Protein AF-A0A939ZWB2-F1 (afdb_monomer_lite)

Secondary structure (DSSP, 8-state):
-EEEEEEEGGGTEEE-TTPPTT-S--EEEPPSS--TTSSEEEETTEEEEEEEEEEEEETTEEEEE----TT--TT-EEEETTEEEEEEEEETTEEEESS--S--EEEEEEEESSEEE--SS---PPPTTT--SSS-SS--SSTTPPPPTT--SSS--EEEEEETTEEEEEE---GGGS-SEEEEEEEEEE-TTS-EEEEEE-SSSS-EEE-TT--EEEEEEEEE-SSSSSS--TTSEEEEESSSS--GGG-BSEEEE--SSTT--SEEE-S-EEEEEEEE--SSEEEEEEEEESSTT-S-EEEEE-SS--EE----SS---SSHHHHGGG--EE--EEE-HHHHTTSPSEEEEEEEEEEE--TTS-SS--TTTT--S-SS-EEEEEEEEEE-SS--SPPEEEEPPP-BSSSSSBSBTTGGG-SSGGG-SEEEE-TTTS-TT--TT-TTSSSSSS-EEEESEEEEEEEEESS---EEEE--TT----TTPPEEEEE-TTSPEEEEEEEEETTTEEE-TTSSSS---HHHHSEEEEEEEEEEETTEEEEEEEEEE-

Foldseek 3Di:
DKWKWKADPLQQWIADLLFFFPDFDRIDHDPPDDDPPDLWDDDLQFIWGKWWWFWDADPFKIKTFTQFDRLDAAQWWKDWPNDIWGFLGDDGRITITPGDPPDGTITMMITTNTGDADAADQKDQDPPVLPDDFRFSDDPPDDPRDDTVPDSRSSWRWHWDDDDPDIDIDTDGGLLSPDFFWMKMKMWDADPVRDIDIDIQDDDPGTDGRPPFFKFFQKKKKFEDQLLLPDGDVPRIDMDGCDPDRDPVRTHLEREAAPPDPLHANEAHFFKMKIKTQIAGAAFFKWKKKWAAQEVVHPDIDIDIDPDGQFTHQPPSTRTPDVVSVVCVPVSDIGIDIDHLVNLQNHYAFKTKMKMKMWHDDPSADGDPPPVDPPPDRSTHIGMYIGTYHRHNDDDDDKDKDKDDFDDDDQCDTFFPPSVVDPDNVRTQKDKAALVRDDPQQDDPDVVVVRHSHIDIDGKTKIKMKIWDLHDDFWDKDWDPPDDFQDPWDFPPDADPVRTTITTAWGADSNPGIDGQCNDPDRDDCVPRQKGKDFPDWDGGNRTTMTMIMMIGD

Radius of gyration: 39.93 Å; chains: 1; bounding box: 89×46×120 Å

pLDDT: mean 80.16, std 15.22, range [34.47, 96.88]

Sequence (554 aa):
RVVVYFMRAASNKVFDPMYSKGYAGNYTEIPATIASTSAIQSMEGLYWKKQTVTAAIENGATNLTITADPNIHTGGLVKILGVNYRIKSASGTTVALDSDIGVTGSVTAYFALGNVVDNAIKEKEPDAANKKTDAGYGCGYGSGSPAHDNDDGDLMVESAVTTGTQTIWEALINSKNIPDGPIDICYTVYDAAGNYATGSVTNAANSAFVSNNAPRIANVTVGTDYTGNDTIDEGESKKWFATSKASWENALKEITIQGEQDGDPCLTAKGKTIIRPEILGGNGALYYYYSYPKAANATEYASGYNTTVFMKGGESQGHTAADLARELQEASVSADITLQVGDLMKAYKGTGKYEFIIYDSTEGLVGVPDLTTTVTTPTTQYATITLYMDNQVKDTTEPTGEIQRFYWKDINDNSIYGSDSASDAKDLLGHIELEGELPASFVDGATDKEMDRDPKVSGKIVIRGEAFDAVRLDSLYITLPGFAGLTGLVDSGLTGSNSAKFYKVATFDPATGWKDSDDEATPVTVAANGWRFNVESNKFDAAGHHVTWKLELD

Structure (mmCIF, N/CA/C/O backbone):
data_AF-A0A939ZWB2-F1
#
_entry.id   AF-A0A939ZWB2-F1
#
loop_
_atom_site.group_PDB
_atom_site.id
_atom_site.type_symbol
_atom_site.label_atom_id
_atom_site.label_alt_id
_atom_site.label_comp_id
_atom_site.label_asym_id
_atom_site.label_entity_id
_atom_site.label_seq_id
_atom_site.pdbx_PDB_ins_code
_atom_site.Cartn_x
_atom_site.Cartn_y
_atom_site.Cartn_z
_atom_site.occupancy
_atom_site.B_iso_or_equiv
_atom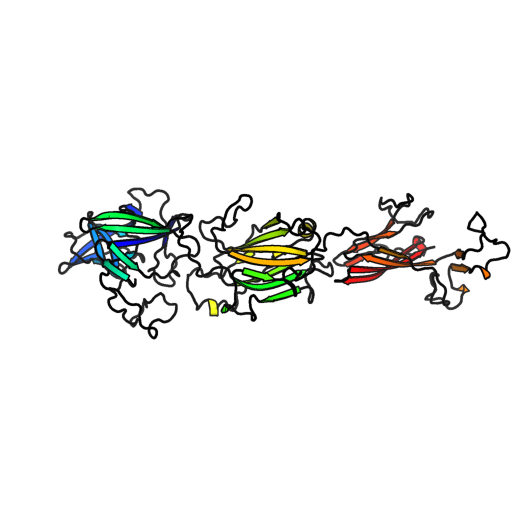_site.auth_seq_id
_atom_site.auth_comp_id
_atom_site.auth_asym_id
_atom_site.auth_atom_id
_atom_site.pdbx_PDB_model_num
ATOM 1 N N . ARG A 1 1 ? 23.624 10.691 -38.533 1.00 84.88 1 ARG A N 1
ATOM 2 C CA . ARG A 1 1 ? 23.031 9.517 -37.843 1.00 84.88 1 ARG A CA 1
ATOM 3 C C . ARG A 1 1 ? 22.812 9.888 -36.389 1.00 84.88 1 ARG A C 1
ATOM 5 O O . ARG A 1 1 ? 23.620 10.661 -35.872 1.00 84.88 1 ARG A O 1
ATOM 12 N N . VAL A 1 2 ? 21.774 9.366 -35.748 1.00 90.75 2 VAL A N 1
ATOM 13 C CA . VAL A 1 2 ? 21.582 9.492 -34.295 1.00 90.75 2 VAL A CA 1
ATOM 14 C C . VAL A 1 2 ? 21.745 8.112 -33.680 1.00 90.75 2 VAL A C 1
ATOM 16 O O . VAL A 1 2 ? 21.365 7.132 -34.293 1.00 90.75 2 VAL A O 1
ATOM 19 N N . VAL A 1 3 ? 22.347 8.017 -32.504 1.00 92.81 3 VAL A N 1
ATOM 20 C CA . VAL A 1 3 ? 22.406 6.783 -31.719 1.00 92.81 3 VAL A CA 1
ATOM 21 C C . VAL A 1 3 ? 21.750 7.073 -30.385 1.00 92.81 3 VAL A C 1
ATOM 23 O O . VAL A 1 3 ? 22.140 8.044 -29.742 1.00 92.81 3 VAL A O 1
ATOM 26 N N . VAL A 1 4 ? 20.769 6.272 -29.980 1.00 92.12 4 VAL A N 1
ATOM 27 C CA . VAL A 1 4 ? 19.990 6.455 -28.749 1.00 92.12 4 VAL A CA 1
ATOM 28 C C . VAL A 1 4 ? 20.187 5.258 -27.826 1.00 92.12 4 VAL A C 1
ATOM 30 O O . VAL A 1 4 ? 20.138 4.112 -28.267 1.00 92.12 4 VAL A O 1
ATOM 33 N N . TYR A 1 5 ? 20.379 5.502 -26.535 1.00 91.88 5 TYR A N 1
ATOM 34 C CA . TYR A 1 5 ? 20.425 4.457 -25.516 1.00 91.88 5 TYR A CA 1
ATOM 35 C C . TYR A 1 5 ? 19.648 4.861 -24.263 1.00 91.88 5 TYR A C 1
ATOM 37 O O . TYR A 1 5 ? 19.458 6.044 -23.975 1.00 91.88 5 TYR A O 1
ATOM 45 N N . PHE A 1 6 ? 19.201 3.854 -23.515 1.00 90.44 6 PHE A N 1
ATOM 46 C CA . PHE A 1 6 ? 18.344 4.016 -22.343 1.00 90.44 6 PHE A CA 1
ATOM 47 C C . PHE A 1 6 ? 19.123 3.601 -21.109 1.00 90.44 6 PHE A C 1
ATOM 49 O O . PHE A 1 6 ? 19.651 2.492 -21.061 1.00 90.44 6 PHE A O 1
ATOM 56 N N . MET A 1 7 ? 19.224 4.473 -20.113 1.00 88.25 7 MET A N 1
ATOM 57 C CA . MET A 1 7 ? 20.064 4.224 -18.948 1.00 88.25 7 MET A CA 1
ATOM 58 C C . MET A 1 7 ? 19.314 4.452 -17.649 1.00 88.25 7 MET A C 1
ATOM 60 O O . MET A 1 7 ? 18.600 5.434 -17.486 1.00 88.25 7 MET A O 1
ATOM 64 N N . ARG A 1 8 ? 19.535 3.566 -16.681 1.00 85.62 8 ARG A N 1
ATOM 65 C CA . ARG A 1 8 ? 19.176 3.814 -15.286 1.00 85.62 8 ARG A CA 1
ATOM 66 C C . ARG A 1 8 ? 20.435 4.174 -14.523 1.00 85.62 8 ARG A C 1
ATOM 68 O O . ARG A 1 8 ? 21.200 3.289 -14.134 1.00 85.62 8 ARG A O 1
ATOM 75 N N . ALA A 1 9 ? 20.645 5.472 -14.308 1.00 77.69 9 ALA A N 1
ATOM 76 C CA . ALA A 1 9 ? 21.813 5.981 -13.591 1.00 77.69 9 ALA A CA 1
ATOM 77 C C . ALA A 1 9 ? 21.933 5.380 -12.180 1.00 77.69 9 ALA A C 1
ATOM 79 O O . ALA A 1 9 ? 23.020 5.009 -11.751 1.00 77.69 9 ALA A O 1
ATOM 80 N N . ALA A 1 10 ? 20.804 5.195 -11.490 1.00 75.31 10 ALA A N 1
ATOM 81 C CA . ALA A 1 10 ? 20.774 4.694 -10.118 1.00 75.31 10 ALA A CA 1
ATOM 82 C C . ALA A 1 10 ? 21.316 3.257 -9.956 1.00 75.31 10 ALA A C 1
ATOM 84 O O . ALA A 1 10 ? 21.800 2.897 -8.887 1.00 75.31 10 ALA A O 1
ATOM 85 N N . SER A 1 11 ? 21.269 2.445 -11.018 1.00 76.81 11 SER A N 1
ATOM 86 C CA . SER A 1 11 ? 21.788 1.071 -11.035 1.00 76.81 11 SER A CA 1
ATOM 87 C C . SER A 1 11 ? 22.960 0.876 -12.004 1.00 76.81 11 SER A C 1
ATOM 89 O O . SER A 1 11 ? 23.416 -0.249 -12.173 1.00 76.81 11 SER A O 1
ATOM 91 N N . ASN A 1 12 ? 23.446 1.942 -12.655 1.00 87.50 12 ASN A N 1
ATOM 92 C CA . ASN A 1 12 ? 24.463 1.896 -13.713 1.00 87.50 12 ASN A CA 1
ATOM 93 C C . ASN A 1 12 ? 24.171 0.845 -14.801 1.00 87.50 12 ASN A C 1
ATOM 95 O O . ASN A 1 12 ? 25.047 0.069 -15.177 1.00 87.50 12 ASN A O 1
ATOM 99 N N . LYS A 1 13 ? 22.939 0.802 -15.315 1.00 88.75 13 LYS A N 1
ATOM 100 C CA . LYS A 1 13 ? 22.534 -0.158 -16.359 1.00 88.75 13 LYS A CA 1
ATOM 101 C C . LYS A 1 13 ? 22.120 0.554 -17.637 1.00 88.75 13 LYS A C 1
ATOM 103 O O . LYS A 1 13 ? 21.341 1.502 -17.568 1.00 88.75 13 LYS A O 1
ATOM 108 N N . VAL A 1 14 ? 22.606 0.072 -18.781 1.00 91.44 14 VAL A N 1
ATOM 109 C CA . VAL A 1 14 ? 22.122 0.459 -20.118 1.00 91.44 14 VAL A CA 1
ATOM 110 C C . VAL A 1 14 ? 21.209 -0.638 -20.639 1.00 91.44 14 VAL A C 1
ATOM 112 O O . VAL A 1 14 ? 21.627 -1.792 -20.689 1.00 91.44 14 VAL A O 1
ATOM 115 N N . PHE A 1 15 ? 19.987 -0.277 -21.010 1.00 87.81 15 PHE A N 1
ATOM 116 C CA . PHE A 1 15 ? 18.959 -1.177 -21.518 1.00 87.81 15 PHE A CA 1
ATOM 117 C C . PHE A 1 15 ? 18.882 -1.107 -23.032 1.00 87.81 15 PHE A C 1
ATOM 119 O O . PHE A 1 15 ? 18.984 -0.027 -23.621 1.00 87.81 15 PHE A O 1
ATOM 126 N N . ASP A 1 16 ? 18.643 -2.266 -23.630 1.00 85.25 16 ASP A N 1
ATOM 127 C CA . ASP A 1 16 ? 18.365 -2.376 -25.049 1.00 85.25 16 ASP A CA 1
ATOM 128 C C . ASP A 1 16 ? 16.867 -2.663 -25.267 1.00 85.25 16 ASP A C 1
ATOM 130 O O . ASP A 1 16 ? 16.398 -3.768 -24.974 1.00 85.25 16 ASP A O 1
ATOM 134 N N . PRO A 1 17 ? 16.073 -1.690 -25.753 1.00 79.44 17 PRO A N 1
ATOM 135 C CA . PRO A 1 17 ? 14.668 -1.926 -26.058 1.00 79.44 17 PRO A CA 1
ATOM 136 C C . PRO A 1 17 ? 14.455 -2.888 -27.235 1.00 79.44 17 PRO A C 1
ATOM 138 O O . PRO A 1 17 ? 13.339 -3.393 -27.380 1.00 79.44 17 PRO A O 1
ATOM 141 N N . MET A 1 18 ? 15.485 -3.166 -28.040 1.00 74.62 18 MET A N 1
ATOM 142 C CA . MET A 1 18 ? 15.421 -4.035 -29.222 1.00 74.62 18 MET A CA 1
ATOM 143 C C . MET A 1 18 ? 15.774 -5.499 -28.919 1.00 74.62 18 MET A C 1
ATOM 145 O O . MET A 1 18 ? 15.792 -6.348 -29.807 1.00 74.62 18 MET A O 1
ATOM 149 N N . TYR A 1 19 ? 15.984 -5.828 -27.644 1.00 70.31 19 TYR A N 1
ATOM 150 C CA . TYR A 1 19 ? 16.312 -7.176 -27.192 1.00 70.31 19 TYR A CA 1
ATOM 151 C C . TYR A 1 19 ? 15.191 -8.202 -27.458 1.00 70.31 19 TYR A C 1
ATOM 153 O O . TYR A 1 19 ? 13.996 -7.909 -27.317 1.00 70.31 19 TYR A O 1
ATOM 161 N N . SER A 1 20 ? 15.570 -9.450 -27.765 1.00 58.38 20 SER A N 1
ATOM 162 C CA . SER A 1 20 ? 14.629 -10.556 -28.010 1.00 58.38 20 SER A CA 1
ATOM 163 C C . SER A 1 20 ? 13.760 -10.878 -26.783 1.00 58.38 20 SER A C 1
ATOM 165 O O . SER A 1 20 ? 14.282 -11.023 -25.672 1.00 58.38 20 SER A O 1
ATOM 167 N N . LYS A 1 21 ? 12.444 -11.063 -26.979 1.00 50.84 21 LYS A N 1
ATOM 168 C CA . LYS A 1 21 ? 11.478 -11.376 -25.905 1.00 50.84 21 LYS A CA 1
ATOM 169 C C . LYS A 1 21 ? 11.862 -12.646 -25.126 1.00 50.84 21 LYS A C 1
ATOM 171 O O . LYS A 1 21 ? 12.131 -13.686 -25.719 1.00 50.84 21 LYS A O 1
ATOM 176 N N . GLY A 1 22 ? 11.781 -12.583 -23.791 1.00 46.78 22 GLY A N 1
ATOM 177 C CA . GLY A 1 22 ? 11.911 -13.744 -22.893 1.00 46.78 22 GLY A CA 1
ATOM 178 C C . GLY A 1 22 ? 13.341 -14.101 -22.472 1.00 46.78 22 GLY A C 1
ATOM 179 O O . GLY A 1 22 ? 13.537 -15.090 -21.770 1.00 46.78 22 GLY A O 1
ATOM 180 N N . TYR A 1 23 ? 14.334 -13.307 -22.871 1.00 47.75 23 TYR A N 1
ATOM 181 C CA . TYR A 1 23 ? 15.728 -13.514 -22.494 1.00 47.75 23 TYR A CA 1
ATOM 182 C C . TYR A 1 23 ? 16.063 -12.742 -21.206 1.00 47.75 23 TYR A C 1
ATOM 184 O O . TYR A 1 23 ? 15.768 -11.552 -21.091 1.00 47.75 23 TYR A O 1
ATOM 192 N N . ALA A 1 24 ? 16.671 -13.410 -20.222 1.00 53.66 24 ALA A N 1
ATOM 193 C CA . ALA A 1 24 ? 17.137 -12.758 -18.998 1.00 53.66 24 ALA A CA 1
ATOM 194 C C . ALA A 1 24 ? 18.381 -11.899 -19.297 1.00 53.66 24 ALA A C 1
ATOM 196 O O . ALA A 1 24 ? 19.343 -12.405 -19.872 1.00 53.66 24 ALA A O 1
ATOM 197 N N . GLY A 1 25 ? 18.379 -10.622 -18.892 1.00 64.00 25 GLY A N 1
ATOM 198 C CA . GLY A 1 25 ? 19.539 -9.729 -19.045 1.00 64.00 25 GLY A CA 1
ATOM 199 C C . GLY A 1 25 ? 19.504 -8.788 -20.257 1.00 64.00 25 GLY A C 1
ATOM 200 O O . GLY A 1 25 ? 20.527 -8.602 -20.906 1.00 64.00 25 GLY A O 1
ATOM 201 N N . ASN A 1 26 ? 18.366 -8.135 -20.521 1.00 75.50 26 ASN A N 1
ATOM 202 C CA . ASN A 1 26 ? 18.187 -7.034 -21.496 1.00 75.50 26 ASN A CA 1
ATOM 203 C C . ASN A 1 26 ? 18.973 -5.743 -21.164 1.00 75.50 26 ASN A C 1
ATOM 205 O O . ASN A 1 26 ? 18.597 -4.641 -21.573 1.00 75.50 26 ASN A O 1
ATOM 209 N N . TYR A 1 27 ? 20.027 -5.855 -20.362 1.00 85.19 27 TYR A N 1
ATOM 210 C CA . TYR A 1 27 ? 20.826 -4.738 -19.905 1.00 85.19 27 TYR A CA 1
ATOM 211 C C . TYR A 1 27 ? 22.308 -5.089 -19.893 1.00 85.19 27 TYR A C 1
ATOM 213 O O . TYR A 1 27 ? 22.712 -6.241 -19.754 1.00 85.19 27 TYR A O 1
ATOM 221 N N . THR A 1 28 ? 23.138 -4.059 -19.996 1.00 89.00 28 THR A N 1
ATOM 222 C CA . THR A 1 28 ? 24.569 -4.140 -19.713 1.00 89.00 28 THR A CA 1
ATOM 223 C C . THR A 1 28 ? 24.876 -3.307 -18.481 1.00 89.00 28 THR A C 1
ATOM 225 O O . THR A 1 28 ? 24.534 -2.125 -18.427 1.00 89.00 28 THR A O 1
ATOM 228 N N . GLU A 1 29 ? 25.532 -3.915 -17.496 1.00 90.81 29 GLU A N 1
ATOM 229 C CA . GLU A 1 29 ? 26.068 -3.183 -16.349 1.00 90.81 29 GLU A CA 1
ATOM 230 C C . GLU A 1 29 ? 27.269 -2.351 -16.785 1.00 90.81 29 GLU A C 1
ATOM 232 O O . GLU A 1 29 ? 28.193 -2.835 -17.446 1.00 90.81 29 GLU A O 1
ATOM 237 N N . ILE A 1 30 ? 27.251 -1.084 -16.401 1.00 91.81 30 ILE A N 1
ATOM 238 C CA . ILE A 1 30 ? 28.324 -0.142 -16.651 1.00 91.81 30 ILE A CA 1
ATOM 239 C C . ILE A 1 30 ? 29.179 -0.071 -15.385 1.00 91.81 30 ILE A C 1
ATOM 241 O O . ILE A 1 30 ? 28.678 0.303 -14.322 1.00 91.81 30 ILE A O 1
ATOM 245 N N . PRO A 1 31 ? 30.476 -0.415 -15.461 1.00 89.38 31 PRO A N 1
ATOM 246 C CA . PRO A 1 31 ? 31.365 -0.293 -14.316 1.00 89.38 31 PRO A CA 1
ATOM 247 C C . PRO A 1 31 ? 31.394 1.144 -13.786 1.00 89.38 31 PRO A C 1
ATOM 249 O O . PRO A 1 31 ? 31.539 2.087 -14.563 1.00 89.38 31 PRO A O 1
ATOM 252 N N . ALA A 1 32 ? 31.362 1.306 -12.459 1.00 86.19 32 ALA A N 1
ATOM 253 C CA . ALA A 1 32 ? 31.467 2.619 -11.808 1.00 86.19 32 ALA A CA 1
ATOM 254 C C . ALA A 1 32 ? 32.763 3.370 -12.176 1.00 86.19 32 ALA A C 1
ATOM 256 O O . ALA A 1 32 ? 32.847 4.591 -12.078 1.00 86.19 32 ALA A O 1
ATOM 257 N N . THR A 1 33 ? 33.799 2.642 -12.599 1.00 88.50 33 THR A N 1
ATOM 258 C CA . THR A 1 33 ? 35.015 3.206 -13.182 1.00 88.50 33 THR A CA 1
ATOM 259 C C . THR A 1 33 ? 35.398 2.402 -14.415 1.00 88.50 33 THR A C 1
ATOM 261 O O . THR A 1 33 ? 35.605 1.192 -14.337 1.00 88.50 33 THR A O 1
ATOM 264 N N . ILE A 1 34 ? 35.520 3.082 -15.555 1.00 91.12 34 ILE A N 1
ATOM 265 C CA . ILE A 1 34 ? 35.890 2.467 -16.831 1.00 91.12 34 ILE A CA 1
ATOM 266 C C . ILE A 1 34 ? 37.394 2.646 -17.055 1.00 91.12 34 ILE A C 1
ATOM 268 O O . ILE A 1 34 ? 37.862 3.716 -17.437 1.00 91.12 34 ILE A O 1
ATOM 272 N N . ALA A 1 35 ? 38.164 1.585 -16.818 1.00 88.81 35 ALA A N 1
ATOM 273 C CA . ALA A 1 35 ? 39.582 1.531 -17.177 1.00 88.81 35 ALA A CA 1
ATOM 274 C C . ALA A 1 35 ? 39.776 1.202 -18.671 1.00 88.81 35 ALA A C 1
ATOM 276 O O . ALA A 1 35 ? 38.924 0.562 -19.292 1.00 88.81 35 ALA A O 1
ATOM 277 N N . SER A 1 36 ? 40.938 1.533 -19.238 1.00 82.81 36 SER A N 1
ATOM 278 C CA . SER A 1 36 ? 41.285 1.245 -20.646 1.00 82.81 36 SER A CA 1
ATOM 279 C C . SER A 1 36 ? 41.309 -0.253 -21.007 1.00 82.81 36 SER A C 1
ATOM 281 O O . SER A 1 36 ? 41.202 -0.632 -22.178 1.00 82.81 36 SER A O 1
ATOM 283 N N . THR A 1 37 ? 41.441 -1.124 -20.005 1.00 84.75 37 THR A N 1
ATOM 284 C CA . THR A 1 37 ? 41.399 -2.588 -20.141 1.00 84.75 37 THR A CA 1
ATOM 285 C C . THR A 1 37 ? 39.991 -3.172 -20.017 1.00 84.75 37 THR A C 1
ATOM 287 O O . THR A 1 37 ? 39.819 -4.366 -20.247 1.00 84.75 37 THR A O 1
ATOM 290 N N . SER A 1 38 ? 38.988 -2.358 -19.680 1.00 89.81 38 SER A N 1
ATOM 291 C CA . SER A 1 38 ? 37.617 -2.815 -19.438 1.00 89.81 38 SER A CA 1
ATOM 292 C C . SER A 1 38 ? 36.952 -3.333 -20.714 1.00 89.81 38 SER A C 1
ATOM 294 O O . SER A 1 38 ? 37.166 -2.802 -21.807 1.00 89.81 38 SER A O 1
ATOM 296 N N . ALA A 1 39 ? 36.090 -4.339 -20.563 1.00 92.12 39 ALA A N 1
ATOM 297 C CA . ALA A 1 39 ? 35.255 -4.838 -21.656 1.00 92.12 39 ALA A CA 1
ATOM 298 C C . ALA A 1 39 ? 34.229 -3.794 -22.126 1.00 92.12 39 ALA A C 1
ATOM 300 O O . ALA A 1 39 ? 33.840 -3.805 -23.285 1.00 92.12 39 ALA A O 1
ATOM 301 N N . ILE A 1 40 ? 33.831 -2.865 -21.254 1.00 95.38 40 ILE A N 1
ATOM 302 C CA . ILE A 1 40 ? 33.028 -1.693 -21.609 1.00 95.38 40 ILE A CA 1
ATOM 303 C C . ILE A 1 40 ? 33.946 -0.482 -21.729 1.00 95.38 40 ILE A C 1
ATOM 305 O O . ILE A 1 40 ? 34.807 -0.287 -20.879 1.00 95.38 40 ILE A O 1
ATOM 309 N N . GLN A 1 41 ? 33.769 0.331 -22.761 1.00 95.25 41 GLN A N 1
ATOM 310 C CA . GLN A 1 41 ? 34.457 1.606 -22.955 1.00 95.25 41 GLN A CA 1
ATOM 311 C C . GLN A 1 41 ? 33.433 2.736 -23.052 1.00 95.25 41 GLN A C 1
ATOM 313 O O . GLN A 1 41 ? 32.327 2.520 -23.538 1.00 95.25 41 GLN A O 1
ATOM 318 N N . SER A 1 42 ? 33.802 3.940 -22.616 1.00 93.81 42 SER A N 1
ATOM 319 C CA . SER A 1 42 ? 32.996 5.144 -22.826 1.00 93.81 42 SER A CA 1
ATOM 320 C C . SER A 1 42 ? 33.749 6.086 -23.752 1.00 93.81 42 SER A C 1
ATOM 322 O O . SER A 1 42 ? 34.855 6.526 -23.436 1.00 93.81 42 SER A O 1
ATOM 324 N N . MET A 1 43 ? 33.177 6.340 -24.923 1.00 92.44 43 MET A N 1
ATOM 325 C CA . MET A 1 43 ? 33.747 7.233 -25.927 1.00 92.44 43 MET A CA 1
ATOM 326 C C . MET A 1 43 ? 32.635 7.776 -26.821 1.00 92.44 43 MET A C 1
ATOM 328 O O . MET A 1 43 ? 31.630 7.105 -27.038 1.00 92.44 43 MET A O 1
ATOM 332 N N . GLU A 1 44 ? 32.808 8.995 -27.334 1.00 91.25 44 GLU A N 1
ATOM 333 C CA . GLU A 1 44 ? 31.838 9.645 -28.234 1.00 91.25 44 GLU A CA 1
ATOM 334 C C . GLU A 1 44 ? 30.421 9.776 -27.635 1.00 91.25 44 GLU A C 1
ATOM 336 O O . GLU A 1 44 ? 29.418 9.722 -28.338 1.00 91.25 44 GLU A O 1
ATOM 341 N N . GLY A 1 45 ? 30.323 9.910 -26.307 1.00 90.06 45 GLY A N 1
ATOM 342 C CA . GLY A 1 45 ? 29.034 9.971 -25.607 1.00 90.06 45 GLY A CA 1
ATOM 343 C C . GLY A 1 45 ? 28.262 8.656 -25.546 1.00 90.06 45 GLY A C 1
ATOM 344 O O . GLY A 1 45 ? 27.124 8.657 -25.097 1.00 90.06 45 GLY A O 1
ATOM 345 N N . LEU A 1 46 ? 28.863 7.550 -25.982 1.00 94.38 46 LEU A N 1
ATOM 346 C CA . LEU A 1 46 ? 28.260 6.223 -25.982 1.00 94.38 46 LEU A CA 1
ATOM 347 C C . LEU A 1 46 ? 29.056 5.262 -25.095 1.00 94.38 46 LEU A C 1
ATOM 349 O O . LEU A 1 46 ? 30.243 5.467 -24.806 1.00 94.38 46 LEU A O 1
ATOM 353 N N . TYR A 1 47 ? 28.398 4.173 -24.705 1.00 95.50 47 TYR A N 1
ATOM 354 C CA . TYR A 1 47 ? 29.053 3.002 -24.137 1.00 95.50 47 TYR A CA 1
ATOM 355 C C . TYR A 1 47 ? 29.265 1.949 -25.217 1.00 95.50 47 TYR A C 1
ATOM 357 O O . TYR A 1 47 ? 28.401 1.733 -26.061 1.00 95.50 47 TYR A O 1
ATOM 365 N N . TRP A 1 48 ? 30.415 1.282 -25.177 1.00 95.75 48 TRP A N 1
ATOM 366 C CA . TRP A 1 48 ? 30.821 0.330 -26.201 1.00 95.75 48 TRP A CA 1
ATOM 367 C C . TRP A 1 48 ? 31.350 -0.961 -25.589 1.00 95.75 48 TRP A C 1
ATOM 369 O O . TRP A 1 48 ? 32.222 -0.921 -24.721 1.00 95.75 48 TRP A O 1
ATOM 379 N N . LYS A 1 49 ? 30.898 -2.110 -26.088 1.00 95.06 49 LYS A N 1
ATOM 380 C CA . LYS A 1 49 ? 31.469 -3.427 -25.792 1.00 95.06 49 LYS A CA 1
ATOM 381 C C . LYS A 1 49 ? 32.692 -3.684 -26.668 1.00 95.06 49 LYS A C 1
ATOM 383 O O . LYS A 1 49 ? 32.595 -3.797 -27.887 1.00 95.06 49 LYS A O 1
ATOM 388 N N . LYS A 1 50 ? 33.857 -3.788 -26.038 1.00 95.38 50 LYS A N 1
ATOM 389 C CA . LYS A 1 50 ? 35.139 -4.120 -26.658 1.00 95.38 50 LYS A CA 1
ATOM 390 C C . LYS A 1 50 ? 35.244 -5.631 -26.866 1.00 95.38 50 LYS A C 1
ATOM 392 O O . LYS A 1 50 ? 35.199 -6.388 -25.899 1.00 95.38 50 LYS A O 1
ATOM 397 N N . GLN A 1 51 ? 35.473 -6.057 -28.103 1.00 95.12 51 GLN A N 1
ATOM 398 C CA . GLN A 1 51 ? 35.790 -7.443 -28.443 1.00 95.12 51 GLN A CA 1
ATOM 399 C C . GLN A 1 51 ? 37.022 -7.522 -29.352 1.00 95.12 51 GLN A C 1
ATOM 401 O O . GLN A 1 51 ? 37.268 -6.651 -30.187 1.00 95.12 51 GLN A O 1
ATOM 406 N N . THR A 1 52 ? 37.795 -8.596 -29.206 1.00 95.44 52 THR A N 1
ATOM 407 C CA . THR A 1 52 ? 38.750 -9.015 -30.237 1.00 95.44 52 THR A CA 1
ATOM 408 C C . THR A 1 52 ? 38.005 -9.909 -31.216 1.00 95.44 52 THR A C 1
ATOM 410 O O . THR A 1 52 ? 37.446 -10.925 -30.813 1.00 95.44 52 THR A O 1
ATOM 413 N N . VAL A 1 53 ? 37.982 -9.515 -32.485 1.00 96.19 53 VAL A N 1
ATOM 414 C CA . VAL A 1 53 ? 37.205 -10.166 -33.546 1.00 96.19 53 VAL A CA 1
ATOM 415 C C . VAL A 1 53 ? 38.126 -10.544 -34.698 1.00 96.19 53 VAL A C 1
ATOM 417 O O . VAL A 1 53 ? 39.203 -9.966 -34.856 1.00 96.19 53 VAL A O 1
ATOM 420 N N . THR A 1 54 ? 37.713 -11.500 -35.525 1.00 96.81 54 THR A N 1
ATOM 421 C CA . THR A 1 54 ? 38.435 -11.828 -36.767 1.00 96.81 54 THR A CA 1
ATOM 422 C C . THR A 1 54 ? 37.687 -11.251 -37.958 1.00 96.81 54 THR A C 1
ATOM 424 O O . THR A 1 54 ? 36.533 -11.610 -38.170 1.00 96.81 54 THR A O 1
ATOM 427 N N . ALA A 1 55 ? 38.336 -10.374 -38.723 1.00 95.75 55 ALA A N 1
ATOM 428 C CA . ALA A 1 55 ? 37.787 -9.778 -39.935 1.00 95.75 55 ALA A CA 1
ATOM 429 C C . ALA A 1 55 ? 38.185 -10.574 -41.186 1.00 95.75 55 ALA A C 1
ATOM 431 O O . ALA A 1 55 ? 39.357 -10.911 -41.381 1.00 95.75 55 ALA A O 1
ATOM 432 N N . ALA A 1 56 ? 37.214 -10.823 -42.056 1.00 93.75 56 ALA A N 1
ATOM 433 C CA . ALA A 1 56 ? 37.394 -11.370 -43.392 1.00 93.75 56 ALA A CA 1
ATOM 434 C C . ALA A 1 56 ? 36.713 -10.445 -44.406 1.00 93.75 56 ALA A C 1
ATOM 436 O O . ALA A 1 56 ? 35.628 -9.932 -44.142 1.00 93.75 56 ALA A O 1
ATOM 437 N N . ILE A 1 57 ? 37.347 -10.228 -45.558 1.00 88.44 57 ILE A N 1
ATOM 438 C CA . ILE A 1 57 ? 36.781 -9.422 -46.644 1.00 88.44 57 ILE A CA 1
ATOM 439 C C . ILE A 1 57 ? 36.330 -10.375 -47.742 1.00 88.44 57 ILE A C 1
ATOM 441 O O . ILE A 1 57 ? 37.142 -11.109 -48.307 1.00 88.44 57 ILE A O 1
ATOM 445 N N . GLU A 1 58 ? 35.043 -10.344 -48.059 1.00 80.69 58 GLU A N 1
ATOM 446 C CA . GLU A 1 58 ? 34.435 -11.159 -49.105 1.00 80.69 58 GLU A CA 1
ATOM 447 C C . GLU A 1 58 ? 33.598 -10.255 -50.010 1.00 80.69 58 GLU A C 1
ATOM 449 O O . GLU A 1 58 ? 32.705 -9.548 -49.550 1.00 80.69 58 GLU A O 1
ATOM 454 N N . ASN A 1 59 ? 33.898 -10.250 -51.313 1.00 77.06 59 ASN A N 1
ATOM 455 C CA . ASN A 1 59 ? 33.172 -9.466 -52.323 1.00 77.06 59 ASN A CA 1
ATOM 456 C C . ASN A 1 59 ? 33.013 -7.964 -51.987 1.00 77.06 59 ASN A C 1
ATOM 458 O O . ASN A 1 59 ? 32.001 -7.357 -52.332 1.00 77.06 59 ASN A O 1
ATOM 462 N N . GLY A 1 60 ? 34.009 -7.360 -51.327 1.00 75.25 60 GLY A N 1
ATOM 463 C CA . GLY A 1 60 ? 33.993 -5.937 -50.960 1.00 75.25 60 GLY A CA 1
ATOM 464 C C . GLY A 1 60 ? 33.154 -5.596 -49.722 1.00 75.25 60 GLY A C 1
ATOM 465 O O . GLY A 1 60 ? 32.923 -4.419 -49.467 1.00 75.25 60 GLY A O 1
ATOM 466 N N . ALA A 1 61 ? 32.712 -6.597 -48.953 1.00 81.50 61 ALA A N 1
ATOM 467 C CA . ALA A 1 61 ? 32.094 -6.428 -47.639 1.00 81.50 61 ALA A CA 1
ATOM 468 C C . ALA A 1 61 ? 32.946 -7.106 -46.555 1.00 81.50 61 ALA A C 1
ATOM 470 O O . ALA A 1 61 ? 33.579 -8.137 -46.798 1.00 81.50 61 ALA A O 1
ATOM 471 N N . THR A 1 62 ? 32.972 -6.531 -45.352 1.00 93.12 62 THR A N 1
ATOM 472 C CA . THR A 1 62 ? 33.659 -7.129 -44.200 1.00 93.12 62 THR A CA 1
ATOM 473 C C . THR A 1 62 ? 32.704 -7.989 -43.376 1.00 93.12 62 THR A C 1
ATOM 475 O O . THR A 1 62 ? 31.674 -7.504 -42.910 1.00 93.12 62 THR A O 1
ATOM 478 N N . ASN A 1 63 ? 33.098 -9.238 -43.130 1.00 94.50 63 ASN A N 1
ATOM 479 C CA . ASN A 1 63 ? 32.485 -10.148 -42.169 1.00 94.50 63 ASN A CA 1
ATOM 480 C C . ASN A 1 63 ? 33.380 -10.264 -40.928 1.00 94.50 63 ASN A C 1
ATOM 482 O O . ASN A 1 63 ? 34.574 -10.549 -41.027 1.00 94.50 63 ASN A O 1
ATOM 486 N N . LEU A 1 64 ? 32.803 -10.065 -39.749 1.00 96.25 64 LEU A N 1
ATOM 487 C CA . LEU A 1 64 ? 33.448 -10.228 -38.454 1.00 96.25 64 LEU A CA 1
ATOM 488 C C . LEU A 1 64 ? 32.975 -11.530 -37.810 1.00 96.25 64 LEU A C 1
ATOM 490 O O . LEU A 1 64 ? 31.776 -11.799 -37.739 1.00 96.25 64 LEU A O 1
ATOM 494 N N . THR A 1 65 ? 33.918 -12.304 -37.282 1.00 96.50 65 THR A N 1
ATOM 495 C CA . THR A 1 65 ? 33.629 -13.378 -36.325 1.00 96.50 65 THR A CA 1
ATOM 496 C C . THR A 1 65 ? 33.777 -12.828 -34.912 1.00 96.50 65 THR A C 1
ATOM 498 O O . THR A 1 65 ? 34.870 -12.391 -34.535 1.00 96.50 65 THR A O 1
ATOM 501 N N . ILE A 1 66 ? 32.682 -12.838 -34.157 1.00 95.31 66 ILE A N 1
ATOM 502 C CA . ILE A 1 66 ? 32.536 -12.233 -32.830 1.00 95.31 66 ILE A CA 1
ATOM 503 C C . ILE A 1 66 ? 32.223 -13.290 -31.766 1.00 95.31 66 ILE A C 1
ATOM 505 O O . ILE A 1 66 ? 31.810 -14.409 -32.082 1.00 95.31 66 ILE A O 1
ATOM 509 N N . THR A 1 67 ? 32.339 -12.915 -30.494 1.00 93.56 67 THR A N 1
ATOM 510 C CA . THR A 1 67 ? 31.661 -13.660 -29.427 1.00 93.56 67 THR A CA 1
ATOM 511 C C . THR A 1 67 ? 30.188 -13.276 -29.451 1.00 93.56 67 THR A C 1
ATOM 513 O O . THR A 1 67 ? 29.878 -12.085 -29.399 1.00 93.56 67 THR A O 1
ATOM 516 N N . ALA A 1 68 ? 29.301 -14.273 -29.525 1.00 88.38 68 ALA A N 1
ATOM 517 C CA . ALA A 1 68 ? 27.859 -14.051 -29.557 1.00 88.38 68 ALA A CA 1
ATOM 518 C C . ALA A 1 68 ? 27.416 -13.177 -28.375 1.00 88.38 68 ALA A C 1
ATOM 520 O O . ALA A 1 68 ? 27.710 -13.481 -27.217 1.00 88.38 68 ALA A O 1
ATOM 521 N N . ASP A 1 69 ? 26.718 -12.092 -28.687 1.00 85.56 69 ASP A N 1
ATOM 522 C CA . ASP A 1 69 ? 26.230 -11.119 -27.721 1.00 85.56 69 ASP A CA 1
ATOM 523 C C . ASP A 1 69 ? 24.900 -10.568 -28.239 1.00 85.56 69 ASP A C 1
ATOM 525 O O . ASP A 1 69 ? 24.872 -10.038 -29.351 1.00 85.56 69 ASP A O 1
ATOM 529 N N . PRO A 1 70 ? 23.798 -10.685 -27.486 1.00 79.50 70 PRO A N 1
ATOM 530 C CA . PRO A 1 70 ? 22.505 -10.271 -28.015 1.00 79.50 70 PRO A CA 1
ATOM 531 C C . PRO A 1 70 ? 22.332 -8.746 -28.149 1.00 79.50 70 PRO A C 1
ATOM 533 O O . PRO A 1 70 ? 21.425 -8.328 -28.853 1.00 79.50 70 PRO A O 1
ATOM 536 N N . ASN A 1 71 ? 23.215 -7.920 -27.560 1.00 82.06 71 ASN A N 1
ATOM 537 C CA . ASN A 1 71 ? 23.245 -6.467 -27.824 1.00 82.06 71 ASN A CA 1
ATOM 538 C C . ASN A 1 71 ? 23.945 -6.123 -29.155 1.00 82.06 71 ASN A C 1
ATOM 540 O O . ASN A 1 71 ? 24.129 -4.951 -29.472 1.00 82.06 71 ASN A O 1
ATOM 544 N N . ILE A 1 72 ? 24.425 -7.122 -29.905 1.00 88.38 72 ILE A N 1
ATOM 545 C CA . ILE A 1 72 ? 25.003 -6.939 -31.237 1.00 88.38 72 ILE A CA 1
ATOM 546 C C . ILE A 1 72 ? 23.992 -7.460 -32.255 1.00 88.38 72 ILE A C 1
ATOM 548 O O . ILE A 1 72 ? 23.920 -8.659 -32.527 1.00 88.38 72 ILE A O 1
ATOM 552 N N . HIS A 1 73 ? 23.217 -6.543 -32.823 1.00 85.94 73 HIS A N 1
ATOM 553 C CA . HIS A 1 73 ? 22.144 -6.842 -33.766 1.00 85.94 73 HIS A CA 1
ATOM 554 C C . HIS A 1 73 ? 22.295 -6.050 -35.074 1.00 85.94 73 HIS A C 1
ATOM 556 O O . HIS A 1 73 ? 23.107 -5.125 -35.185 1.00 85.94 73 HIS A O 1
ATOM 562 N N . THR A 1 74 ? 21.528 -6.457 -36.090 1.00 86.62 74 THR A N 1
ATOM 563 C CA . THR A 1 74 ? 21.344 -5.697 -37.337 1.00 86.62 74 THR A CA 1
ATOM 564 C C . THR A 1 74 ? 20.961 -4.251 -37.017 1.00 86.62 74 THR A C 1
ATOM 566 O O . THR A 1 74 ? 20.278 -4.016 -36.027 1.00 86.62 74 THR A O 1
ATOM 569 N N . GLY A 1 75 ? 21.468 -3.290 -37.791 1.00 85.69 75 GLY A N 1
ATOM 570 C CA . GLY A 1 75 ? 21.259 -1.855 -37.567 1.00 85.69 75 GLY A CA 1
ATOM 571 C C . GLY A 1 75 ? 22.195 -1.221 -36.539 1.00 85.69 75 GLY A C 1
ATOM 572 O O . GLY A 1 75 ? 22.421 -0.015 -36.586 1.00 85.69 75 GLY A O 1
ATOM 573 N N . GLY A 1 76 ? 22.826 -2.016 -35.669 1.00 89.75 76 GLY A N 1
ATOM 574 C CA . GLY A 1 76 ? 23.754 -1.524 -34.652 1.00 89.75 76 GLY A CA 1
ATOM 575 C C . GLY A 1 76 ? 25.020 -0.859 -35.213 1.00 89.75 76 GLY A C 1
ATOM 576 O O . GLY A 1 76 ? 25.321 -0.899 -36.409 1.00 89.75 76 GLY A O 1
ATOM 577 N N . LEU A 1 77 ? 25.813 -0.258 -34.322 1.00 93.06 77 LEU A N 1
ATOM 578 C CA . LEU A 1 77 ? 27.030 0.480 -34.678 1.00 93.06 77 LEU A CA 1
ATOM 579 C C . LEU A 1 77 ? 28.287 -0.219 -34.151 1.00 93.06 77 LEU A C 1
ATOM 581 O O . LEU A 1 77 ? 28.347 -0.621 -32.988 1.00 93.06 77 LEU A O 1
ATOM 585 N N . VAL A 1 78 ? 29.335 -0.299 -34.972 1.00 95.38 78 VAL A N 1
ATOM 586 C CA . VAL A 1 78 ? 30.651 -0.799 -34.552 1.00 95.38 78 VAL A CA 1
ATOM 587 C C . VAL A 1 78 ? 31.765 0.169 -34.938 1.00 95.38 78 VAL A C 1
ATOM 589 O O . VAL A 1 78 ? 31.790 0.698 -36.045 1.00 95.38 78 VAL A O 1
ATOM 592 N N . LYS A 1 79 ? 32.722 0.390 -34.036 1.00 94.25 79 LYS A N 1
ATOM 593 C CA . LYS A 1 79 ? 33.936 1.164 -34.296 1.00 94.25 79 LYS A CA 1
ATOM 594 C C . LYS A 1 79 ? 35.140 0.246 -34.449 1.00 94.25 79 LYS A C 1
ATOM 596 O O . LYS A 1 79 ? 35.446 -0.544 -33.553 1.00 94.25 79 LYS A O 1
ATOM 601 N N . ILE A 1 80 ? 35.848 0.380 -35.567 1.00 94.75 80 ILE A N 1
ATOM 602 C CA . ILE A 1 80 ? 37.061 -0.381 -35.896 1.00 94.75 80 ILE A CA 1
ATOM 603 C C . ILE A 1 80 ? 38.081 0.590 -36.489 1.00 94.75 80 ILE A C 1
ATOM 605 O O . ILE A 1 80 ? 37.747 1.394 -37.355 1.00 94.75 80 ILE A O 1
ATOM 609 N N . LEU A 1 81 ? 39.323 0.552 -35.994 1.00 92.06 81 LEU A N 1
ATOM 610 C CA . LEU A 1 81 ? 40.412 1.434 -36.452 1.00 92.06 81 LEU A CA 1
ATOM 611 C C . LEU A 1 81 ? 40.051 2.937 -36.449 1.00 92.06 81 LEU A C 1
ATOM 613 O O . LEU A 1 81 ? 40.514 3.702 -37.288 1.00 92.06 81 LEU A O 1
ATOM 617 N N . GLY A 1 82 ? 39.220 3.369 -35.496 1.00 89.50 82 GLY A N 1
ATOM 618 C CA . GLY A 1 82 ? 38.809 4.771 -35.362 1.00 89.50 82 GLY A CA 1
ATOM 619 C C . GLY A 1 82 ? 37.579 5.171 -36.186 1.00 89.50 82 GLY A C 1
ATOM 620 O O . GLY A 1 82 ? 37.055 6.262 -35.968 1.00 89.50 82 GLY A O 1
ATOM 621 N N . VAL A 1 83 ? 37.075 4.298 -37.060 1.00 90.50 83 VAL A N 1
ATOM 622 C CA . VAL A 1 83 ? 35.945 4.572 -37.965 1.00 90.50 83 VAL A CA 1
ATOM 623 C C . VAL A 1 83 ? 34.697 3.820 -37.504 1.00 90.50 83 VAL A C 1
ATOM 625 O O . VAL A 1 83 ? 34.799 2.676 -37.064 1.00 90.50 83 VAL A O 1
ATOM 628 N N . ASN A 1 84 ? 33.534 4.473 -37.588 1.00 91.38 84 ASN A N 1
ATOM 629 C CA . ASN A 1 84 ? 32.235 3.906 -37.222 1.00 91.38 84 ASN A CA 1
ATOM 630 C C . ASN A 1 84 ? 31.559 3.304 -38.470 1.00 91.38 84 ASN A C 1
ATOM 632 O O . ASN A 1 84 ? 31.420 3.990 -39.482 1.00 91.38 84 ASN A O 1
ATOM 636 N N . TYR A 1 85 ? 31.114 2.054 -38.374 1.00 91.62 85 TYR A N 1
ATOM 637 C CA . TYR A 1 85 ? 30.461 1.277 -39.431 1.00 91.62 85 TYR A CA 1
ATOM 638 C C . TYR A 1 85 ? 29.090 0.794 -38.960 1.00 91.62 85 TYR A C 1
ATOM 640 O O . TYR A 1 85 ? 28.936 0.450 -37.782 1.00 91.62 85 TYR A O 1
ATOM 648 N N . ARG A 1 86 ? 28.111 0.735 -39.870 1.00 90.94 86 ARG A N 1
ATOM 649 C CA . ARG A 1 86 ? 26.806 0.132 -39.574 1.00 90.94 86 ARG A CA 1
ATOM 650 C C . ARG A 1 86 ? 26.899 -1.386 -39.698 1.00 90.94 86 ARG A C 1
ATOM 652 O O . ARG A 1 86 ? 27.536 -1.914 -40.615 1.00 90.94 86 ARG A O 1
ATOM 659 N N . ILE A 1 87 ? 26.241 -2.088 -38.787 1.00 92.06 87 ILE A N 1
ATOM 660 C CA . ILE A 1 87 ? 26.040 -3.529 -38.867 1.00 92.06 87 ILE A CA 1
ATOM 661 C C . ILE A 1 87 ? 24.909 -3.799 -39.853 1.00 92.06 87 ILE A C 1
ATOM 663 O O . ILE A 1 87 ? 23.742 -3.538 -39.578 1.00 92.06 87 ILE A O 1
ATOM 667 N N . LYS A 1 88 ? 25.266 -4.355 -41.007 1.00 89.75 88 LYS A N 1
ATOM 668 C CA . LYS A 1 88 ? 24.320 -4.716 -42.063 1.00 89.75 88 LYS A CA 1
ATOM 669 C C . LYS A 1 88 ? 23.507 -5.961 -41.715 1.00 89.75 88 LYS A C 1
ATOM 671 O O . LYS A 1 88 ? 22.360 -6.077 -42.120 1.00 89.75 88 LYS A O 1
ATOM 676 N N . SER A 1 89 ? 24.112 -6.919 -41.019 1.00 88.50 89 SER A N 1
ATOM 677 C CA . SER A 1 89 ? 23.410 -8.104 -40.522 1.00 88.50 89 SER A CA 1
ATOM 678 C C . SER A 1 89 ? 24.185 -8.754 -39.387 1.00 88.50 89 SER A C 1
ATOM 680 O O . SER A 1 89 ? 25.411 -8.858 -39.478 1.00 88.50 89 SER A O 1
ATOM 682 N N . ALA A 1 90 ? 23.486 -9.266 -38.378 1.00 88.25 90 ALA A N 1
ATOM 683 C CA . ALA A 1 90 ? 24.074 -10.064 -37.306 1.00 88.25 90 ALA A CA 1
ATOM 684 C C . ALA A 1 90 ? 23.354 -11.414 -37.169 1.00 88.25 90 ALA A C 1
ATOM 686 O O . ALA A 1 90 ? 22.127 -11.482 -37.155 1.00 88.25 90 ALA A O 1
ATOM 687 N N . SER A 1 91 ? 24.116 -12.503 -37.068 1.00 86.56 91 SER A N 1
ATOM 688 C CA . SER A 1 91 ? 23.578 -13.843 -36.830 1.00 86.56 91 SER A CA 1
ATOM 689 C C . SER A 1 91 ? 24.563 -14.679 -36.019 1.00 86.56 91 SER A C 1
ATOM 691 O O . SER A 1 91 ? 25.655 -15.007 -36.488 1.00 86.56 91 SER A O 1
ATOM 693 N N . GLY A 1 92 ? 24.186 -15.021 -34.784 1.00 85.69 92 GLY A N 1
ATOM 694 C CA . GLY A 1 92 ? 25.021 -15.806 -33.873 1.00 85.69 92 GLY A CA 1
ATOM 695 C C . GLY A 1 92 ? 26.382 -15.150 -33.626 1.00 85.69 92 GLY A C 1
ATOM 696 O O . GLY A 1 92 ? 26.481 -14.144 -32.934 1.00 85.69 92 GLY A O 1
ATOM 697 N N . THR A 1 93 ? 27.439 -15.736 -34.186 1.00 93.69 93 THR A N 1
ATOM 698 C CA . THR A 1 93 ? 28.827 -15.261 -34.058 1.00 93.69 93 THR A CA 1
ATOM 699 C C . THR A 1 93 ? 29.319 -14.483 -35.278 1.00 93.69 93 THR A C 1
ATOM 701 O O . THR A 1 93 ? 30.511 -14.194 -35.368 1.00 93.69 93 THR A O 1
ATOM 704 N N . THR A 1 94 ? 28.454 -14.178 -36.245 1.00 93.56 94 THR A N 1
ATOM 705 C CA . THR A 1 94 ? 28.837 -13.532 -37.506 1.00 93.56 94 THR A CA 1
ATOM 706 C C . THR A 1 94 ? 28.138 -12.190 -37.664 1.00 93.56 94 THR A C 1
ATOM 708 O O . THR A 1 94 ? 26.918 -12.096 -37.541 1.00 93.56 94 THR A O 1
ATOM 711 N N . VAL A 1 95 ? 28.919 -11.156 -37.973 1.00 94.75 95 VAL A N 1
ATOM 712 C CA . VAL A 1 95 ? 28.448 -9.786 -38.211 1.00 94.75 95 VAL A CA 1
ATOM 713 C C . VAL A 1 95 ? 28.970 -9.307 -39.559 1.00 94.75 95 VAL A C 1
ATOM 715 O O . VAL A 1 95 ? 30.178 -9.299 -39.770 1.00 94.75 95 VAL A O 1
ATOM 718 N N . ALA A 1 96 ? 28.089 -8.880 -40.458 1.00 94.00 96 ALA A N 1
ATOM 719 C CA . ALA A 1 96 ? 28.470 -8.250 -41.721 1.00 94.00 96 ALA A CA 1
ATOM 720 C C . ALA A 1 96 ? 28.339 -6.728 -41.610 1.00 94.00 96 ALA A C 1
ATOM 722 O O . ALA A 1 96 ? 27.356 -6.229 -41.058 1.00 94.00 96 ALA A O 1
ATOM 723 N N . LEU A 1 97 ? 29.310 -5.992 -42.148 1.00 93.81 97 LEU A N 1
ATOM 724 C CA . LEU A 1 97 ? 29.311 -4.527 -42.165 1.00 93.81 97 LEU A CA 1
ATOM 725 C C . LEU A 1 97 ? 28.798 -3.976 -43.499 1.00 93.81 97 LEU A C 1
ATOM 727 O O . LEU A 1 97 ? 28.822 -4.658 -44.526 1.00 93.81 97 LEU A O 1
ATOM 731 N N . ASP A 1 98 ? 28.341 -2.726 -43.480 1.00 88.38 98 ASP A N 1
ATOM 732 C CA . ASP A 1 98 ? 27.894 -2.001 -44.676 1.00 88.38 98 ASP A CA 1
ATOM 733 C C . ASP A 1 98 ? 29.036 -1.636 -45.646 1.00 88.38 98 ASP A C 1
ATOM 735 O O . ASP A 1 98 ? 28.778 -1.351 -46.816 1.00 88.38 98 ASP A O 1
ATOM 739 N N . SER A 1 99 ? 30.286 -1.682 -45.173 1.00 88.88 99 SER A N 1
ATOM 740 C CA . SER A 1 99 ? 31.479 -1.225 -45.891 1.00 88.88 99 SER A CA 1
ATOM 741 C C . SER A 1 99 ? 32.700 -2.115 -45.616 1.00 88.88 99 SER A C 1
ATOM 743 O O . SER A 1 99 ? 32.754 -2.837 -44.618 1.00 88.88 99 SER A O 1
ATOM 745 N N . ASP A 1 100 ? 33.702 -2.046 -46.496 1.00 90.62 100 ASP A N 1
ATOM 746 C CA . ASP A 1 100 ? 35.008 -2.686 -46.302 1.00 90.62 100 ASP A CA 1
ATOM 747 C C . ASP A 1 100 ? 35.879 -1.884 -45.317 1.00 90.62 100 ASP A C 1
ATOM 749 O O . ASP A 1 100 ? 36.052 -0.674 -45.475 1.00 90.62 100 ASP A O 1
ATOM 753 N N . ILE A 1 101 ? 36.454 -2.562 -44.320 1.00 91.38 101 ILE A N 1
ATOM 754 C CA . ILE A 1 101 ? 37.372 -1.961 -43.340 1.00 91.38 101 ILE A CA 1
ATOM 755 C C . ILE A 1 101 ? 38.839 -1.942 -43.803 1.00 91.38 101 ILE A C 1
ATOM 757 O O . ILE A 1 101 ? 39.697 -1.397 -43.106 1.00 91.38 101 ILE A O 1
ATOM 761 N N . GLY A 1 102 ? 39.161 -2.570 -44.939 1.00 88.94 102 GLY A N 1
ATOM 762 C CA . GLY A 1 102 ? 40.490 -2.567 -45.557 1.00 88.94 102 GLY A CA 1
ATOM 763 C C . GLY A 1 102 ? 41.546 -3.428 -44.854 1.00 88.94 102 GLY A C 1
ATOM 764 O O . GLY A 1 102 ? 42.727 -3.346 -45.196 1.00 88.94 102 GLY A O 1
ATOM 765 N N . VAL A 1 103 ? 41.153 -4.253 -43.875 1.00 88.06 103 VAL A N 1
ATOM 766 C CA . VAL A 1 103 ? 42.045 -5.162 -43.137 1.00 88.06 103 VAL A CA 1
ATOM 767 C C . VAL A 1 103 ? 41.413 -6.541 -42.931 1.00 88.06 103 VAL A C 1
ATOM 769 O O . VAL A 1 103 ? 40.200 -6.671 -42.789 1.00 88.06 103 VAL A O 1
ATOM 772 N N . THR A 1 104 ? 42.250 -7.581 -42.880 1.00 92.00 104 THR A N 1
ATOM 773 C CA . THR A 1 104 ? 41.852 -8.962 -42.554 1.00 92.00 104 THR A CA 1
ATOM 774 C C . THR A 1 104 ? 42.632 -9.480 -41.347 1.00 92.00 104 THR A C 1
ATOM 776 O O . THR A 1 104 ? 43.729 -9.003 -41.051 1.00 92.00 104 THR A O 1
ATOM 779 N N . GLY A 1 105 ? 42.074 -10.463 -40.643 1.00 93.31 105 GLY A N 1
ATOM 780 C CA . GLY A 1 105 ? 42.669 -11.057 -39.447 1.00 93.31 105 GLY A CA 1
ATOM 781 C C . GLY A 1 105 ? 42.152 -10.452 -38.140 1.00 93.31 105 GLY A C 1
ATOM 782 O O . GLY A 1 105 ? 41.070 -9.871 -38.085 1.00 93.31 105 GLY A O 1
ATOM 783 N N . SER A 1 106 ? 42.906 -10.647 -37.058 1.00 96.19 106 SER A N 1
ATOM 784 C CA . SER A 1 106 ? 42.496 -10.239 -35.710 1.00 96.19 106 SER A CA 1
ATOM 785 C C . SER A 1 106 ? 42.519 -8.717 -35.549 1.00 96.19 106 SER A C 1
ATOM 787 O O . SER A 1 106 ? 43.579 -8.099 -35.654 1.00 96.19 106 SER A O 1
ATOM 789 N N . VAL A 1 107 ? 41.378 -8.120 -35.204 1.00 95.62 107 VAL A N 1
ATOM 790 C CA . VAL A 1 107 ? 41.223 -6.680 -34.947 1.00 95.62 107 VAL A CA 1
ATOM 791 C C . VAL A 1 107 ? 40.444 -6.435 -33.654 1.00 95.62 107 VAL A C 1
ATOM 793 O O . VAL A 1 107 ? 39.714 -7.298 -33.170 1.00 95.62 107 VAL A O 1
ATOM 796 N N . THR A 1 108 ? 40.614 -5.256 -33.055 1.00 95.69 108 THR A N 1
ATOM 797 C CA . THR A 1 108 ? 39.774 -4.827 -31.925 1.00 95.69 108 THR A CA 1
ATOM 798 C C . THR A 1 108 ? 38.577 -4.057 -32.463 1.00 95.69 108 THR A C 1
ATOM 800 O O . THR A 1 108 ? 38.756 -3.083 -33.195 1.00 95.69 108 THR A O 1
ATOM 803 N N . ALA A 1 109 ? 37.381 -4.490 -32.080 1.00 96.50 109 ALA A N 1
ATOM 804 C CA . ALA A 1 109 ? 36.116 -3.858 -32.413 1.00 96.50 109 ALA A CA 1
ATOM 805 C C . ALA A 1 109 ? 35.416 -3.367 -31.143 1.00 96.50 109 ALA A C 1
ATOM 807 O O . ALA A 1 109 ? 35.522 -3.982 -30.078 1.00 96.50 109 ALA A O 1
ATOM 808 N N . TYR A 1 110 ? 34.701 -2.256 -31.267 1.00 96.88 110 TYR A N 1
ATOM 809 C CA . TYR A 1 110 ? 33.886 -1.677 -30.207 1.00 96.88 110 TYR A CA 1
ATOM 810 C C . TYR A 1 110 ? 32.446 -1.614 -30.704 1.00 96.88 110 TYR A C 1
ATOM 812 O O . TYR A 1 110 ? 32.169 -0.872 -31.637 1.00 96.88 110 TYR A O 1
ATOM 820 N N . PHE A 1 111 ? 31.541 -2.387 -30.117 1.00 95.94 111 PHE A N 1
ATOM 821 C CA . PHE A 1 111 ? 30.124 -2.429 -30.489 1.00 95.94 111 PHE A CA 1
ATOM 822 C C . PHE A 1 111 ? 29.327 -1.492 -29.585 1.00 95.94 111 PHE A C 1
ATOM 824 O O . PHE A 1 111 ? 29.442 -1.598 -28.364 1.00 95.94 111 PHE A O 1
ATOM 831 N N . ALA A 1 112 ? 28.581 -0.547 -30.151 1.00 95.06 112 ALA A N 1
ATOM 832 C CA . ALA A 1 112 ? 27.828 0.430 -29.371 1.00 95.06 112 ALA A CA 1
ATOM 833 C C . ALA A 1 112 ? 26.685 -0.246 -28.604 1.00 95.06 112 ALA A C 1
ATOM 835 O O . ALA A 1 112 ? 26.026 -1.141 -29.119 1.00 95.06 112 ALA A O 1
ATOM 836 N N . LEU A 1 113 ? 26.436 0.216 -27.382 1.00 93.19 113 LEU A N 1
ATOM 837 C CA . LEU A 1 113 ? 25.256 -0.122 -26.593 1.00 93.19 113 LEU A CA 1
ATOM 838 C C . LEU A 1 113 ? 24.175 0.928 -26.845 1.00 93.19 113 LEU A C 1
ATOM 840 O O . LEU A 1 113 ? 23.942 1.795 -26.004 1.00 93.19 113 LEU A O 1
ATOM 844 N N . GLY A 1 114 ? 23.584 0.901 -28.035 1.00 90.31 114 GLY A N 1
ATOM 845 C CA . GLY A 1 114 ? 22.570 1.862 -28.446 1.00 90.31 114 GLY A CA 1
ATOM 846 C C . GLY A 1 114 ? 22.016 1.561 -29.831 1.00 90.31 114 GLY A C 1
ATOM 847 O O . GLY A 1 114 ? 22.650 0.882 -30.636 1.00 90.31 114 GLY A O 1
ATOM 848 N N . ASN A 1 115 ? 20.840 2.114 -30.091 1.00 87.62 115 ASN A N 1
ATOM 849 C CA . ASN A 1 115 ? 20.072 1.919 -31.309 1.00 87.62 115 ASN A CA 1
ATOM 850 C C . ASN A 1 115 ? 20.328 3.073 -32.270 1.00 87.62 115 ASN A C 1
ATOM 852 O O . ASN A 1 115 ? 20.309 4.240 -31.868 1.00 87.62 115 ASN A O 1
ATOM 856 N N . VAL A 1 116 ? 20.635 2.750 -33.521 1.00 89.56 116 VAL A N 1
ATOM 857 C CA . VAL A 1 116 ? 20.985 3.740 -34.537 1.00 89.56 116 VAL A CA 1
ATOM 858 C C . VAL A 1 116 ? 19.712 4.171 -35.230 1.00 89.56 116 VAL A C 1
ATOM 860 O O . VAL A 1 116 ? 19.073 3.332 -35.835 1.00 89.56 116 VAL A O 1
ATOM 863 N N . VAL A 1 117 ? 19.389 5.465 -35.162 1.00 87.88 117 VAL A N 1
ATOM 864 C CA . VAL A 1 117 ? 18.319 6.037 -35.969 1.00 87.88 117 VAL A CA 1
ATOM 865 C C . VAL A 1 117 ? 18.878 6.468 -37.327 1.00 87.88 117 VAL A C 1
ATOM 867 O O . VAL A 1 117 ? 19.682 7.422 -37.351 1.00 87.88 117 VAL A O 1
ATOM 870 N N . ASP A 1 118 ? 18.549 5.797 -38.435 1.00 79.06 118 ASP A N 1
ATOM 871 C CA . ASP A 1 118 ? 19.175 6.093 -39.733 1.00 79.06 118 ASP A CA 1
ATOM 872 C C . ASP A 1 118 ? 18.348 5.993 -41.025 1.00 79.06 118 ASP A C 1
ATOM 874 O O . ASP A 1 118 ? 18.853 6.437 -42.067 1.00 79.06 118 ASP A O 1
ATOM 878 N N . ASN A 1 119 ? 17.078 5.594 -40.984 1.00 75.44 119 ASN A N 1
ATOM 879 C CA . ASN A 1 119 ? 16.271 5.562 -42.198 1.00 75.44 119 ASN A CA 1
ATOM 880 C C . ASN A 1 119 ? 15.795 6.958 -42.644 1.00 75.44 119 ASN A C 1
ATOM 882 O O . ASN A 1 119 ? 15.094 7.683 -41.937 1.00 75.44 119 ASN A O 1
ATOM 886 N N . ALA A 1 120 ? 16.150 7.347 -43.872 1.00 71.38 120 ALA A N 1
ATOM 887 C CA . ALA A 1 120 ? 15.724 8.610 -44.489 1.00 71.38 120 ALA A CA 1
ATOM 888 C C . ALA A 1 120 ? 14.310 8.542 -45.099 1.00 71.38 120 ALA A C 1
ATOM 890 O O . ALA A 1 120 ? 13.734 9.570 -45.467 1.00 71.38 120 ALA A O 1
ATOM 891 N N . ILE A 1 121 ? 13.756 7.336 -45.239 1.00 74.75 121 ILE A N 1
ATOM 892 C CA . ILE A 1 121 ? 12.369 7.108 -45.636 1.00 74.75 121 ILE A CA 1
ATOM 893 C C . ILE A 1 121 ? 11.592 6.768 -44.373 1.00 74.75 121 ILE A C 1
ATOM 895 O O . ILE A 1 121 ? 12.058 6.002 -43.543 1.00 74.75 121 ILE A O 1
ATOM 899 N N . LYS A 1 122 ? 10.393 7.338 -44.227 1.00 78.88 122 LYS A N 1
ATOM 900 C CA . LYS A 1 122 ? 9.529 6.990 -43.104 1.00 78.88 122 LYS A CA 1
ATOM 901 C C . LYS A 1 122 ? 9.088 5.537 -43.206 1.00 78.88 122 LYS A C 1
ATOM 903 O O . LYS A 1 122 ? 8.277 5.204 -44.079 1.00 78.88 122 LYS A O 1
ATOM 908 N N . GLU A 1 123 ? 9.590 4.718 -42.296 1.00 78.38 123 GLU A N 1
ATOM 909 C CA . GLU A 1 123 ? 9.106 3.364 -42.098 1.00 78.38 123 GLU A CA 1
ATOM 910 C C . GLU A 1 123 ? 7.693 3.394 -41.540 1.00 78.38 123 GLU A C 1
ATOM 912 O O . GLU A 1 123 ? 7.251 4.351 -40.886 1.00 78.38 123 GLU A O 1
ATOM 917 N N . LYS A 1 124 ? 6.941 2.344 -41.848 1.00 67.50 124 LYS A N 1
ATOM 918 C CA . LYS A 1 124 ? 5.570 2.215 -41.378 1.00 67.50 124 LYS A CA 1
ATOM 919 C C . LYS A 1 124 ? 5.435 1.016 -40.468 1.00 67.50 124 LYS A C 1
ATOM 921 O O . LYS A 1 124 ? 5.857 -0.094 -40.774 1.00 67.50 124 LYS A O 1
ATOM 926 N N . GLU A 1 125 ? 4.715 1.258 -39.383 1.00 61.28 125 GLU A N 1
ATOM 927 C CA . GLU A 1 125 ? 4.028 0.211 -38.647 1.00 61.28 125 GLU A CA 1
ATOM 928 C C . GLU A 1 125 ? 3.176 -0.646 -39.604 1.00 61.28 125 GLU A C 1
ATOM 930 O O . GLU A 1 125 ? 2.602 -0.095 -40.552 1.00 61.28 125 GLU A O 1
ATOM 935 N N . PRO A 1 126 ? 3.016 -1.957 -39.357 1.00 55.12 126 PRO A N 1
ATOM 936 C CA . PRO A 1 126 ? 2.166 -2.797 -40.187 1.00 55.12 126 PRO A CA 1
ATOM 937 C C . PRO A 1 126 ? 0.707 -2.312 -40.118 1.00 55.12 126 PRO A C 1
ATOM 939 O O . PRO A 1 126 ? 0.293 -1.639 -39.167 1.00 55.12 126 PRO A O 1
ATOM 942 N N . ASP A 1 127 ? -0.117 -2.703 -41.091 1.00 52.88 127 ASP A N 1
ATOM 943 C CA . ASP A 1 127 ? -1.568 -2.486 -41.026 1.00 52.88 127 ASP A CA 1
ATOM 944 C C . ASP A 1 127 ? -2.195 -3.177 -39.801 1.00 52.88 127 ASP A C 1
ATOM 946 O O . ASP A 1 127 ? -1.711 -4.200 -39.323 1.00 52.88 1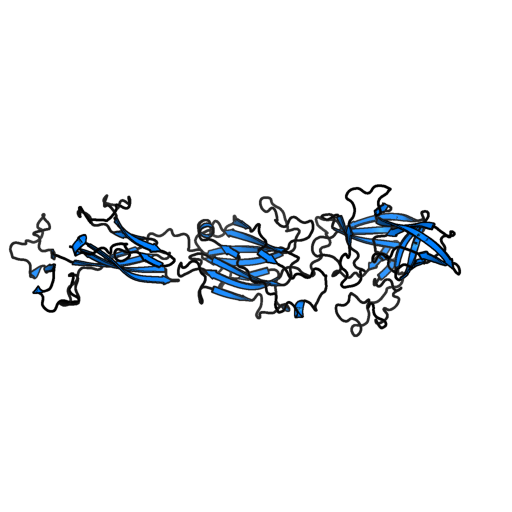27 ASP A O 1
ATOM 950 N N . ALA A 1 128 ? -3.331 -2.669 -39.305 1.00 47.03 128 ALA A N 1
ATOM 951 C CA . ALA A 1 128 ? -3.995 -3.141 -38.077 1.00 47.03 128 ALA A CA 1
ATOM 952 C C . ALA A 1 128 ? -4.358 -4.649 -38.041 1.00 47.03 128 ALA A C 1
ATOM 954 O O . ALA A 1 128 ? -4.555 -5.206 -36.961 1.00 47.03 128 ALA A O 1
ATOM 955 N N . ALA A 1 129 ? -4.445 -5.313 -39.200 1.00 43.56 129 ALA A N 1
ATOM 956 C CA . ALA A 1 129 ? -4.639 -6.764 -39.315 1.00 43.56 129 ALA A CA 1
ATOM 957 C C . ALA A 1 129 ? -3.346 -7.572 -39.065 1.00 43.56 129 ALA A C 1
ATOM 959 O O . ALA A 1 129 ? -3.420 -8.724 -38.647 1.00 43.56 129 ALA A O 1
ATOM 960 N N . ASN A 1 130 ? -2.191 -6.935 -39.273 1.00 43.28 130 ASN A N 1
ATOM 961 C CA . ASN A 1 130 ? -0.835 -7.448 -39.066 1.00 43.28 130 ASN A CA 1
ATOM 962 C C . ASN A 1 130 ? -0.164 -6.857 -37.810 1.00 43.28 130 ASN A C 1
ATOM 964 O O . ASN A 1 130 ? 0.845 -7.378 -37.346 1.00 43.28 130 ASN A O 1
ATOM 968 N N . LYS A 1 131 ? -0.742 -5.809 -37.211 1.00 46.81 131 LYS A N 1
ATOM 969 C CA . LYS A 1 131 ? -0.410 -5.342 -35.859 1.00 46.81 131 LYS A CA 1
ATOM 970 C C . LYS A 1 131 ? -0.998 -6.275 -34.815 1.00 46.81 131 LYS A C 1
ATOM 972 O O . LYS A 1 131 ? -2.000 -5.884 -34.218 1.00 46.81 131 LYS A O 1
ATOM 977 N N . LYS A 1 132 ? -0.469 -7.472 -34.539 1.00 41.75 132 LYS A N 1
ATOM 978 C CA . LYS A 1 132 ? -1.021 -8.219 -33.391 1.00 41.75 132 LYS A CA 1
ATOM 979 C C . LYS A 1 132 ? -0.042 -8.996 -32.516 1.00 41.75 132 LYS A C 1
ATOM 981 O O . LYS A 1 132 ? 0.778 -9.773 -32.981 1.00 41.75 132 LYS A O 1
ATOM 986 N N . THR A 1 133 ? -0.326 -8.807 -31.221 1.00 41.06 133 THR A N 1
ATOM 987 C CA . THR A 1 133 ? -0.054 -9.621 -30.027 1.00 41.06 133 THR A CA 1
ATOM 988 C C . THR A 1 133 ? 1.391 -9.737 -29.571 1.00 41.06 133 THR A C 1
ATOM 990 O O . THR A 1 133 ? 2.198 -10.358 -30.243 1.00 41.06 133 THR A O 1
ATOM 993 N N . ASP A 1 134 ? 1.641 -9.158 -28.390 1.00 42.28 134 ASP A N 1
ATOM 994 C CA . ASP A 1 134 ? 2.540 -9.507 -27.272 1.00 42.28 134 ASP A CA 1
ATOM 995 C C . ASP A 1 134 ? 3.942 -10.082 -27.480 1.00 42.28 134 ASP A C 1
ATOM 997 O O . ASP A 1 134 ? 4.696 -10.140 -26.512 1.00 42.28 134 ASP A O 1
ATOM 1001 N N . ALA A 1 135 ? 4.358 -10.462 -28.679 1.00 39.50 135 ALA A N 1
ATOM 1002 C CA . ALA A 1 135 ? 5.685 -10.977 -28.991 1.00 39.50 135 ALA A CA 1
ATOM 1003 C C . ALA A 1 135 ? 6.755 -9.876 -29.149 1.00 39.50 135 ALA A C 1
ATOM 1005 O O . ALA A 1 135 ? 7.931 -10.192 -29.266 1.00 39.50 135 ALA A O 1
ATOM 1006 N N . GLY A 1 136 ? 6.354 -8.606 -29.091 1.00 39.38 136 GLY A N 1
ATOM 1007 C CA . GLY A 1 136 ? 7.189 -7.426 -29.313 1.00 39.38 136 GLY A CA 1
ATOM 1008 C C . GLY A 1 136 ? 6.367 -6.377 -30.059 1.00 39.38 136 GLY A C 1
ATOM 1009 O O . GLY A 1 136 ? 5.337 -6.711 -30.647 1.00 39.38 136 GLY A O 1
ATOM 1010 N N . TYR A 1 137 ? 6.785 -5.112 -30.055 1.00 40.34 137 TYR A N 1
ATOM 1011 C CA . TYR A 1 137 ? 6.522 -4.320 -31.262 1.00 40.34 137 TYR A CA 1
ATOM 1012 C C . TYR A 1 137 ? 7.174 -5.093 -32.419 1.00 40.34 137 TYR A C 1
ATOM 1014 O O . TYR A 1 137 ? 8.242 -5.669 -32.219 1.00 40.34 137 TYR A O 1
ATOM 1022 N N . GLY A 1 138 ? 6.444 -5.265 -33.521 1.00 39.38 138 GLY A N 1
ATOM 1023 C CA . GLY A 1 138 ? 6.654 -6.311 -34.523 1.00 39.38 138 GLY A CA 1
ATOM 1024 C C . GLY A 1 138 ? 8.114 -6.656 -34.812 1.00 39.38 138 GLY A C 1
ATOM 1025 O O . GLY A 1 138 ? 8.788 -5.970 -35.555 1.00 39.38 138 GLY A O 1
ATOM 1026 N N . CYS A 1 139 ? 8.568 -7.781 -34.272 1.00 39.12 139 CYS A N 1
ATOM 1027 C CA . CYS A 1 139 ? 9.666 -8.542 -34.838 1.00 39.12 139 CYS A CA 1
ATOM 1028 C C . CYS A 1 139 ? 9.529 -9.991 -34.392 1.00 39.12 139 CYS A C 1
ATOM 1030 O O . CYS A 1 139 ? 10.082 -10.452 -33.393 1.00 39.12 139 CYS A O 1
ATOM 1032 N N . GLY A 1 140 ? 8.694 -10.736 -35.113 1.00 36.25 140 GLY A N 1
ATOM 1033 C CA . GLY A 1 140 ? 8.671 -12.175 -34.943 1.00 36.25 140 GLY A CA 1
ATOM 1034 C C . GLY A 1 140 ? 10.072 -12.723 -35.205 1.00 36.25 140 GLY A C 1
ATOM 1035 O O . GLY A 1 140 ? 10.542 -12.696 -36.336 1.00 36.25 140 GLY A O 1
ATOM 1036 N N . TYR A 1 141 ? 10.691 -13.322 -34.189 1.00 40.25 141 TYR A N 1
ATOM 1037 C CA . TYR A 1 141 ? 11.842 -14.230 -34.318 1.00 40.25 141 TYR A CA 1
ATOM 1038 C C . TYR A 1 141 ? 11.498 -15.526 -35.096 1.00 40.25 141 TYR A C 1
ATOM 1040 O O . TYR A 1 141 ? 12.151 -16.557 -34.952 1.00 40.25 141 TYR A O 1
ATOM 1048 N N . GLY A 1 142 ? 10.448 -15.503 -35.918 1.00 38.72 142 GLY A N 1
ATOM 1049 C CA . GLY A 1 142 ? 9.934 -16.633 -36.671 1.00 38.72 142 GLY A CA 1
ATOM 1050 C C . GLY A 1 142 ? 9.788 -16.275 -38.141 1.00 38.72 142 GLY A C 1
ATOM 1051 O O . GLY A 1 142 ? 9.278 -15.215 -38.499 1.00 38.72 142 GLY A O 1
ATOM 1052 N N . SER A 1 143 ? 10.218 -17.197 -38.998 1.00 34.47 143 SER A N 1
ATOM 1053 C CA . SER A 1 143 ? 10.000 -17.163 -40.441 1.00 34.47 143 SER A CA 1
ATOM 1054 C C . SER A 1 143 ? 8.507 -16.969 -40.753 1.00 34.47 143 SER A C 1
ATOM 1056 O O . SER A 1 143 ? 7.734 -17.924 -40.661 1.00 34.47 143 SER A O 1
ATOM 1058 N N . GLY A 1 144 ? 8.095 -15.742 -41.085 1.00 42.66 144 GLY A N 1
ATOM 1059 C CA . GLY A 1 144 ? 6.705 -15.414 -41.432 1.00 42.66 144 GLY A CA 1
ATOM 1060 C C . GLY A 1 144 ? 6.129 -14.120 -40.843 1.00 42.66 144 GLY A C 1
ATOM 1061 O O . GLY A 1 144 ? 4.943 -13.876 -41.046 1.00 42.66 144 GLY A O 1
ATOM 1062 N N . SER A 1 145 ? 6.911 -13.296 -40.132 1.00 45.28 145 SER A N 1
ATOM 1063 C CA . SER A 1 145 ? 6.448 -11.978 -39.658 1.00 45.28 145 SER A CA 1
ATOM 1064 C C . SER A 1 145 ? 6.088 -11.061 -40.848 1.00 45.28 145 SER A C 1
ATOM 1066 O O . SER A 1 145 ? 6.827 -11.059 -41.836 1.00 45.28 145 SER A O 1
ATOM 1068 N N . PRO A 1 146 ? 4.966 -10.310 -40.810 1.00 45.09 146 PRO A N 1
ATOM 1069 C CA . PRO A 1 146 ? 4.581 -9.423 -41.904 1.00 45.09 146 PRO A CA 1
ATOM 1070 C C . PRO A 1 146 ? 5.648 -8.341 -42.096 1.00 45.09 146 PRO A C 1
ATOM 1072 O O . PRO A 1 146 ? 6.071 -7.713 -41.131 1.00 45.09 146 PRO A O 1
ATOM 1075 N N . ALA A 1 147 ? 6.093 -8.159 -43.339 1.00 49.09 147 ALA A N 1
ATOM 1076 C CA . ALA A 1 147 ? 7.080 -7.151 -43.698 1.00 49.09 147 ALA A CA 1
ATOM 1077 C C . ALA A 1 147 ? 6.553 -5.750 -43.351 1.00 49.09 147 ALA A C 1
ATOM 1079 O O . ALA A 1 147 ? 5.447 -5.383 -43.756 1.00 49.09 147 ALA A O 1
ATOM 1080 N N . HIS A 1 148 ? 7.341 -4.990 -42.598 1.00 58.69 148 HIS A N 1
ATOM 1081 C CA . HIS A 1 148 ? 7.164 -3.553 -42.459 1.00 58.69 148 HIS A CA 1
ATOM 1082 C C . HIS A 1 148 ? 7.609 -2.891 -43.774 1.00 58.69 148 HIS A C 1
ATOM 1084 O O . HIS A 1 148 ? 8.600 -3.301 -44.382 1.00 58.69 148 HIS A O 1
ATOM 1090 N N . ASP A 1 149 ? 6.867 -1.893 -44.258 1.00 60.69 149 ASP A N 1
ATOM 1091 C CA . ASP A 1 149 ? 7.259 -1.183 -45.478 1.00 60.69 149 ASP A CA 1
ATOM 1092 C C . ASP A 1 149 ? 8.535 -0.371 -45.204 1.00 60.69 149 ASP A C 1
ATOM 1094 O O . ASP A 1 149 ? 8.514 0.556 -44.391 1.00 60.69 149 ASP A O 1
ATOM 1098 N N . ASN A 1 150 ? 9.601 -0.671 -45.953 1.00 65.62 150 ASN A N 1
ATOM 1099 C CA . ASN A 1 150 ? 10.913 -0.009 -45.911 1.00 65.62 150 ASN A CA 1
ATOM 1100 C C . ASN A 1 150 ? 11.758 -0.230 -44.643 1.00 65.62 150 ASN A C 1
ATOM 1102 O O . ASN A 1 150 ? 12.786 0.432 -44.543 1.00 65.62 150 ASN A O 1
ATOM 1106 N N . ASP A 1 151 ? 11.361 -1.147 -43.753 1.00 71.19 151 ASP A N 1
ATOM 1107 C CA . ASP A 1 151 ? 12.200 -1.615 -42.635 1.00 71.19 151 ASP A CA 1
ATOM 1108 C C . ASP A 1 151 ? 13.463 -2.286 -43.177 1.00 71.19 151 ASP A C 1
ATOM 1110 O O . ASP A 1 151 ? 13.407 -3.121 -44.092 1.00 71.19 151 ASP A O 1
ATOM 1114 N N . ASP A 1 152 ? 14.609 -1.896 -42.637 1.00 70.19 152 ASP A N 1
ATOM 1115 C CA . ASP A 1 152 ? 15.910 -2.410 -43.047 1.00 70.19 152 ASP A CA 1
ATOM 1116 C C . ASP A 1 152 ? 16.390 -3.617 -42.225 1.00 70.19 152 ASP A C 1
ATOM 1118 O O . ASP A 1 152 ? 17.496 -4.133 -42.436 1.00 70.19 152 ASP A O 1
ATOM 1122 N N . GLY A 1 153 ? 15.499 -4.160 -41.393 1.00 69.12 153 GLY A N 1
ATOM 1123 C CA . GLY A 1 153 ? 15.674 -5.425 -40.694 1.00 69.12 153 GLY A CA 1
ATOM 1124 C C . GLY A 1 153 ? 16.382 -5.285 -39.352 1.00 69.12 153 GLY A C 1
ATOM 1125 O O . GLY A 1 153 ? 16.817 -6.303 -38.798 1.00 69.12 153 GLY A O 1
ATOM 1126 N N . ASP A 1 154 ? 16.508 -4.061 -38.837 1.00 69.81 154 ASP A N 1
ATOM 1127 C CA . ASP A 1 154 ? 16.928 -3.785 -37.462 1.00 69.81 154 ASP A CA 1
ATOM 1128 C C . ASP A 1 154 ? 15.774 -3.760 -36.453 1.00 69.81 154 ASP A C 1
ATOM 1130 O O . ASP A 1 154 ? 16.017 -3.740 -35.242 1.00 69.81 154 ASP A O 1
ATOM 1134 N N . LEU A 1 155 ? 14.541 -3.912 -36.959 1.00 70.62 155 LEU A N 1
ATOM 1135 C CA . LEU A 1 155 ? 13.308 -4.106 -36.199 1.00 70.62 155 LEU A CA 1
ATOM 1136 C C . LEU A 1 155 ? 12.814 -2.831 -35.496 1.00 70.62 155 LEU A C 1
ATOM 1138 O O . LEU A 1 155 ? 11.793 -2.883 -34.798 1.00 70.62 155 LEU A O 1
ATOM 1142 N N . MET A 1 156 ? 13.513 -1.704 -35.652 1.00 77.62 156 MET A N 1
ATOM 1143 C CA . MET A 1 156 ? 13.159 -0.422 -35.057 1.00 77.62 156 MET A CA 1
ATOM 1144 C C . MET A 1 156 ? 12.459 0.443 -36.100 1.00 77.62 156 MET A C 1
ATOM 1146 O O . MET A 1 156 ? 13.104 0.991 -36.974 1.00 77.62 156 MET A O 1
ATOM 1150 N N . VAL A 1 157 ? 11.144 0.652 -35.963 1.00 78.50 157 VAL A N 1
ATOM 1151 C CA . VAL A 1 157 ? 10.422 1.525 -36.904 1.00 78.50 157 VAL A CA 1
ATOM 1152 C C . VAL A 1 157 ? 10.908 2.965 -36.762 1.00 78.50 157 VAL A C 1
ATOM 1154 O O . VAL A 1 157 ? 10.702 3.595 -35.716 1.00 78.50 157 VAL A O 1
ATOM 1157 N N . GLU A 1 158 ? 11.496 3.507 -37.822 1.00 83.31 158 GLU A N 1
ATOM 1158 C CA . GLU A 1 158 ? 12.185 4.792 -37.758 1.00 83.31 158 GLU A CA 1
ATOM 1159 C C . GLU A 1 158 ? 11.991 5.729 -38.958 1.00 83.31 158 GLU A C 1
ATOM 1161 O O . GLU A 1 158 ? 11.484 5.376 -40.026 1.00 83.31 158 GLU A O 1
ATOM 1166 N N . SER A 1 159 ? 12.344 7.002 -38.762 1.00 84.12 159 SER A N 1
ATOM 1167 C CA . SER A 1 159 ? 12.423 7.974 -39.849 1.00 84.12 159 SER A CA 1
ATOM 1168 C C . SER A 1 159 ? 13.311 9.171 -39.521 1.00 84.12 159 SER A C 1
ATOM 1170 O O . SER A 1 159 ? 13.396 9.618 -38.376 1.00 84.12 159 SER A O 1
ATOM 1172 N N . ALA A 1 160 ? 13.901 9.759 -40.556 1.00 85.31 160 ALA A N 1
ATOM 1173 C CA . ALA A 1 160 ? 14.653 11.001 -40.494 1.00 85.31 160 ALA A CA 1
ATOM 1174 C C . ALA A 1 160 ? 14.165 11.963 -41.581 1.00 85.31 160 ALA A C 1
ATOM 1176 O O . ALA A 1 160 ? 14.378 11.745 -42.774 1.00 85.31 160 ALA A O 1
ATOM 1177 N N . VAL A 1 161 ? 13.521 13.059 -41.176 1.00 83.31 161 VAL A N 1
ATOM 1178 C CA . VAL A 1 161 ? 12.981 14.064 -42.101 1.00 83.31 161 VAL A CA 1
ATOM 1179 C C . VAL A 1 161 ? 13.726 15.381 -41.932 1.00 83.31 161 VAL A C 1
ATOM 1181 O O . VAL A 1 161 ? 13.616 16.053 -40.904 1.00 83.31 161 VAL A O 1
ATOM 1184 N N . THR A 1 162 ? 14.459 15.792 -42.966 1.00 85.00 162 THR A N 1
ATOM 1185 C CA . THR A 1 162 ? 15.129 17.097 -43.007 1.00 85.00 162 THR A CA 1
ATOM 1186 C C . THR A 1 162 ? 14.229 18.148 -43.653 1.00 85.00 162 THR A C 1
ATOM 1188 O O . THR A 1 162 ? 13.878 18.049 -44.827 1.00 85.00 162 THR A O 1
ATOM 1191 N N . THR A 1 163 ? 13.882 19.192 -42.898 1.00 84.12 163 THR A N 1
ATOM 1192 C CA . THR A 1 163 ? 13.157 20.372 -43.389 1.00 84.12 163 THR A CA 1
ATOM 1193 C C . THR A 1 163 ? 13.996 21.626 -43.145 1.00 84.12 163 THR A C 1
ATOM 1195 O O . THR A 1 163 ? 14.199 22.052 -42.007 1.00 84.12 163 THR A O 1
ATOM 1198 N N . GLY A 1 164 ? 14.496 22.240 -44.221 1.00 86.50 164 GLY A N 1
ATOM 1199 C CA . GLY A 1 164 ? 15.396 23.392 -44.124 1.00 86.50 164 GLY A CA 1
ATOM 1200 C C . GLY A 1 164 ? 16.715 23.017 -43.441 1.00 86.50 164 GLY A C 1
ATOM 1201 O O . GLY A 1 164 ? 17.457 22.184 -43.949 1.00 86.50 164 GLY A O 1
ATOM 1202 N N . THR A 1 165 ? 17.008 23.636 -42.295 1.00 86.12 165 THR A N 1
ATOM 1203 C CA . THR A 1 165 ? 18.212 23.365 -41.485 1.00 86.12 165 THR A CA 1
ATOM 1204 C C . THR A 1 165 ? 17.974 22.383 -40.336 1.00 86.12 165 THR A C 1
ATOM 1206 O O . THR A 1 165 ? 18.903 22.090 -39.586 1.00 86.12 165 THR A O 1
ATOM 1209 N N . GLN A 1 166 ? 16.746 21.890 -40.165 1.00 85.62 166 GLN A N 1
ATOM 1210 C CA . GLN A 1 166 ? 16.374 20.993 -39.073 1.00 85.62 166 GLN A CA 1
ATOM 1211 C C . GLN A 1 166 ? 16.163 19.579 -39.599 1.00 85.62 166 GLN A C 1
ATOM 1213 O O . GLN A 1 166 ? 15.577 19.394 -40.662 1.00 85.62 166 GLN A O 1
ATOM 1218 N N . THR A 1 167 ? 16.616 18.586 -38.838 1.00 85.94 167 THR A N 1
ATOM 1219 C CA . THR A 1 167 ? 16.288 17.176 -39.078 1.00 85.94 167 THR A CA 1
ATOM 1220 C C . THR A 1 167 ? 15.541 16.642 -37.871 1.00 85.94 167 THR A C 1
ATOM 1222 O O . THR A 1 167 ? 16.038 16.743 -36.750 1.00 85.94 167 THR A O 1
ATOM 1225 N N . ILE A 1 168 ? 14.346 16.111 -38.110 1.00 85.94 168 ILE A N 1
ATOM 1226 C CA . ILE A 1 168 ? 13.522 15.443 -37.106 1.00 85.94 168 ILE A CA 1
ATOM 1227 C C . ILE A 1 168 ? 13.778 13.948 -37.246 1.00 85.94 168 ILE A C 1
ATOM 1229 O O . ILE A 1 168 ? 13.611 13.402 -38.333 1.00 85.94 168 ILE A O 1
ATOM 1233 N N . TRP A 1 169 ? 14.190 13.324 -36.150 1.00 87.81 169 TRP A N 1
ATOM 1234 C CA . TRP A 1 169 ? 14.404 11.886 -36.051 1.00 87.81 169 TRP A CA 1
ATOM 1235 C C . TRP A 1 169 ? 13.261 11.294 -35.227 1.00 87.81 169 TRP A C 1
ATOM 1237 O O . TRP A 1 169 ? 12.983 11.781 -34.129 1.00 87.81 169 TRP A O 1
ATOM 1247 N N . GLU A 1 170 ? 12.591 10.280 -35.757 1.00 85.38 170 GLU A N 1
ATOM 1248 C CA . GLU A 1 170 ? 11.540 9.523 -35.080 1.00 85.38 170 GLU A CA 1
ATOM 1249 C C . GLU A 1 170 ? 11.992 8.065 -34.974 1.00 85.38 170 GLU A C 1
ATOM 1251 O O . GLU A 1 170 ? 12.473 7.508 -35.955 1.00 85.38 170 GLU A O 1
ATOM 1256 N N . ALA A 1 171 ? 11.819 7.454 -33.804 1.00 82.94 171 ALA A N 1
ATOM 1257 C CA . ALA A 1 171 ? 12.070 6.034 -33.584 1.00 82.94 171 ALA A CA 1
ATOM 1258 C C . ALA A 1 171 ? 10.998 5.466 -32.653 1.00 82.94 171 ALA A C 1
ATOM 1260 O O . ALA A 1 171 ? 10.594 6.124 -31.685 1.00 82.94 171 ALA A O 1
ATOM 1261 N N . LEU A 1 172 ? 10.529 4.257 -32.945 1.00 78.88 172 LEU A N 1
ATOM 1262 C CA . LEU A 1 172 ? 9.572 3.530 -32.121 1.00 78.88 172 LEU A CA 1
ATOM 1263 C C . LEU A 1 172 ? 10.298 2.403 -31.395 1.00 78.88 172 LEU A C 1
ATOM 1265 O O . LEU A 1 172 ? 10.982 1.585 -31.997 1.00 78.88 172 LEU A O 1
ATOM 1269 N N . ILE A 1 173 ? 10.126 2.364 -30.076 1.00 78.19 173 ILE A N 1
ATOM 1270 C CA . ILE A 1 173 ? 10.798 1.411 -29.194 1.00 78.19 173 ILE A CA 1
ATOM 1271 C C . ILE A 1 173 ? 9.778 0.580 -28.422 1.00 78.19 173 ILE A C 1
ATOM 1273 O O . ILE A 1 173 ? 8.688 1.050 -28.077 1.00 78.19 173 ILE A O 1
ATOM 1277 N N . ASN A 1 174 ? 10.161 -0.640 -28.054 1.00 74.94 174 ASN A N 1
ATOM 1278 C CA . ASN A 1 174 ? 9.355 -1.458 -27.163 1.00 74.94 174 ASN A CA 1
ATOM 1279 C C . ASN A 1 174 ? 9.611 -1.090 -25.695 1.00 74.94 174 ASN A C 1
ATOM 1281 O O . ASN A 1 174 ? 10.526 -1.615 -25.061 1.00 74.94 174 ASN A O 1
ATOM 1285 N N . SER A 1 175 ? 8.752 -0.243 -25.121 1.00 77.25 175 SER A N 1
ATOM 1286 C CA . SER A 1 175 ? 8.845 0.148 -23.706 1.00 77.25 175 SER A CA 1
ATOM 1287 C C . SER A 1 175 ? 8.773 -1.033 -22.739 1.00 77.25 175 SER A C 1
ATOM 1289 O O . SER A 1 175 ? 9.242 -0.902 -21.614 1.00 77.25 175 SER A O 1
ATOM 1291 N N . LYS A 1 176 ? 8.209 -2.181 -23.145 1.00 73.81 176 LYS A N 1
ATOM 1292 C CA . LYS A 1 176 ? 8.168 -3.390 -22.309 1.00 73.81 176 LYS A CA 1
ATOM 1293 C C . LYS A 1 176 ? 9.577 -3.915 -22.044 1.00 73.81 176 LYS A C 1
ATOM 1295 O O . LYS A 1 176 ? 9.817 -4.452 -20.983 1.00 73.81 176 LYS A O 1
ATOM 1300 N N . ASN A 1 177 ? 10.528 -3.702 -22.947 1.00 76.00 177 ASN A N 1
ATOM 1301 C CA . ASN A 1 177 ? 11.917 -4.117 -22.754 1.00 76.00 177 ASN A CA 1
ATOM 1302 C C . ASN A 1 177 ? 12.720 -3.140 -21.875 1.00 76.00 177 ASN A C 1
ATOM 1304 O O . ASN A 1 177 ? 13.932 -3.287 -21.755 1.00 76.00 177 ASN A O 1
ATOM 1308 N N . ILE A 1 178 ? 12.072 -2.155 -21.249 1.00 79.50 178 ILE A N 1
ATOM 1309 C CA . ILE A 1 178 ? 12.695 -1.223 -20.312 1.00 79.50 178 ILE A CA 1
ATOM 1310 C C . ILE A 1 178 ? 12.000 -1.397 -18.957 1.00 79.50 178 ILE A C 1
ATOM 1312 O O . ILE A 1 178 ? 10.766 -1.387 -18.909 1.00 79.50 178 ILE A O 1
ATOM 1316 N N . PRO A 1 179 ? 12.745 -1.546 -17.847 1.00 77.19 179 PRO A N 1
ATOM 1317 C CA . PRO A 1 179 ? 12.127 -1.605 -16.537 1.00 77.19 179 PRO A CA 1
ATOM 1318 C C . PRO A 1 179 ? 11.381 -0.320 -16.214 1.00 77.19 179 PRO A C 1
ATOM 1320 O O . PRO A 1 179 ? 11.844 0.781 -16.514 1.00 77.19 179 PRO A O 1
ATOM 1323 N N . ASP A 1 180 ? 10.261 -0.489 -15.534 1.00 78.50 180 ASP A N 1
ATOM 1324 C CA . ASP A 1 180 ? 9.442 0.588 -15.010 1.00 78.50 180 ASP A CA 1
ATOM 1325 C C . ASP A 1 180 ? 10.211 1.541 -14.072 1.00 78.50 180 ASP A C 1
ATOM 1327 O O . ASP A 1 180 ? 11.253 1.216 -13.495 1.00 78.50 180 ASP A O 1
ATOM 1331 N N . GLY A 1 181 ? 9.681 2.748 -13.915 1.00 78.62 181 GLY A N 1
ATOM 1332 C CA . GLY A 1 181 ? 10.271 3.847 -13.170 1.00 78.62 181 GLY A CA 1
ATOM 1333 C C . GLY A 1 181 ? 11.070 4.824 -14.045 1.00 78.62 181 GLY A C 1
ATOM 1334 O O . GLY A 1 181 ? 11.030 4.754 -15.277 1.00 78.62 181 GLY A O 1
ATOM 1335 N N . PRO A 1 182 ? 11.792 5.758 -13.407 1.00 80.94 182 PRO A N 1
ATOM 1336 C CA . PRO A 1 182 ? 12.635 6.746 -14.071 1.00 80.94 182 PRO A CA 1
ATOM 1337 C C . PRO A 1 182 ? 13.714 6.107 -14.951 1.00 80.94 182 PRO A C 1
ATOM 1339 O O . PRO A 1 182 ? 14.420 5.192 -14.515 1.00 80.94 182 PRO A O 1
ATOM 1342 N N . ILE A 1 183 ? 13.871 6.634 -16.163 1.00 84.69 183 ILE A N 1
ATOM 1343 C CA . ILE A 1 183 ? 14.914 6.252 -17.115 1.00 84.69 183 ILE A CA 1
ATOM 1344 C C . ILE A 1 183 ? 15.486 7.509 -17.780 1.00 84.69 183 ILE A C 1
ATOM 1346 O O . ILE A 1 183 ? 14.758 8.463 -18.057 1.00 84.69 183 ILE A O 1
ATOM 1350 N N . ASP A 1 184 ? 16.783 7.504 -18.058 1.00 87.38 184 ASP A N 1
ATOM 1351 C CA . ASP A 1 184 ? 17.434 8.529 -18.863 1.00 87.38 184 ASP A CA 1
ATOM 1352 C C . ASP A 1 184 ? 17.448 8.085 -20.329 1.00 87.38 184 ASP A C 1
ATOM 1354 O O . ASP A 1 184 ? 17.815 6.948 -20.645 1.00 87.38 184 ASP A O 1
ATOM 1358 N N . ILE A 1 185 ? 17.064 8.990 -21.231 1.00 89.81 185 ILE A N 1
ATOM 1359 C CA . ILE A 1 185 ? 17.218 8.795 -22.678 1.00 89.81 185 ILE A CA 1
ATOM 1360 C C . ILE A 1 185 ? 18.423 9.613 -23.115 1.00 89.81 185 ILE A C 1
ATOM 1362 O O . ILE A 1 185 ? 18.403 10.843 -23.049 1.00 89.81 185 ILE A O 1
ATOM 1366 N N . CYS A 1 186 ? 19.468 8.938 -23.568 1.00 91.06 186 CYS A N 1
ATOM 1367 C CA . CYS A 1 186 ? 20.722 9.552 -23.975 1.00 91.06 186 CYS A CA 1
ATOM 1368 C C . CYS A 1 186 ? 20.938 9.344 -25.468 1.00 91.06 186 CYS A C 1
ATOM 1370 O O . CYS A 1 186 ? 20.580 8.299 -26.009 1.00 91.06 186 CYS A O 1
ATOM 1372 N N . TYR A 1 187 ? 21.528 10.327 -26.142 1.00 92.69 187 TYR A N 1
ATOM 1373 C CA . TYR A 1 187 ? 21.776 10.228 -27.571 1.00 92.69 187 TYR A CA 1
ATOM 1374 C C . TYR A 1 187 ? 23.077 10.897 -28.008 1.00 92.69 187 TYR A C 1
ATOM 1376 O O . TYR A 1 187 ? 23.507 11.906 -27.445 1.00 92.69 187 TYR A O 1
ATOM 1384 N N . THR A 1 188 ? 23.657 10.361 -29.080 1.00 94.81 188 THR A N 1
ATOM 1385 C CA . THR A 1 188 ? 24.784 10.946 -29.808 1.00 94.81 188 THR A CA 1
ATOM 1386 C C . THR A 1 188 ? 24.391 11.157 -31.263 1.00 94.81 188 THR A C 1
ATOM 1388 O O . THR A 1 188 ? 23.919 10.241 -31.931 1.00 94.81 188 THR A O 1
ATOM 1391 N N . VAL A 1 189 ? 24.612 12.360 -31.782 1.00 92.06 189 VAL A N 1
ATOM 1392 C CA . VAL A 1 189 ? 24.401 12.702 -33.191 1.00 92.06 189 VAL A CA 1
ATOM 1393 C C . VAL A 1 189 ? 25.751 12.814 -33.878 1.00 92.06 189 VAL A C 1
ATOM 1395 O O . VAL A 1 189 ? 26.606 13.554 -33.401 1.00 92.06 189 VAL A O 1
ATOM 1398 N N . TYR A 1 190 ? 25.915 12.126 -35.005 1.00 88.94 190 TYR A N 1
ATOM 1399 C CA . TYR A 1 190 ? 27.111 12.175 -35.846 1.00 88.94 190 TYR A CA 1
ATOM 1400 C C . TYR A 1 190 ? 26.837 12.893 -37.167 1.00 88.94 190 TYR A C 1
ATOM 1402 O O . TYR A 1 190 ? 25.848 12.583 -37.852 1.00 88.94 190 TYR A O 1
ATOM 1410 N N . ASP A 1 191 ? 27.745 13.791 -37.549 1.00 86.50 191 ASP A N 1
ATOM 1411 C CA . ASP A 1 191 ? 27.815 14.337 -38.904 1.00 86.50 191 ASP A CA 1
ATOM 1412 C C . ASP A 1 191 ? 28.606 13.414 -39.855 1.00 86.50 191 ASP A C 1
ATOM 1414 O O . ASP A 1 191 ? 29.167 12.393 -39.453 1.00 86.50 191 ASP A O 1
ATOM 1418 N N . ALA A 1 192 ? 28.641 13.759 -41.145 1.00 82.38 192 ALA A N 1
ATOM 1419 C CA . ALA A 1 192 ? 29.328 12.959 -42.162 1.00 82.38 192 ALA A CA 1
ATOM 1420 C C . ALA A 1 192 ? 30.863 12.946 -42.014 1.00 82.38 192 ALA A C 1
ATOM 1422 O O . ALA A 1 192 ? 31.516 12.054 -42.550 1.00 82.38 192 ALA A O 1
ATOM 1423 N N . ALA A 1 193 ? 31.441 13.922 -41.308 1.00 85.19 193 ALA A N 1
ATOM 1424 C CA . ALA A 1 193 ? 32.872 13.984 -41.023 1.00 85.19 193 ALA A CA 1
ATOM 1425 C C . ALA A 1 193 ? 33.250 13.189 -39.758 1.00 85.19 193 ALA A C 1
ATOM 1427 O O . ALA A 1 193 ? 34.433 13.080 -39.437 1.00 85.19 193 ALA A O 1
ATOM 1428 N N . GLY A 1 194 ? 32.263 12.627 -39.051 1.00 83.00 194 GLY A N 1
ATOM 1429 C CA . GLY A 1 194 ? 32.456 11.906 -37.798 1.00 83.00 194 GLY A CA 1
ATOM 1430 C C . GLY A 1 194 ? 32.552 12.816 -36.573 1.00 83.00 194 GLY A C 1
ATOM 1431 O O . GLY A 1 194 ? 32.842 12.319 -35.484 1.00 83.00 194 GLY A O 1
ATOM 1432 N N . ASN A 1 195 ? 32.290 14.123 -36.708 1.00 89.44 195 ASN A N 1
ATOM 1433 C CA . ASN A 1 195 ? 32.099 14.969 -35.533 1.00 89.44 195 ASN A CA 1
ATOM 1434 C C . ASN A 1 195 ? 30.800 14.559 -34.843 1.00 89.44 195 ASN A C 1
ATOM 1436 O O . ASN A 1 195 ? 29.839 14.148 -35.500 1.00 89.44 195 ASN A O 1
ATOM 1440 N N . TYR A 1 196 ? 30.760 14.706 -33.521 1.00 93.50 196 TYR A N 1
ATOM 1441 C CA . TYR A 1 196 ? 29.608 14.297 -32.736 1.00 93.50 196 TYR A CA 1
ATOM 1442 C C . TYR A 1 196 ? 29.166 15.362 -31.736 1.00 93.50 196 TYR A C 1
ATOM 1444 O O . TYR A 1 196 ? 29.963 16.160 -31.240 1.00 93.50 196 TYR A O 1
ATOM 1452 N N . ALA A 1 197 ? 27.876 15.338 -31.423 1.00 94.62 197 ALA A N 1
ATOM 1453 C CA . ALA A 1 197 ? 27.272 16.058 -30.313 1.00 94.62 197 ALA A CA 1
ATOM 1454 C C . ALA A 1 197 ? 26.447 15.078 -29.480 1.00 94.62 197 ALA A C 1
ATOM 1456 O O . ALA A 1 197 ? 25.897 14.119 -30.017 1.00 94.62 197 ALA A O 1
ATOM 1457 N N . THR A 1 198 ? 26.357 15.315 -28.177 1.00 94.31 198 THR A N 1
ATOM 1458 C CA . THR A 1 198 ? 25.616 14.451 -27.252 1.00 94.31 198 THR A CA 1
ATOM 1459 C C . THR A 1 198 ? 24.489 15.233 -26.604 1.00 94.31 198 THR A C 1
ATOM 1461 O O . THR A 1 198 ? 24.559 16.458 -26.477 1.00 94.31 198 THR A O 1
ATOM 1464 N N . GLY A 1 199 ? 23.449 14.528 -26.193 1.00 90.56 199 GLY A N 1
ATOM 1465 C CA . GLY A 1 199 ? 22.378 15.082 -25.390 1.00 90.56 199 GLY A CA 1
ATOM 1466 C C . GLY A 1 199 ? 21.735 14.001 -24.543 1.00 90.56 199 GLY A C 1
ATOM 1467 O O . GLY A 1 199 ? 21.940 12.805 -24.749 1.00 90.56 199 GLY A O 1
ATOM 1468 N N . SER A 1 200 ? 20.984 14.434 -23.543 1.00 88.06 200 SER A N 1
ATOM 1469 C CA . SER A 1 200 ? 20.244 13.527 -22.681 1.00 88.06 200 SER A CA 1
ATOM 1470 C C . SER A 1 200 ? 18.992 14.202 -22.155 1.00 88.06 200 SER A C 1
ATOM 1472 O O . SER A 1 200 ? 18.929 15.426 -22.020 1.00 88.06 200 SER A O 1
ATOM 1474 N N . VAL A 1 201 ? 18.001 13.378 -21.859 1.00 84.12 201 VAL A N 1
ATOM 1475 C CA . VAL A 1 201 ? 16.801 13.743 -21.123 1.00 84.12 201 VAL A CA 1
ATOM 1476 C C . VAL A 1 201 ? 16.960 13.135 -19.729 1.00 84.12 201 VAL A C 1
ATOM 1478 O O . VAL A 1 201 ? 16.735 11.939 -19.560 1.00 84.12 201 VAL A O 1
ATOM 1481 N N . THR A 1 202 ? 17.422 13.949 -18.768 1.00 69.25 202 THR A N 1
ATOM 1482 C CA . THR A 1 202 ? 17.685 13.568 -17.363 1.00 69.25 202 THR A CA 1
ATOM 1483 C C . THR A 1 202 ? 16.861 14.422 -16.370 1.00 69.25 202 THR A C 1
ATOM 1485 O O . THR A 1 202 ? 16.402 15.518 -16.697 1.00 69.25 202 THR A O 1
ATOM 1488 N N . ASN A 1 203 ? 16.592 13.890 -15.169 1.00 56.56 203 ASN A N 1
ATOM 1489 C CA . ASN A 1 203 ? 15.592 14.366 -14.178 1.00 56.56 203 ASN A CA 1
ATOM 1490 C C . ASN A 1 203 ? 15.879 15.793 -13.618 1.00 56.56 203 ASN A C 1
ATOM 1492 O O . ASN A 1 203 ? 17.029 16.118 -13.347 1.00 56.56 203 ASN A O 1
ATOM 1496 N N . ALA A 1 204 ? 14.924 16.729 -13.451 1.00 50.47 204 ALA A N 1
ATOM 1497 C CA . ALA A 1 204 ? 13.889 16.753 -12.393 1.00 50.47 204 ALA A CA 1
ATOM 1498 C C . ALA A 1 204 ? 12.535 17.403 -12.795 1.00 50.47 204 ALA A C 1
ATOM 1500 O O . ALA A 1 204 ? 11.652 17.559 -11.959 1.00 50.47 204 ALA A O 1
ATOM 1501 N N . ALA A 1 205 ? 12.352 17.800 -14.058 1.00 49.47 205 ALA A N 1
ATOM 1502 C CA . ALA A 1 205 ? 11.072 18.337 -14.557 1.00 49.47 205 ALA A CA 1
ATOM 1503 C C . ALA A 1 205 ? 10.626 17.734 -15.905 1.00 49.47 205 ALA A C 1
ATOM 1505 O O . ALA A 1 205 ? 9.506 17.979 -16.334 1.00 49.47 205 ALA A O 1
ATOM 1506 N N . ASN A 1 206 ? 11.491 16.941 -16.555 1.00 53.22 206 ASN A N 1
ATOM 1507 C CA . ASN A 1 206 ? 11.302 16.383 -17.900 1.00 53.22 206 ASN A CA 1
ATOM 1508 C C . ASN A 1 206 ? 11.829 14.932 -17.997 1.00 53.22 206 ASN A C 1
ATOM 1510 O O . ASN A 1 206 ? 12.432 14.574 -19.002 1.00 53.22 206 ASN A O 1
ATOM 1514 N N . SER A 1 207 ? 11.708 14.109 -16.951 1.00 65.06 207 SER A N 1
ATOM 1515 C CA . SER A 1 207 ? 12.218 12.729 -16.990 1.00 65.06 207 SER A CA 1
ATOM 1516 C C . SER A 1 207 ? 11.349 11.815 -17.849 1.00 65.06 207 SER A C 1
ATOM 1518 O O . SER A 1 207 ? 10.119 11.874 -17.807 1.00 65.06 207 SER A O 1
ATOM 1520 N N . ALA A 1 208 ? 11.999 10.932 -18.611 1.00 78.50 208 ALA A N 1
ATOM 1521 C CA . ALA A 1 208 ? 11.313 9.789 -19.185 1.00 78.50 208 ALA A CA 1
ATOM 1522 C C . ALA A 1 208 ? 10.981 8.799 -18.057 1.00 78.50 208 ALA A C 1
ATOM 1524 O O . ALA A 1 208 ? 11.797 8.526 -17.174 1.00 78.50 208 ALA A O 1
ATOM 1525 N N . PHE A 1 209 ? 9.756 8.281 -18.066 1.00 81.31 209 PHE A N 1
ATOM 1526 C CA . PHE A 1 209 ? 9.245 7.398 -17.024 1.00 81.31 209 PHE A CA 1
ATOM 1527 C C . PHE A 1 209 ? 8.500 6.235 -17.668 1.00 81.31 209 PHE A C 1
ATOM 1529 O O . PHE A 1 209 ? 7.596 6.442 -18.481 1.00 81.31 209 PHE A O 1
ATOM 1536 N N . VAL A 1 210 ? 8.866 5.012 -17.297 1.00 81.38 210 VAL A N 1
ATOM 1537 C CA . VAL A 1 210 ? 8.223 3.794 -17.798 1.00 81.38 210 VAL A CA 1
ATOM 1538 C C . VAL A 1 210 ? 7.223 3.298 -16.751 1.00 81.38 210 VAL A C 1
ATOM 1540 O O . VAL A 1 210 ? 7.539 3.253 -15.568 1.00 81.38 210 VAL A O 1
ATOM 1543 N N . SER A 1 211 ? 5.988 2.983 -17.152 1.00 80.25 211 SER A N 1
ATOM 1544 C CA . SER A 1 211 ? 4.922 2.593 -16.208 1.00 80.25 211 SER A CA 1
ATOM 1545 C C . SER A 1 211 ? 4.033 1.458 -16.710 1.00 80.25 211 SER A C 1
ATOM 1547 O O . SER A 1 211 ? 2.811 1.471 -16.543 1.00 80.25 211 SER A O 1
ATOM 1549 N N . ASN A 1 212 ? 4.646 0.470 -17.363 1.00 76.62 212 ASN A N 1
ATOM 1550 C CA . ASN A 1 212 ? 3.929 -0.639 -17.989 1.00 76.62 212 ASN A CA 1
ATOM 1551 C C . ASN A 1 212 ? 3.224 -1.537 -16.955 1.00 76.62 212 ASN A C 1
ATOM 1553 O O . ASN A 1 212 ? 2.210 -2.158 -17.274 1.00 76.62 212 ASN A O 1
ATOM 1557 N N . ASN A 1 213 ? 3.759 -1.614 -15.736 1.00 75.50 213 ASN A N 1
ATOM 1558 C CA . ASN A 1 213 ? 3.327 -2.488 -14.653 1.00 75.50 213 ASN A CA 1
ATOM 1559 C C . ASN A 1 213 ? 3.208 -1.729 -13.315 1.00 75.50 213 ASN A C 1
ATOM 1561 O O . ASN A 1 213 ? 3.559 -2.249 -12.260 1.00 75.50 213 ASN A O 1
ATOM 1565 N N . ALA A 1 214 ? 2.695 -0.495 -13.336 1.00 79.00 214 ALA A N 1
ATOM 1566 C CA . ALA A 1 214 ? 2.386 0.247 -12.111 1.00 79.00 214 ALA A CA 1
ATOM 1567 C C . ALA A 1 214 ? 1.439 -0.547 -11.186 1.00 79.00 214 ALA A C 1
ATOM 1569 O O . ALA A 1 214 ? 0.504 -1.180 -11.699 1.00 79.00 214 ALA A O 1
ATOM 1570 N N . PRO A 1 215 ? 1.608 -0.478 -9.849 1.00 81.19 215 PRO A N 1
ATOM 1571 C CA . PRO A 1 215 ? 0.614 -1.014 -8.932 1.00 81.19 215 PRO A CA 1
ATOM 1572 C C . PRO A 1 215 ? -0.728 -0.304 -9.153 1.00 81.19 215 PRO A C 1
ATOM 1574 O O . PRO A 1 215 ? -0.791 0.908 -9.380 1.00 81.19 215 PRO A O 1
ATOM 1577 N N . ARG A 1 216 ? -1.811 -1.078 -9.124 1.00 84.81 216 ARG A N 1
ATOM 1578 C CA . ARG A 1 216 ? -3.195 -0.615 -9.271 1.00 84.81 216 ARG A CA 1
ATOM 1579 C C . ARG A 1 216 ? -4.091 -1.369 -8.304 1.00 84.81 216 ARG A C 1
ATOM 1581 O O . ARG A 1 216 ? -3.871 -2.545 -8.046 1.00 84.81 216 ARG A O 1
ATOM 1588 N N . ILE A 1 217 ? -5.124 -0.711 -7.808 1.00 85.31 217 ILE A N 1
ATOM 1589 C CA . ILE A 1 217 ? -6.050 -1.254 -6.819 1.00 85.31 217 ILE A CA 1
ATOM 1590 C C . ILE A 1 217 ? -7.301 -1.743 -7.541 1.00 85.31 217 ILE A C 1
ATOM 1592 O O . ILE A 1 217 ? -7.981 -0.961 -8.204 1.00 85.31 217 ILE A O 1
ATOM 1596 N N . ALA A 1 218 ? -7.604 -3.034 -7.427 1.00 82.12 218 ALA A N 1
ATOM 1597 C CA . ALA A 1 218 ? -8.827 -3.628 -7.963 1.00 82.12 218 ALA A CA 1
ATOM 1598 C C . ALA A 1 218 ? -9.993 -3.496 -6.973 1.00 82.12 218 ALA A C 1
ATOM 1600 O O . ALA A 1 218 ? -11.134 -3.227 -7.361 1.00 82.12 218 ALA A O 1
ATOM 1601 N N . ASN A 1 219 ? -9.711 -3.685 -5.685 1.00 84.19 219 ASN A N 1
ATOM 1602 C CA . ASN A 1 219 ? -10.647 -3.463 -4.591 1.00 84.19 219 ASN A CA 1
ATOM 1603 C C . ASN A 1 219 ? -9.913 -3.298 -3.260 1.00 84.19 219 ASN A C 1
ATOM 1605 O O . ASN A 1 219 ? -8.712 -3.540 -3.160 1.00 84.19 219 ASN A O 1
ATOM 1609 N N . VAL A 1 220 ? -10.660 -2.890 -2.241 1.00 89.94 220 VAL A N 1
ATOM 1610 C CA . VAL A 1 220 ? -10.189 -2.768 -0.866 1.00 89.94 220 VAL A CA 1
ATOM 1611 C C . VAL A 1 220 ? -11.264 -3.319 0.056 1.00 89.94 220 VAL A C 1
ATOM 1613 O O . VAL A 1 220 ? -12.439 -2.983 -0.080 1.00 89.94 220 VAL A O 1
ATOM 1616 N N . THR A 1 221 ? -10.864 -4.163 0.997 1.00 91.31 221 THR A N 1
ATOM 1617 C CA . THR A 1 221 ? -11.700 -4.568 2.128 1.00 91.31 221 THR A CA 1
ATOM 1618 C C . THR A 1 221 ? -11.207 -3.839 3.367 1.00 91.31 221 THR A C 1
ATOM 1620 O O . THR A 1 221 ? -10.017 -3.886 3.667 1.00 91.31 221 THR A O 1
ATOM 1623 N N . VAL A 1 222 ? -12.100 -3.153 4.072 1.00 94.19 222 VAL A N 1
ATOM 1624 C CA . VAL A 1 222 ? -11.785 -2.465 5.331 1.00 94.19 222 VAL A CA 1
ATOM 1625 C C . VAL A 1 222 ? -12.656 -3.066 6.418 1.00 94.19 222 VAL A C 1
ATOM 1627 O O . VAL A 1 222 ? -13.857 -3.241 6.207 1.00 94.19 222 VAL A O 1
ATOM 1630 N N . GLY A 1 223 ? -12.066 -3.390 7.562 1.00 93.56 223 GLY A N 1
ATOM 1631 C CA . GLY A 1 223 ? -12.804 -3.906 8.709 1.00 93.56 223 GLY A CA 1
ATOM 1632 C C . GLY A 1 223 ? -12.174 -3.504 10.028 1.00 93.56 223 GLY A C 1
ATOM 1633 O O . GLY A 1 223 ? -10.987 -3.177 10.075 1.00 93.56 223 GLY A O 1
ATOM 1634 N N . THR A 1 224 ? -12.969 -3.515 11.089 1.00 92.44 224 THR A N 1
ATOM 1635 C CA . THR A 1 224 ? -12.509 -3.230 12.452 1.00 92.44 224 THR A CA 1
ATOM 1636 C C . THR A 1 224 ? -13.092 -4.240 13.420 1.00 92.44 224 THR A C 1
ATOM 1638 O O . THR A 1 224 ? -14.237 -4.640 13.269 1.00 92.44 224 THR A O 1
ATOM 1641 N N . ASP A 1 225 ? -12.292 -4.622 14.404 1.00 88.69 225 ASP A N 1
ATOM 1642 C CA . ASP A 1 225 ? -12.686 -5.529 15.472 1.00 88.69 225 ASP A CA 1
ATOM 1643 C C . ASP A 1 225 ? -13.726 -4.833 16.368 1.00 88.69 225 ASP A C 1
ATOM 1645 O O . ASP A 1 225 ? -13.383 -3.949 17.167 1.00 88.69 225 ASP A O 1
ATOM 1649 N N . TYR A 1 226 ? -15.002 -5.176 16.175 1.00 82.19 226 TYR A N 1
ATOM 1650 C CA . TYR A 1 226 ? -16.128 -4.668 16.959 1.00 82.19 226 TYR A CA 1
ATOM 1651 C C . TYR A 1 226 ? -16.438 -5.545 18.162 1.00 82.19 226 TYR A C 1
ATOM 1653 O O . TYR A 1 226 ? -17.112 -5.069 19.068 1.00 82.19 226 TYR A O 1
ATOM 1661 N N . THR A 1 227 ? -15.978 -6.792 18.184 1.00 75.06 227 THR A N 1
ATOM 1662 C CA . THR A 1 227 ? -16.194 -7.721 19.302 1.00 75.06 227 THR A CA 1
ATOM 1663 C C . THR A 1 227 ? -15.064 -7.683 20.329 1.00 75.06 227 THR A C 1
ATOM 1665 O O . THR A 1 227 ? -15.228 -8.137 21.462 1.00 75.06 227 THR A O 1
ATOM 1668 N N . GLY A 1 228 ? -13.938 -7.070 19.972 1.00 73.25 228 GLY A N 1
ATOM 1669 C CA . GLY A 1 228 ? -12.745 -6.971 20.792 1.00 73.25 228 GLY A CA 1
ATOM 1670 C C . GLY A 1 228 ? -11.976 -8.283 20.894 1.00 73.25 228 GLY A C 1
ATOM 1671 O O . GLY A 1 228 ? -11.262 -8.425 21.880 1.00 73.25 228 GLY A O 1
ATOM 1672 N N . ASN A 1 229 ? -12.130 -9.219 19.951 1.00 74.88 229 ASN A N 1
ATOM 1673 C CA . ASN A 1 229 ? -11.511 -10.552 19.978 1.00 74.88 229 ASN A CA 1
ATOM 1674 C C . ASN A 1 229 ? -10.157 -10.630 19.235 1.00 74.88 229 ASN A C 1
ATOM 1676 O O . ASN A 1 229 ? -9.610 -11.718 19.050 1.00 74.88 229 ASN A O 1
ATOM 1680 N N . ASP A 1 230 ? -9.610 -9.481 18.819 1.00 77.81 230 ASP A N 1
ATOM 1681 C CA . ASP A 1 230 ? -8.369 -9.323 18.044 1.00 77.81 230 ASP A CA 1
ATOM 1682 C C . ASP A 1 230 ? -8.415 -9.949 16.632 1.00 77.81 230 ASP A C 1
ATOM 1684 O O . ASP A 1 230 ? -7.393 -10.077 15.940 1.00 77.81 230 ASP A O 1
ATOM 1688 N N . THR A 1 231 ? -9.609 -10.285 16.147 1.00 82.88 231 THR A N 1
ATOM 1689 C CA . THR A 1 231 ? -9.865 -10.741 14.777 1.00 82.88 231 THR A CA 1
ATOM 1690 C C . THR A 1 231 ? -10.882 -9.840 14.077 1.00 82.88 231 THR A C 1
ATOM 1692 O O . THR A 1 231 ? -11.367 -8.882 14.661 1.00 82.88 231 THR A O 1
ATOM 1695 N N . ILE A 1 232 ? -11.085 -10.061 12.774 1.00 87.94 232 ILE A N 1
ATOM 1696 C CA . ILE A 1 232 ? -12.069 -9.323 11.972 1.00 87.94 232 ILE A CA 1
ATOM 1697 C C . ILE A 1 232 ? -13.047 -10.355 11.430 1.00 87.94 232 ILE A C 1
ATOM 1699 O O . ILE A 1 232 ? -12.729 -11.072 10.473 1.00 87.94 232 ILE A O 1
ATOM 1703 N N . ASP A 1 233 ? -14.199 -10.443 12.073 1.00 86.00 233 ASP A N 1
ATOM 1704 C CA . ASP A 1 233 ? -15.221 -11.447 11.822 1.00 86.00 233 ASP A CA 1
ATOM 1705 C C . ASP A 1 233 ? -16.146 -11.080 10.651 1.00 86.00 233 ASP A C 1
ATOM 1707 O O . ASP A 1 233 ? -16.117 -9.990 10.061 1.00 86.00 233 ASP A O 1
ATOM 1711 N N . GLU A 1 234 ? -16.992 -12.037 10.270 1.00 81.00 234 GLU A N 1
ATOM 1712 C CA . GLU A 1 234 ? -18.017 -11.823 9.255 1.00 81.00 234 GLU A CA 1
ATOM 1713 C C . GLU A 1 234 ? -19.003 -10.734 9.713 1.00 81.00 234 GLU A C 1
ATOM 1715 O O . GLU A 1 234 ? -19.590 -10.805 10.788 1.00 81.00 234 GLU A O 1
ATOM 1720 N N . GLY A 1 235 ? -19.183 -9.703 8.883 1.00 83.69 235 GLY A N 1
ATOM 1721 C CA . GLY A 1 235 ? -19.996 -8.526 9.214 1.00 83.69 235 GLY A CA 1
ATOM 1722 C C . GLY A 1 235 ? -19.214 -7.353 9.818 1.00 83.69 235 GLY A C 1
ATOM 1723 O O . GLY A 1 235 ? -19.728 -6.236 9.828 1.00 83.69 235 GLY A O 1
ATOM 1724 N N . GLU A 1 236 ? -17.957 -7.556 10.220 1.00 88.81 236 GLU A N 1
ATOM 1725 C CA . GLU A 1 236 ? -17.068 -6.496 10.725 1.00 88.81 236 GLU A CA 1
ATOM 1726 C C . GLU A 1 236 ? -16.252 -5.804 9.622 1.00 88.81 236 GLU A C 1
ATOM 1728 O O . GLU A 1 236 ? -15.484 -4.871 9.869 1.00 88.81 236 GLU A O 1
ATOM 1733 N N . SER A 1 237 ? -16.420 -6.249 8.376 1.00 91.62 237 SER A N 1
ATOM 1734 C CA . SER A 1 237 ? -15.735 -5.700 7.214 1.00 91.62 237 SER A CA 1
ATOM 1735 C C . SER A 1 237 ? -16.685 -5.397 6.064 1.00 91.62 237 SER A C 1
ATOM 1737 O O . SER A 1 237 ? -17.764 -5.975 5.916 1.00 91.62 237 SER A O 1
ATOM 1739 N N . LYS A 1 238 ? -16.262 -4.460 5.223 1.00 91.69 238 LYS A N 1
ATOM 1740 C CA . LYS A 1 238 ? -16.939 -4.066 3.990 1.00 91.69 238 LYS A CA 1
ATOM 1741 C C . LYS A 1 238 ? -15.920 -4.050 2.858 1.00 91.69 238 LYS A C 1
ATOM 1743 O O . LYS A 1 238 ? -14.741 -3.776 3.076 1.00 91.69 238 LYS A O 1
ATOM 1748 N N . LYS A 1 239 ? -16.375 -4.354 1.644 1.00 90.12 239 LYS A N 1
ATOM 1749 C CA . LYS A 1 239 ? -15.538 -4.422 0.443 1.00 90.12 239 LYS A CA 1
ATOM 1750 C C . LYS A 1 239 ? -15.995 -3.392 -0.581 1.00 90.12 239 LYS A C 1
ATOM 1752 O O . LYS A 1 239 ? -17.176 -3.334 -0.915 1.00 90.12 239 LYS A O 1
ATOM 1757 N N . TRP A 1 240 ? -15.044 -2.638 -1.119 1.00 90.25 240 TRP A N 1
ATOM 1758 C CA . TRP A 1 240 ? -15.251 -1.648 -2.170 1.00 90.25 240 TRP A CA 1
ATOM 1759 C C . TRP A 1 240 ? -14.435 -2.013 -3.394 1.00 90.25 240 TRP A C 1
ATOM 1761 O O . TRP A 1 240 ? -13.242 -2.285 -3.298 1.00 90.25 240 TRP A O 1
ATOM 1771 N N . PHE A 1 241 ? -15.074 -1.996 -4.556 1.00 85.06 241 PHE A N 1
ATOM 1772 C CA . PHE A 1 241 ? -14.404 -2.191 -5.834 1.00 85.06 241 PHE A CA 1
ATOM 1773 C C . PHE A 1 241 ? -13.956 -0.842 -6.391 1.00 85.06 241 PHE A C 1
ATOM 1775 O O . PHE A 1 241 ? -14.667 0.150 -6.249 1.00 85.06 241 PHE A O 1
ATOM 1782 N N . ALA A 1 242 ? -12.800 -0.808 -7.056 1.00 80.62 242 ALA A N 1
ATOM 1783 C CA . ALA A 1 242 ? -12.293 0.420 -7.671 1.00 80.62 242 ALA A CA 1
ATOM 1784 C C . ALA A 1 242 ? -13.230 0.971 -8.761 1.00 80.62 242 ALA A C 1
ATOM 1786 O O . ALA A 1 242 ? -13.277 2.172 -9.001 1.00 80.62 242 ALA A O 1
ATOM 1787 N N . THR A 1 243 ? -14.035 0.103 -9.380 1.00 75.25 243 THR A N 1
ATOM 1788 C CA . THR A 1 243 ? -15.160 0.493 -10.243 1.00 75.25 243 THR A CA 1
ATOM 1789 C C . THR A 1 243 ? -16.372 -0.398 -9.962 1.00 75.25 243 THR A C 1
ATOM 1791 O O . THR A 1 243 ? -16.317 -1.282 -9.115 1.00 75.25 243 THR A O 1
ATOM 1794 N N . SER A 1 244 ? -17.449 -0.243 -10.740 1.00 66.06 244 SER A N 1
ATOM 1795 C CA . SER A 1 244 ? -18.672 -1.059 -10.650 1.00 66.06 244 SER A CA 1
ATOM 1796 C C . SER A 1 244 ? -18.481 -2.588 -10.658 1.00 66.06 244 SER A C 1
ATOM 1798 O O . SER A 1 244 ? -19.417 -3.302 -10.296 1.00 66.06 244 SER A O 1
ATOM 1800 N N . LYS A 1 245 ? -17.318 -3.117 -11.074 1.00 59.94 245 LYS A N 1
ATOM 1801 C CA . LYS A 1 245 ? -17.012 -4.557 -11.056 1.00 59.94 245 LYS A CA 1
ATOM 1802 C C . LYS A 1 245 ? -15.545 -4.830 -10.741 1.00 59.94 245 LYS A C 1
ATOM 1804 O O . LYS A 1 245 ? -14.665 -4.109 -11.213 1.00 59.94 245 LYS A O 1
ATOM 1809 N N . ALA A 1 246 ? -15.298 -5.950 -10.057 1.00 52.94 246 ALA A N 1
ATOM 1810 C CA . ALA A 1 246 ? -13.972 -6.540 -9.916 1.00 52.94 246 ALA A CA 1
ATOM 1811 C C . ALA A 1 246 ? -13.476 -7.025 -11.286 1.00 52.94 246 ALA A C 1
ATOM 1813 O O . ALA A 1 246 ? -13.881 -8.082 -11.767 1.00 52.94 246 ALA A O 1
ATOM 1814 N N . SER A 1 247 ? -12.644 -6.232 -11.949 1.00 56.44 247 SER A N 1
ATOM 1815 C CA . SER A 1 247 ? -11.906 -6.689 -13.120 1.00 56.44 247 SER A CA 1
ATOM 1816 C C . SER A 1 247 ? -10.545 -6.010 -13.157 1.00 56.44 247 SER A C 1
ATOM 1818 O O . SER A 1 247 ? -10.368 -4.912 -12.628 1.00 56.44 247 SER A O 1
ATOM 1820 N N . TRP A 1 248 ? -9.580 -6.665 -13.789 1.00 54.12 248 TRP A N 1
ATOM 1821 C CA . TRP A 1 248 ? -8.243 -6.111 -13.955 1.00 54.12 248 TRP A CA 1
ATOM 1822 C C . TRP A 1 248 ? -8.220 -4.877 -14.867 1.00 54.12 248 TRP A C 1
ATOM 1824 O O . TRP A 1 248 ? -7.400 -3.984 -14.668 1.00 54.12 248 TRP A O 1
ATOM 1834 N N . GLU A 1 249 ? -9.157 -4.788 -15.816 1.00 57.69 249 GLU A N 1
ATOM 1835 C CA . GLU A 1 249 ? -9.354 -3.625 -16.697 1.00 57.69 249 GLU A CA 1
ATOM 1836 C C . GLU A 1 249 ? -9.808 -2.387 -15.916 1.00 57.69 249 GLU A C 1
ATOM 1838 O O . GLU A 1 249 ? -9.646 -1.255 -16.364 1.00 57.69 249 GLU A O 1
ATOM 1843 N N . ASN A 1 250 ? -10.349 -2.618 -14.723 1.00 65.50 250 ASN A N 1
ATOM 1844 C CA . ASN A 1 250 ? -10.985 -1.629 -13.878 1.00 65.50 250 ASN A CA 1
ATOM 1845 C C . ASN A 1 250 ? -10.134 -1.209 -12.668 1.00 65.50 250 ASN A C 1
ATOM 1847 O O . ASN A 1 250 ? -10.618 -0.465 -11.817 1.00 65.50 250 ASN A O 1
ATOM 1851 N N . ALA A 1 251 ? -8.902 -1.703 -12.534 1.00 74.56 251 ALA A N 1
ATOM 1852 C CA . ALA A 1 251 ? -8.051 -1.326 -11.412 1.00 74.56 251 ALA A CA 1
ATOM 1853 C C . ALA A 1 251 ? -7.504 0.102 -11.579 1.00 74.56 251 ALA A C 1
ATOM 1855 O O . ALA A 1 251 ? -7.038 0.481 -12.657 1.00 74.56 251 ALA A O 1
ATOM 1856 N N . LEU A 1 252 ? -7.534 0.887 -10.501 1.00 82.56 252 LEU A N 1
ATOM 1857 C CA . LEU A 1 252 ? -7.171 2.308 -10.508 1.00 82.56 252 LEU A CA 1
ATOM 1858 C C . LEU A 1 252 ? -5.861 2.562 -9.758 1.00 82.56 252 LEU A C 1
ATOM 1860 O O . LEU A 1 252 ? -5.513 1.835 -8.832 1.00 82.56 252 LEU A O 1
ATOM 1864 N N . LYS A 1 253 ? -5.136 3.621 -10.134 1.00 86.75 253 LYS A N 1
ATOM 1865 C CA . LYS A 1 253 ? -3.979 4.097 -9.354 1.00 86.75 253 LYS A CA 1
ATOM 1866 C C . LYS A 1 253 ? -4.401 4.817 -8.074 1.00 86.75 253 LYS A C 1
ATOM 1868 O O . LYS A 1 253 ? -3.628 4.871 -7.131 1.00 86.75 253 LYS A O 1
ATOM 1873 N N . GLU A 1 254 ? -5.613 5.355 -8.036 1.00 90.88 254 GLU A N 1
ATOM 1874 C CA . GLU A 1 254 ? -6.147 6.093 -6.897 1.00 90.88 254 GLU A CA 1
ATOM 1875 C C . GLU A 1 254 ? -7.589 5.648 -6.653 1.00 90.88 254 GLU A C 1
ATOM 1877 O O . GLU A 1 254 ? -8.373 5.532 -7.599 1.00 90.88 254 GLU A O 1
ATOM 1882 N N . ILE A 1 255 ? -7.934 5.375 -5.396 1.00 91.62 255 ILE A N 1
ATOM 1883 C CA . ILE A 1 255 ? -9.300 5.066 -4.969 1.00 91.62 255 ILE A CA 1
ATOM 1884 C C . ILE A 1 255 ? -9.635 5.862 -3.709 1.00 91.62 255 ILE A C 1
ATOM 1886 O O . ILE A 1 255 ? -8.849 5.897 -2.764 1.00 91.62 255 ILE A O 1
ATOM 1890 N N . THR A 1 256 ? -10.830 6.448 -3.681 1.00 93.62 256 THR A N 1
ATOM 1891 C CA . THR A 1 256 ? -11.398 7.087 -2.489 1.00 93.62 256 THR A CA 1
ATOM 1892 C C . THR A 1 256 ? -12.585 6.272 -2.006 1.00 93.62 256 THR A C 1
ATOM 1894 O O . THR A 1 256 ? -13.488 5.962 -2.783 1.00 93.62 256 THR A O 1
ATOM 1897 N N . ILE A 1 257 ? -12.585 5.924 -0.724 1.00 93.19 257 ILE A N 1
ATOM 1898 C CA . ILE A 1 257 ? -13.639 5.159 -0.065 1.00 93.19 257 ILE A CA 1
ATOM 1899 C C . ILE A 1 257 ? -14.226 6.015 1.054 1.00 93.19 257 ILE A C 1
ATOM 1901 O O . ILE A 1 257 ? -13.530 6.435 1.983 1.00 93.19 257 ILE A O 1
ATOM 1905 N N . GLN A 1 258 ? -15.527 6.253 0.945 1.00 92.56 258 GLN A N 1
ATOM 1906 C CA . GLN A 1 258 ? -16.318 7.095 1.833 1.00 92.56 258 GLN A CA 1
ATOM 1907 C C . GLN A 1 258 ? -17.752 6.562 1.941 1.00 92.56 258 GLN A C 1
ATOM 1909 O O . GLN A 1 258 ? -18.094 5.560 1.302 1.00 92.56 258 GLN A O 1
ATOM 1914 N N . GLY A 1 259 ? -18.549 7.186 2.804 1.00 88.44 259 GLY A N 1
ATOM 1915 C CA . GLY A 1 259 ? -19.969 6.897 2.985 1.00 88.44 259 GLY A CA 1
ATOM 1916 C C . GLY A 1 259 ? -20.845 7.426 1.845 1.00 88.44 259 GLY A C 1
ATOM 1917 O O . GLY A 1 259 ? -20.426 7.496 0.690 1.00 88.44 259 GLY A O 1
ATOM 1918 N N . GLU A 1 260 ? -22.098 7.754 2.165 1.00 86.94 260 GLU A N 1
ATOM 1919 C CA . GLU A 1 260 ? -23.084 8.205 1.172 1.00 86.94 260 GLU A CA 1
ATOM 1920 C C . GLU A 1 260 ? -22.770 9.601 0.623 1.00 86.94 260 GLU A C 1
ATOM 1922 O O . GLU A 1 260 ? -23.012 9.863 -0.559 1.00 86.94 260 GLU A O 1
ATOM 1927 N N . GLN A 1 261 ? -22.228 10.489 1.460 1.00 88.25 261 GLN A N 1
ATOM 1928 C CA . GLN A 1 261 ? -21.809 11.832 1.074 1.00 88.25 261 GLN A CA 1
ATOM 1929 C C . GLN A 1 261 ? -20.284 11.963 1.047 1.00 88.25 261 GLN A C 1
ATOM 1931 O O . GLN A 1 261 ? -19.536 11.132 1.566 1.00 88.25 261 GLN A O 1
ATOM 1936 N N . ASP A 1 262 ? -19.817 13.027 0.398 1.00 87.50 262 ASP A N 1
ATOM 1937 C CA . ASP A 1 262 ? -18.392 13.323 0.308 1.00 87.50 262 ASP A CA 1
ATOM 1938 C C . ASP A 1 262 ? -17.804 13.599 1.695 1.00 87.50 262 ASP A C 1
ATOM 1940 O O . ASP A 1 262 ? -18.309 14.437 2.443 1.00 87.50 262 ASP A O 1
ATOM 1944 N N . GLY A 1 263 ? -16.745 12.870 2.040 1.00 85.25 263 GLY A N 1
ATOM 1945 C CA . GLY A 1 263 ? -16.117 12.921 3.355 1.00 85.25 263 GLY A CA 1
ATOM 1946 C C . GLY A 1 263 ? -16.816 12.124 4.461 1.00 85.25 263 GLY A C 1
ATOM 1947 O O . GLY A 1 263 ? -16.283 12.076 5.574 1.00 85.25 263 GLY A O 1
ATOM 1948 N N . ASP A 1 264 ? -17.952 11.471 4.185 1.00 91.00 264 ASP A N 1
ATOM 1949 C CA . ASP A 1 264 ? -18.614 10.618 5.174 1.00 91.00 264 ASP A CA 1
ATOM 1950 C C . ASP A 1 264 ? -17.746 9.402 5.518 1.00 91.00 264 ASP A C 1
ATOM 1952 O O . ASP A 1 264 ? -17.113 8.808 4.634 1.00 91.00 264 ASP A O 1
ATOM 1956 N N . PRO A 1 265 ? -17.747 8.959 6.785 1.00 93.19 265 PRO A N 1
ATOM 1957 C CA . PRO A 1 265 ? -17.000 7.779 7.172 1.00 93.19 265 PRO A CA 1
ATOM 1958 C C . PRO A 1 265 ? -17.576 6.529 6.495 1.00 93.19 265 PRO A C 1
ATOM 1960 O O . PRO A 1 265 ? -18.763 6.221 6.593 1.00 93.19 265 PRO A O 1
ATOM 1963 N N . CYS A 1 266 ? -16.713 5.755 5.839 1.00 91.12 266 CYS A N 1
ATOM 1964 C CA . CYS A 1 266 ? -17.066 4.445 5.290 1.00 91.12 266 CYS A CA 1
ATOM 1965 C C . CYS A 1 266 ? -17.204 3.364 6.384 1.00 91.12 266 CYS A C 1
ATOM 1967 O O . CYS A 1 266 ? -17.889 2.346 6.204 1.00 91.12 266 CYS A O 1
ATOM 1969 N N . LEU A 1 267 ? -16.556 3.608 7.527 1.00 92.12 267 LEU A N 1
ATOM 1970 C CA . LEU A 1 267 ? -16.440 2.731 8.684 1.00 92.12 267 LEU A CA 1
ATOM 1971 C C . LEU A 1 267 ? -16.236 3.577 9.952 1.00 92.12 267 LEU A C 1
ATOM 1973 O O . LEU A 1 267 ? -15.521 4.581 9.918 1.00 92.12 267 LEU A O 1
ATOM 1977 N N . THR A 1 268 ? -16.793 3.125 11.073 1.00 91.38 268 THR A N 1
ATOM 1978 C CA . THR A 1 268 ? -16.423 3.596 12.415 1.00 91.38 268 THR A CA 1
ATOM 1979 C C . THR A 1 268 ? -15.395 2.641 13.007 1.00 91.38 268 THR A C 1
ATOM 1981 O O . THR A 1 268 ? -15.735 1.485 13.226 1.00 91.38 268 THR A O 1
ATOM 1984 N N . ALA A 1 269 ? -14.167 3.088 13.266 1.00 90.56 269 ALA A N 1
ATOM 1985 C CA . ALA A 1 269 ? -13.116 2.287 13.890 1.00 90.56 269 ALA A CA 1
ATOM 1986 C C . ALA A 1 269 ? -13.279 2.277 15.419 1.00 90.56 269 ALA A C 1
ATOM 1988 O O . ALA A 1 269 ? -13.268 3.339 16.048 1.00 90.56 269 ALA A O 1
ATOM 1989 N N . LYS A 1 270 ? -13.414 1.085 16.013 1.00 85.12 270 LYS A N 1
ATOM 1990 C CA . LYS A 1 270 ? -13.559 0.888 17.473 1.00 85.12 270 LYS A CA 1
ATOM 1991 C C . LYS A 1 270 ? -12.470 0.016 18.097 1.00 85.12 270 LYS A C 1
ATOM 1993 O O . LYS A 1 270 ? -12.297 0.034 19.312 1.00 85.12 270 LYS A O 1
ATOM 1998 N N . GLY A 1 271 ? -11.702 -0.684 17.274 1.00 85.38 271 GLY A N 1
ATOM 1999 C CA . GLY A 1 271 ? -10.605 -1.531 17.714 1.00 85.38 271 GLY A CA 1
ATOM 2000 C C . GLY A 1 271 ? -9.520 -1.619 16.653 1.00 85.38 271 GLY A C 1
ATOM 2001 O O . GLY A 1 271 ? -9.358 -0.723 15.818 1.00 85.38 271 GLY A O 1
ATOM 2002 N N . LYS A 1 272 ? -8.782 -2.729 16.667 1.00 88.94 272 LYS A N 1
ATOM 2003 C CA . LYS A 1 272 ? -7.861 -3.078 15.582 1.00 88.94 272 LYS A CA 1
ATOM 2004 C C . LYS A 1 272 ? -8.579 -2.936 14.244 1.00 88.94 272 LYS A C 1
ATOM 2006 O O . LYS A 1 272 ? -9.723 -3.359 14.101 1.00 88.94 272 LYS A O 1
ATOM 2011 N N . THR A 1 273 ? -7.930 -2.293 13.284 1.00 93.06 273 THR A N 1
ATOM 2012 C CA . THR A 1 273 ? -8.518 -2.023 11.968 1.00 93.06 273 THR A CA 1
ATOM 2013 C C . THR A 1 273 ? -7.596 -2.566 10.891 1.00 93.06 273 THR A C 1
ATOM 2015 O O . THR A 1 273 ? -6.389 -2.324 10.928 1.00 93.06 273 THR A O 1
ATOM 2018 N N . ILE A 1 274 ? -8.158 -3.300 9.933 1.00 93.12 274 ILE A N 1
ATOM 2019 C CA . ILE A 1 274 ? -7.428 -3.830 8.782 1.00 93.12 274 ILE A CA 1
ATOM 2020 C C . ILE A 1 274 ? -7.863 -3.129 7.503 1.00 93.12 274 ILE A C 1
ATOM 2022 O O . ILE A 1 274 ? -9.041 -2.831 7.294 1.00 93.12 274 ILE A O 1
ATOM 2026 N N . ILE A 1 275 ? -6.894 -2.913 6.624 1.00 94.06 275 ILE A N 1
ATOM 2027 C CA . ILE A 1 275 ? -7.095 -2.473 5.254 1.00 94.06 275 ILE A CA 1
ATOM 2028 C C . ILE A 1 275 ? -6.444 -3.534 4.375 1.00 94.06 275 ILE A C 1
ATOM 2030 O O . ILE A 1 275 ? -5.224 -3.682 4.363 1.00 94.06 275 ILE A O 1
ATOM 2034 N N . ARG A 1 276 ? -7.266 -4.282 3.647 1.00 91.44 276 ARG A N 1
ATOM 2035 C CA . ARG A 1 276 ? -6.850 -5.365 2.757 1.00 91.44 276 ARG A CA 1
ATOM 2036 C C . ARG A 1 276 ? -7.091 -4.950 1.310 1.00 91.44 276 ARG A C 1
ATOM 2038 O O . ARG A 1 276 ? -8.211 -5.109 0.813 1.00 91.44 276 ARG A O 1
ATOM 2045 N N . PRO A 1 277 ? -6.089 -4.390 0.625 1.00 88.31 277 PRO A N 1
ATOM 2046 C CA . PRO A 1 277 ? -6.209 -4.100 -0.787 1.00 88.31 277 PRO A CA 1
ATOM 2047 C C . PRO A 1 277 ? -5.968 -5.352 -1.631 1.00 88.31 277 PRO A C 1
ATOM 2049 O O . PRO A 1 277 ? -5.170 -6.222 -1.285 1.00 88.31 277 PRO A O 1
ATOM 2052 N N . GLU A 1 278 ? -6.645 -5.409 -2.769 1.00 83.88 278 GLU A N 1
ATOM 2053 C CA . GLU A 1 278 ? -6.336 -6.317 -3.864 1.00 83.88 278 GLU A CA 1
ATOM 2054 C C . GLU A 1 278 ? -5.583 -5.526 -4.933 1.00 83.88 278 GLU A C 1
ATOM 2056 O O . GLU A 1 278 ? -6.152 -4.637 -5.579 1.00 83.88 278 GLU A O 1
ATOM 2061 N N . ILE A 1 279 ? -4.290 -5.819 -5.073 1.00 78.81 279 ILE A N 1
ATOM 2062 C CA . ILE A 1 279 ? -3.377 -5.087 -5.950 1.00 78.81 279 ILE A CA 1
ATOM 2063 C C . ILE A 1 279 ? -3.080 -5.893 -7.210 1.00 78.81 279 ILE A C 1
ATOM 2065 O O . ILE A 1 279 ? -2.859 -7.099 -7.159 1.00 78.81 279 ILE A O 1
ATOM 2069 N N . LEU A 1 280 ? -3.042 -5.193 -8.340 1.00 77.56 280 LEU A N 1
ATOM 2070 C CA . LEU A 1 280 ? -2.616 -5.699 -9.636 1.00 77.56 280 LEU A CA 1
ATOM 2071 C C . LEU A 1 280 ? -1.373 -4.950 -10.106 1.00 77.56 280 LEU A C 1
ATOM 2073 O O . LEU A 1 280 ? -1.289 -3.727 -9.989 1.00 77.56 280 LEU A O 1
ATOM 2077 N N . GLY A 1 281 ? -0.445 -5.684 -10.711 1.00 75.50 281 GLY A N 1
ATOM 2078 C CA . GLY A 1 281 ? 0.835 -5.144 -11.159 1.00 75.50 281 GLY A CA 1
ATOM 2079 C C . GLY A 1 281 ? 1.793 -4.850 -10.004 1.00 75.50 281 GLY A C 1
ATOM 2080 O O . GLY A 1 281 ? 1.764 -5.523 -8.973 1.00 75.50 281 GLY A O 1
ATOM 2081 N N . GLY A 1 282 ? 2.660 -3.860 -10.196 1.00 76.06 282 GLY A N 1
ATOM 2082 C CA . GLY A 1 282 ? 3.766 -3.526 -9.306 1.00 76.06 282 GLY A CA 1
ATOM 2083 C C . GLY A 1 282 ? 5.033 -4.322 -9.611 1.00 76.06 282 GLY A C 1
ATOM 2084 O O . GLY A 1 282 ? 4.971 -5.492 -9.999 1.00 76.06 282 GLY A O 1
ATOM 2085 N N . ASN A 1 283 ? 6.192 -3.690 -9.428 1.00 72.19 283 ASN A N 1
ATOM 2086 C CA . ASN A 1 283 ? 7.488 -4.317 -9.678 1.00 72.19 283 ASN A CA 1
ATOM 2087 C C . ASN A 1 283 ? 8.114 -4.886 -8.400 1.00 72.19 283 ASN A C 1
ATOM 2089 O O . ASN A 1 283 ? 8.321 -4.180 -7.415 1.00 72.19 283 ASN A O 1
ATOM 2093 N N . GLY A 1 284 ? 8.476 -6.169 -8.433 1.00 74.44 284 GLY A N 1
ATOM 2094 C CA . GLY A 1 284 ? 9.203 -6.808 -7.336 1.00 74.44 284 GLY A CA 1
ATOM 2095 C C . GLY A 1 284 ? 8.411 -6.823 -6.027 1.00 74.44 284 GLY A C 1
ATOM 2096 O O . GLY A 1 284 ? 7.312 -7.364 -5.972 1.00 74.44 284 GLY A O 1
ATOM 2097 N N . ALA A 1 285 ? 8.982 -6.280 -4.955 1.00 79.94 285 ALA A N 1
ATOM 2098 C CA . ALA A 1 285 ? 8.332 -6.181 -3.654 1.00 79.94 285 ALA A CA 1
ATOM 2099 C C . ALA A 1 285 ? 7.461 -4.921 -3.560 1.00 79.94 285 ALA A C 1
ATOM 2101 O O . ALA A 1 285 ? 7.863 -3.842 -3.983 1.00 79.94 285 ALA A O 1
ATOM 2102 N N . LEU A 1 286 ? 6.290 -5.052 -2.947 1.00 82.56 286 LEU A N 1
ATOM 2103 C CA . LEU A 1 286 ? 5.424 -3.943 -2.574 1.00 82.56 286 LEU A CA 1
ATOM 2104 C C . LEU A 1 286 ? 5.569 -3.628 -1.089 1.00 82.56 286 LEU A C 1
ATOM 2106 O O . LEU A 1 286 ? 5.737 -4.516 -0.243 1.00 82.56 286 LEU A O 1
ATOM 2110 N N . TYR A 1 287 ? 5.430 -2.349 -0.787 1.00 84.81 287 TYR A N 1
ATOM 2111 C CA . TYR A 1 287 ? 5.474 -1.778 0.548 1.00 84.81 287 TYR A CA 1
ATOM 2112 C C . TYR A 1 287 ? 4.351 -0.752 0.694 1.00 84.81 287 TYR A C 1
ATOM 2114 O O . TYR A 1 287 ? 3.717 -0.367 -0.289 1.00 84.81 287 TYR A O 1
ATOM 2122 N N . TYR A 1 288 ? 4.097 -0.309 1.919 1.00 86.06 288 TYR A N 1
ATOM 2123 C CA . TYR A 1 288 ? 3.093 0.694 2.211 1.00 86.06 288 TYR A CA 1
ATOM 2124 C C . TYR A 1 288 ? 3.560 1.743 3.222 1.00 86.06 288 TYR A C 1
ATOM 2126 O O . TYR A 1 288 ? 4.308 1.509 4.172 1.00 86.06 288 TYR A O 1
ATOM 2134 N N . TYR A 1 289 ? 3.019 2.931 3.037 1.00 86.38 289 TYR A N 1
ATOM 2135 C CA . TYR A 1 289 ? 3.019 4.011 4.004 1.00 86.38 289 TYR A CA 1
ATOM 2136 C C . TYR A 1 289 ? 1.568 4.364 4.306 1.00 86.38 289 TYR A C 1
ATOM 2138 O O . TYR A 1 289 ? 0.722 4.279 3.416 1.00 86.38 289 TYR A O 1
ATOM 2146 N N . TYR A 1 290 ? 1.276 4.767 5.536 1.00 88.62 290 TYR A N 1
ATOM 2147 C CA . TYR A 1 290 ? -0.036 5.291 5.884 1.00 88.62 290 TYR A CA 1
ATOM 2148 C C . TYR A 1 290 ? 0.067 6.565 6.705 1.00 88.62 290 TYR A C 1
ATOM 2150 O O . TYR A 1 290 ? 0.974 6.730 7.525 1.00 88.62 290 TYR A O 1
ATOM 2158 N N . SER A 1 291 ? -0.900 7.451 6.512 1.00 89.75 291 SER A N 1
ATOM 2159 C CA . SER A 1 291 ? -1.060 8.675 7.280 1.00 89.75 291 SER A CA 1
ATOM 2160 C C . SER A 1 291 ? -2.447 8.754 7.908 1.00 89.75 291 SER A C 1
ATOM 2162 O O . SER A 1 291 ? -3.423 8.185 7.412 1.00 89.75 291 SER A O 1
ATOM 2164 N N . TYR A 1 292 ? -2.522 9.454 9.037 1.00 89.06 292 TYR A N 1
ATOM 2165 C CA . TYR A 1 292 ? -3.754 9.657 9.785 1.00 89.06 292 TYR A CA 1
ATOM 2166 C C . TYR A 1 292 ? -3.823 11.075 10.368 1.00 89.06 292 TYR A C 1
ATOM 2168 O O . TYR A 1 292 ? -2.785 11.674 10.687 1.00 89.06 292 TYR A O 1
ATOM 2176 N N . PRO A 1 293 ? -5.032 11.640 10.514 1.00 90.06 293 PRO A N 1
ATOM 2177 C CA . PRO A 1 293 ? -5.202 13.026 10.918 1.00 90.06 293 PRO A CA 1
ATOM 2178 C C . PRO A 1 293 ? -5.000 13.171 12.428 1.00 90.06 293 PRO A C 1
ATOM 2180 O O . PRO A 1 293 ? -5.411 12.307 13.203 1.00 90.06 293 PRO A O 1
ATOM 2183 N N . LYS A 1 294 ? -4.396 14.282 12.867 1.00 87.25 294 LYS A N 1
ATOM 2184 C CA . LYS A 1 294 ? -4.230 14.602 14.302 1.00 87.25 294 LYS A CA 1
ATOM 2185 C C . LYS A 1 294 ? -5.356 15.465 14.888 1.00 87.25 294 LYS A C 1
ATOM 2187 O O . LYS A 1 294 ? -5.480 15.559 16.106 1.00 87.25 294 LYS A O 1
ATOM 2192 N N . ALA A 1 295 ? -6.168 16.094 14.039 1.00 85.56 295 ALA A N 1
ATOM 2193 C CA . ALA A 1 295 ? -7.280 16.965 14.423 1.00 85.56 295 ALA A CA 1
ATOM 2194 C C . ALA A 1 295 ? -8.418 16.920 13.383 1.00 85.56 295 ALA A C 1
ATOM 2196 O O . ALA A 1 295 ? -8.222 16.432 12.269 1.00 85.56 295 ALA A O 1
ATOM 2197 N N . ALA A 1 296 ? -9.584 17.483 13.719 1.00 80.12 296 ALA A N 1
ATOM 2198 C CA . ALA A 1 296 ? -10.624 17.777 12.731 1.00 80.12 296 ALA A CA 1
ATOM 2199 C C . ALA A 1 296 ? -10.067 18.697 11.640 1.00 80.12 296 ALA A C 1
ATOM 2201 O O . ALA A 1 296 ? -9.395 19.680 11.955 1.00 80.12 296 ALA A O 1
ATOM 2202 N N . ASN A 1 297 ? -10.370 18.400 10.372 1.00 78.31 297 ASN A N 1
ATOM 2203 C CA . ASN A 1 297 ? -9.881 19.162 9.214 1.00 78.31 297 ASN A CA 1
ATOM 2204 C C . ASN A 1 297 ? -8.352 19.349 9.224 1.00 78.31 297 ASN A C 1
ATOM 2206 O O . ASN A 1 297 ? -7.844 20.425 8.909 1.00 78.31 297 ASN A O 1
ATOM 2210 N N . ALA A 1 298 ? -7.626 18.311 9.648 1.00 76.12 298 ALA A N 1
ATOM 2211 C CA . ALA A 1 298 ? -6.187 18.361 9.843 1.00 76.12 298 ALA A CA 1
ATOM 2212 C C . ALA A 1 298 ? -5.432 18.874 8.607 1.00 76.12 298 ALA A C 1
ATOM 2214 O O . ALA A 1 298 ? -5.534 18.317 7.514 1.00 76.12 298 ALA A O 1
ATOM 2215 N N . THR A 1 299 ? -4.588 19.880 8.829 1.00 75.06 299 THR A N 1
ATOM 2216 C CA . THR A 1 299 ? -3.475 20.239 7.939 1.00 75.06 299 THR A CA 1
ATOM 2217 C C . THR A 1 299 ? -2.192 19.482 8.300 1.00 75.06 299 THR A C 1
ATOM 2219 O O . THR A 1 299 ? -1.240 19.490 7.528 1.00 75.06 299 THR A O 1
ATOM 2222 N N . GLU A 1 300 ? -2.164 18.822 9.465 1.00 76.31 300 GLU A N 1
ATOM 2223 C CA . GLU A 1 300 ? -1.048 18.014 9.963 1.00 76.31 300 GLU A CA 1
ATOM 2224 C C . GLU A 1 300 ? -1.446 16.544 10.138 1.00 76.31 300 GLU A C 1
ATOM 2226 O O . GLU A 1 300 ? -2.403 16.216 10.846 1.00 76.31 300 GLU A O 1
ATOM 2231 N N . TYR A 1 301 ? -0.647 15.651 9.558 1.00 84.25 301 TYR A N 1
ATOM 2232 C CA . TYR A 1 301 ? -0.848 14.207 9.621 1.00 84.25 301 TYR A CA 1
ATOM 2233 C C . TYR A 1 301 ? 0.300 13.553 10.394 1.00 84.25 301 TYR A C 1
ATOM 2235 O O . TYR A 1 301 ? 1.454 13.978 10.316 1.00 84.25 301 TYR A O 1
ATOM 2243 N N . ALA A 1 302 ? -0.015 12.532 11.185 1.00 82.19 302 ALA A N 1
ATOM 2244 C CA . ALA A 1 302 ? 0.984 11.566 11.633 1.00 82.19 302 ALA A CA 1
ATOM 2245 C C . ALA A 1 302 ? 1.033 10.402 10.643 1.00 82.19 302 ALA A C 1
ATOM 2247 O O . ALA A 1 302 ? 0.172 10.283 9.772 1.00 82.19 302 ALA A O 1
ATOM 2248 N N . SER A 1 303 ? 2.065 9.570 10.753 1.00 80.75 303 SER A N 1
ATOM 2249 C CA . SER A 1 303 ? 2.251 8.477 9.814 1.00 80.75 303 SER A CA 1
ATOM 2250 C C . SER A 1 303 ? 3.017 7.295 10.375 1.00 80.75 303 SER A C 1
ATOM 2252 O O . SER A 1 303 ? 3.728 7.413 11.374 1.00 80.75 303 SER A O 1
ATOM 2254 N N . GLY A 1 304 ? 2.850 6.165 9.696 1.00 75.50 304 GLY A N 1
ATOM 2255 C CA . GLY A 1 304 ? 3.606 4.938 9.878 1.00 75.50 304 GLY A CA 1
ATOM 2256 C C . GLY A 1 304 ? 3.953 4.319 8.525 1.00 75.50 304 GLY A C 1
ATOM 2257 O O . GLY A 1 304 ? 3.417 4.699 7.484 1.00 75.50 304 GLY A O 1
ATOM 2258 N N . TYR A 1 305 ? 4.883 3.372 8.530 1.00 77.38 305 TYR A N 1
ATOM 2259 C CA . TYR A 1 305 ? 5.314 2.652 7.334 1.00 77.38 305 TYR A CA 1
ATOM 2260 C C . TYR A 1 305 ? 5.771 1.247 7.703 1.00 77.38 305 TYR A C 1
ATOM 2262 O O . TYR A 1 305 ? 6.174 0.994 8.842 1.00 77.38 305 TYR A O 1
ATOM 2270 N N . ASN A 1 306 ? 5.732 0.335 6.736 1.00 77.62 306 ASN A N 1
ATOM 2271 C CA . ASN A 1 306 ? 6.376 -0.961 6.879 1.00 77.62 306 ASN A CA 1
ATOM 2272 C C . ASN A 1 306 ? 7.831 -0.908 6.395 1.00 77.62 306 ASN A C 1
ATOM 2274 O O . ASN A 1 306 ? 8.187 -0.207 5.451 1.00 77.62 306 ASN A O 1
ATOM 2278 N N . THR A 1 307 ? 8.684 -1.703 7.030 1.00 66.00 307 THR A N 1
ATOM 2279 C CA . THR A 1 307 ? 10.073 -1.928 6.595 1.00 66.00 307 THR A CA 1
ATOM 2280 C C . THR A 1 307 ? 10.277 -3.319 6.001 1.00 66.00 307 THR A C 1
ATOM 2282 O O . THR A 1 307 ? 11.294 -3.586 5.363 1.00 66.00 307 THR A O 1
ATOM 2285 N N . THR A 1 308 ? 9.310 -4.214 6.192 1.00 70.75 308 THR A N 1
ATOM 2286 C CA . THR A 1 308 ? 9.280 -5.572 5.644 1.00 70.75 308 THR A CA 1
ATOM 2287 C C . THR A 1 308 ? 8.413 -5.618 4.395 1.00 70.75 308 THR A C 1
ATOM 2289 O O . THR A 1 308 ? 7.473 -4.846 4.278 1.00 70.75 308 THR A O 1
ATOM 2292 N N . VAL A 1 309 ? 8.696 -6.533 3.465 1.00 71.75 309 VAL A N 1
ATOM 2293 C CA . VAL A 1 309 ? 7.868 -6.717 2.260 1.00 71.75 309 VAL A CA 1
ATOM 2294 C C . VAL A 1 309 ? 6.415 -6.983 2.666 1.00 71.75 309 VAL A C 1
ATOM 2296 O O . VAL A 1 309 ? 6.154 -7.902 3.441 1.00 71.75 309 VAL A O 1
ATOM 2299 N N . PHE A 1 310 ? 5.490 -6.167 2.160 1.00 76.81 310 PHE A N 1
ATOM 2300 C CA . PHE A 1 310 ? 4.054 -6.290 2.428 1.00 76.81 310 PHE A CA 1
ATOM 2301 C C . PHE A 1 310 ? 3.408 -7.320 1.507 1.00 76.81 310 PHE A C 1
ATOM 2303 O O . PHE A 1 310 ? 2.706 -8.220 1.958 1.00 76.81 310 PHE A O 1
ATOM 2310 N N . MET A 1 311 ? 3.693 -7.205 0.212 1.00 76.62 311 MET A N 1
ATOM 2311 C CA . MET A 1 311 ? 3.261 -8.138 -0.822 1.00 76.62 311 MET A CA 1
ATOM 2312 C C . MET A 1 311 ? 4.368 -8.269 -1.858 1.00 76.62 311 MET A C 1
ATOM 2314 O O . MET A 1 311 ? 5.240 -7.408 -1.966 1.00 76.62 311 MET A O 1
ATOM 2318 N N . LYS A 1 312 ? 4.322 -9.321 -2.665 1.00 68.94 312 LYS A N 1
ATOM 2319 C CA . LYS A 1 312 ? 5.040 -9.318 -3.935 1.00 68.94 312 LYS A CA 1
ATOM 2320 C C . LYS A 1 312 ? 4.108 -8.721 -4.984 1.00 68.94 312 LYS A C 1
ATOM 2322 O O . LYS A 1 312 ? 2.953 -9.129 -5.065 1.00 68.94 312 LYS A O 1
ATOM 2327 N N . GLY A 1 313 ? 4.597 -7.758 -5.757 1.00 58.50 313 GLY A N 1
ATOM 2328 C CA . GLY A 1 313 ? 3.976 -7.408 -7.029 1.00 58.50 313 GLY A CA 1
ATOM 2329 C C . GLY A 1 313 ? 4.027 -8.617 -7.961 1.00 58.50 313 GLY A C 1
ATOM 2330 O O . GLY A 1 313 ? 4.708 -9.604 -7.666 1.00 58.50 313 GLY A O 1
ATOM 2331 N N . GLY A 1 314 ? 3.303 -8.565 -9.078 1.00 56.69 314 GLY A N 1
ATOM 2332 C CA . GLY A 1 314 ? 3.338 -9.653 -10.058 1.00 56.69 314 GLY A CA 1
ATOM 2333 C C . GLY A 1 314 ? 4.788 -9.985 -10.434 1.00 56.69 314 GLY A C 1
ATOM 2334 O O . GLY A 1 314 ? 5.458 -9.172 -11.070 1.00 56.69 314 GLY A O 1
ATOM 2335 N N . GLU A 1 315 ? 5.288 -11.155 -10.014 1.00 46.25 315 GLU A N 1
ATOM 2336 C CA . GLU A 1 315 ? 6.654 -11.623 -10.286 1.00 46.25 315 GLU A CA 1
ATOM 2337 C C . GLU A 1 315 ? 6.788 -12.019 -11.759 1.00 46.25 315 GLU A C 1
ATOM 2339 O O . GLU A 1 315 ? 6.954 -13.182 -12.109 1.00 46.25 315 GLU A O 1
ATOM 2344 N N . SER A 1 316 ? 6.752 -11.045 -12.658 1.00 41.62 316 SER A N 1
ATOM 2345 C CA . SER A 1 316 ? 7.352 -11.224 -13.968 1.00 41.62 316 SER A CA 1
ATOM 2346 C C . SER A 1 316 ? 8.769 -10.669 -13.899 1.00 41.62 316 SER A C 1
ATOM 2348 O O . SER A 1 316 ? 9.028 -9.500 -14.174 1.00 41.62 316 SER A O 1
ATOM 2350 N N . GLN A 1 317 ? 9.708 -11.558 -13.586 1.00 39.12 317 GLN A N 1
ATOM 2351 C CA . GLN A 1 317 ? 11.135 -11.403 -13.897 1.00 39.12 317 GLN A CA 1
ATOM 2352 C C . GLN A 1 317 ? 11.406 -11.422 -15.424 1.00 39.12 317 GLN A C 1
ATOM 2354 O O . GLN A 1 317 ? 12.550 -11.524 -15.853 1.00 39.12 317 GLN A O 1
ATOM 2359 N N . GLY A 1 318 ? 10.373 -11.324 -16.271 1.00 36.38 318 GLY A N 1
ATOM 2360 C CA . GLY A 1 318 ? 10.492 -11.227 -17.720 1.00 36.38 318 GLY A CA 1
ATOM 2361 C C . GLY A 1 318 ? 9.390 -10.343 -18.276 1.00 36.38 318 GLY A C 1
ATOM 2362 O O . GLY A 1 318 ? 8.255 -10.791 -18.402 1.00 36.38 318 GLY A O 1
ATOM 2363 N N . HIS A 1 319 ? 9.733 -9.099 -18.611 1.00 46.59 319 HIS A N 1
ATOM 2364 C CA . HIS A 1 319 ? 8.799 -8.101 -19.116 1.00 46.59 319 HIS A CA 1
ATOM 2365 C C . HIS A 1 319 ? 7.999 -8.611 -20.327 1.00 46.59 319 HIS A C 1
ATOM 2367 O O . HIS A 1 319 ? 8.434 -8.560 -21.477 1.00 46.59 319 HIS A O 1
ATOM 2373 N N . THR A 1 320 ? 6.803 -9.128 -20.072 1.00 41.12 320 THR A N 1
ATOM 2374 C CA . THR A 1 320 ? 5.908 -9.656 -21.096 1.00 41.12 320 THR A CA 1
ATOM 2375 C C . THR A 1 320 ? 4.504 -9.183 -20.769 1.00 41.12 320 THR A C 1
ATOM 2377 O O . THR A 1 320 ? 3.959 -9.448 -19.702 1.00 41.12 320 THR A O 1
ATOM 2380 N N . ALA A 1 321 ? 3.930 -8.396 -21.674 1.00 43.12 321 ALA A N 1
ATOM 2381 C CA . ALA A 1 321 ? 2.559 -7.954 -21.514 1.00 43.12 321 ALA A CA 1
ATOM 2382 C C . ALA A 1 321 ? 1.584 -9.041 -21.976 1.00 43.12 321 ALA A C 1
ATOM 2384 O O . ALA A 1 321 ? 1.867 -9.800 -22.901 1.00 43.12 321 ALA A O 1
ATOM 2385 N N . ALA A 1 322 ? 0.433 -9.016 -21.314 1.00 39.66 322 ALA A N 1
ATOM 2386 C CA . ALA A 1 322 ? -0.866 -9.565 -21.686 1.00 39.66 322 ALA A CA 1
ATOM 2387 C C . ALA A 1 322 ? -1.106 -11.086 -21.669 1.00 39.66 322 ALA A C 1
ATOM 2389 O O . ALA A 1 322 ? -2.251 -11.454 -21.419 1.00 39.66 322 ALA A O 1
ATOM 2390 N N . ASP A 1 323 ? -0.100 -11.965 -21.703 1.00 38.78 323 ASP A N 1
ATOM 2391 C CA . ASP A 1 323 ? -0.342 -13.375 -21.319 1.00 38.78 323 ASP A CA 1
ATOM 2392 C C . ASP A 1 323 ? -0.293 -13.585 -19.795 1.00 38.78 323 ASP A C 1
ATOM 2394 O O . ASP A 1 323 ? -1.074 -14.366 -19.248 1.00 38.78 3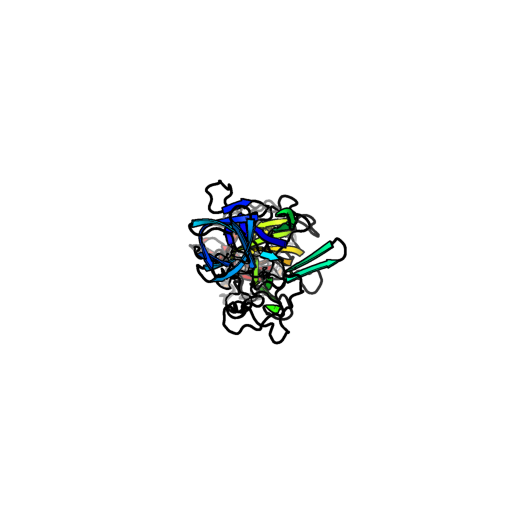23 ASP A O 1
ATOM 2398 N N . LEU A 1 324 ? 0.511 -12.796 -19.072 1.00 40.78 324 LEU A N 1
ATOM 2399 C CA . LEU A 1 324 ? 0.559 -12.876 -17.612 1.00 40.78 324 LEU A CA 1
ATOM 2400 C C . LEU A 1 324 ? -0.717 -12.348 -16.946 1.00 40.78 324 LEU A C 1
ATOM 2402 O O . LEU A 1 324 ? -0.999 -12.735 -15.831 1.00 40.78 324 LEU A O 1
ATOM 2406 N N . ALA A 1 325 ? -1.537 -11.525 -17.607 1.00 40.38 325 ALA A N 1
ATOM 2407 C CA . ALA A 1 325 ? -2.849 -11.151 -17.064 1.00 40.38 325 ALA A CA 1
ATOM 2408 C C . ALA A 1 325 ? -3.839 -12.333 -17.069 1.00 40.38 325 ALA A C 1
ATOM 2410 O O . ALA A 1 325 ? -4.747 -12.375 -16.241 1.00 40.38 325 ALA A O 1
ATOM 2411 N N . ARG A 1 326 ? -3.655 -13.303 -17.980 1.00 40.66 326 ARG A N 1
ATOM 2412 C CA . ARG A 1 326 ? -4.467 -14.525 -18.041 1.00 40.66 326 ARG A CA 1
ATOM 2413 C C . ARG A 1 326 ? -3.958 -15.605 -17.081 1.00 40.66 326 ARG A C 1
ATOM 2415 O O . ARG A 1 326 ? -4.761 -16.396 -16.607 1.00 40.66 326 ARG A O 1
ATOM 2422 N N . GLU A 1 327 ? -2.661 -15.620 -16.772 1.00 37.94 327 GLU A N 1
ATOM 2423 C CA . GLU A 1 327 ? -2.059 -16.563 -15.811 1.00 37.94 327 GLU A CA 1
ATOM 2424 C C . GLU A 1 327 ? -2.028 -16.011 -14.362 1.00 37.94 327 GLU A C 1
ATOM 2426 O O . GLU A 1 327 ? -2.189 -16.767 -13.412 1.00 37.94 327 GLU A O 1
ATOM 2431 N N . LEU A 1 328 ? -1.974 -14.683 -14.167 1.00 42.50 328 LEU A N 1
ATOM 2432 C CA . LEU A 1 328 ? -2.151 -13.983 -12.875 1.00 42.50 328 LEU A CA 1
ATOM 2433 C C . LEU A 1 328 ? -3.615 -13.850 -12.444 1.00 42.50 328 LEU A C 1
ATOM 2435 O O . LEU A 1 328 ? -3.892 -13.193 -11.439 1.00 42.50 328 LEU A O 1
ATOM 2439 N N . GLN A 1 329 ? -4.556 -14.507 -13.127 1.00 41.53 329 GLN A N 1
ATOM 2440 C CA . GLN A 1 329 ? -5.907 -14.670 -12.588 1.00 41.53 329 GLN A CA 1
ATOM 2441 C C . GLN A 1 329 ? -5.893 -15.397 -11.217 1.00 41.53 329 GLN A C 1
ATOM 2443 O O . GLN A 1 329 ? -6.908 -15.402 -10.526 1.00 41.53 329 GLN A O 1
ATOM 2448 N N . GLU A 1 330 ? -4.736 -15.928 -10.787 1.00 39.66 330 GLU A N 1
ATOM 2449 C CA . GLU A 1 330 ? -4.508 -16.551 -9.478 1.00 39.66 330 GLU A CA 1
ATOM 2450 C C . GLU A 1 330 ? -3.613 -15.767 -8.488 1.00 39.66 330 GLU A C 1
ATOM 2452 O O . GLU A 1 330 ? -3.500 -16.193 -7.342 1.00 39.66 330 GLU A O 1
ATOM 2457 N N . ALA A 1 331 ? -3.010 -14.620 -8.838 1.00 44.25 331 ALA A N 1
ATOM 2458 C CA . ALA A 1 331 ? -2.121 -13.890 -7.912 1.00 44.25 331 ALA A CA 1
ATOM 2459 C C . ALA A 1 331 ? -2.626 -12.490 -7.532 1.00 44.25 331 ALA A C 1
ATOM 2461 O O . ALA A 1 331 ? -1.844 -11.548 -7.396 1.00 44.25 331 ALA A O 1
ATOM 2462 N N . SER A 1 332 ? -3.933 -12.353 -7.303 1.00 51.62 332 SER A N 1
ATOM 2463 C CA . SER A 1 332 ? -4.455 -11.322 -6.402 1.00 51.62 332 SER A CA 1
ATOM 2464 C C . SER A 1 332 ? -3.858 -11.557 -5.007 1.00 51.62 332 SER A C 1
ATOM 2466 O O . SER A 1 332 ? -4.399 -12.322 -4.211 1.00 51.62 332 SER A O 1
ATOM 2468 N N . VAL A 1 333 ? -2.699 -10.963 -4.711 1.00 54.31 333 VAL A N 1
ATOM 2469 C CA . VAL A 1 333 ? -2.072 -11.086 -3.388 1.00 54.31 333 VAL A CA 1
ATOM 2470 C C . VAL A 1 333 ? -2.774 -10.107 -2.456 1.00 54.31 333 VAL A C 1
ATOM 2472 O O . VAL A 1 333 ? -2.649 -8.896 -2.609 1.00 54.31 333 VAL A O 1
ATOM 2475 N N . SER A 1 334 ? -3.543 -10.627 -1.503 1.00 60.22 334 SER A N 1
ATOM 2476 C CA . SER A 1 334 ? -4.160 -9.829 -0.445 1.00 60.22 334 SER A CA 1
ATOM 2477 C C . SER A 1 334 ? -3.385 -10.014 0.857 1.00 60.22 334 SER A C 1
ATOM 2479 O O . SER A 1 334 ? -3.248 -11.136 1.341 1.00 60.22 334 SER A O 1
ATOM 2481 N N . ALA A 1 335 ? -2.912 -8.919 1.435 1.00 77.12 335 ALA A N 1
ATOM 2482 C CA . ALA A 1 335 ? -2.317 -8.849 2.762 1.00 77.12 335 ALA A CA 1
ATOM 2483 C C . ALA A 1 335 ? -2.872 -7.616 3.479 1.00 77.12 335 ALA A C 1
ATOM 2485 O O . ALA A 1 335 ? -3.364 -6.684 2.839 1.00 77.12 335 ALA A O 1
ATOM 2486 N N . ASP A 1 336 ? -2.803 -7.626 4.805 1.00 87.56 336 ASP A N 1
ATOM 2487 C CA . ASP A 1 336 ? -3.449 -6.612 5.629 1.00 87.56 336 ASP A CA 1
ATOM 2488 C C . ASP A 1 336 ? -2.469 -5.521 6.024 1.00 87.56 336 ASP A C 1
ATOM 2490 O O . ASP A 1 336 ? -1.428 -5.779 6.630 1.00 87.56 336 ASP A O 1
ATOM 2494 N N . ILE A 1 337 ? -2.837 -4.278 5.742 1.00 90.75 337 ILE A N 1
ATOM 2495 C CA . ILE A 1 337 ? -2.305 -3.134 6.467 1.00 90.75 337 ILE A CA 1
ATOM 2496 C C . ILE A 1 337 ? -3.078 -3.074 7.781 1.00 90.75 337 ILE A C 1
ATOM 2498 O O . ILE A 1 337 ? -4.297 -2.914 7.779 1.00 90.75 337 ILE A O 1
ATOM 2502 N N . THR A 1 338 ? -2.380 -3.226 8.903 1.00 89.56 338 THR A N 1
ATOM 2503 C CA . THR A 1 338 ? -3.011 -3.235 10.229 1.00 89.56 338 THR A CA 1
ATOM 2504 C C . THR A 1 338 ? -2.754 -1.921 10.950 1.00 89.56 338 THR A C 1
ATOM 2506 O O . THR A 1 338 ? -1.605 -1.581 11.226 1.00 89.56 338 THR A O 1
ATOM 2509 N N . LEU A 1 339 ? -3.827 -1.220 11.306 1.00 89.88 339 LEU A N 1
ATOM 2510 C CA . LEU A 1 339 ? -3.799 -0.144 12.287 1.00 89.88 339 LEU A CA 1
ATOM 2511 C C . LEU A 1 339 ? -4.061 -0.747 13.664 1.00 89.88 339 LEU A C 1
ATOM 2513 O O . LEU A 1 339 ? -5.158 -1.234 13.955 1.00 89.88 339 LEU A O 1
ATOM 2517 N N . GLN A 1 340 ? -3.035 -0.724 14.509 1.00 85.75 340 GLN A N 1
ATOM 2518 C CA . GLN A 1 340 ? -3.164 -1.163 15.892 1.00 85.75 340 GLN A CA 1
ATOM 2519 C C . GLN A 1 340 ? -3.968 -0.134 16.695 1.00 85.75 340 GLN A C 1
ATOM 2521 O O . GLN A 1 340 ? -3.948 1.060 16.389 1.00 85.75 340 GLN A O 1
ATOM 2526 N N . VAL A 1 341 ? -4.605 -0.570 17.785 1.00 83.19 341 VAL A N 1
ATOM 2527 C CA . VAL A 1 341 ? -5.312 0.324 18.727 1.00 83.19 341 VAL A CA 1
ATOM 2528 C C . VAL A 1 341 ? -4.414 1.491 19.156 1.00 83.19 341 VAL A C 1
ATOM 2530 O O . VAL A 1 341 ? -4.846 2.639 19.174 1.00 83.19 341 VAL A O 1
ATOM 2533 N N . GLY A 1 342 ? -3.129 1.227 19.414 1.00 82.31 342 GLY A N 1
ATOM 2534 C CA . GLY A 1 342 ? -2.158 2.258 19.787 1.00 82.31 342 GLY A CA 1
ATOM 2535 C C . GLY A 1 342 ? -1.911 3.333 18.718 1.00 82.31 342 GLY A C 1
ATOM 2536 O O . GLY A 1 342 ? -1.540 4.451 19.073 1.00 82.31 342 GLY A O 1
ATOM 2537 N N . ASP A 1 343 ? -2.120 3.035 17.434 1.00 84.00 343 ASP A N 1
ATOM 2538 C CA . ASP A 1 343 ? -2.037 4.031 16.359 1.00 84.00 343 ASP A CA 1
ATOM 2539 C C . ASP A 1 343 ? -3.314 4.870 16.294 1.00 84.00 343 ASP A C 1
ATOM 2541 O O . ASP A 1 343 ? -3.245 6.098 16.236 1.00 84.00 343 ASP A O 1
ATOM 2545 N N . LEU A 1 344 ? -4.477 4.225 16.415 1.00 88.00 344 LEU A N 1
ATOM 2546 C CA . LEU A 1 344 ? -5.783 4.892 16.441 1.00 88.00 344 LEU A CA 1
ATOM 2547 C C . LEU A 1 344 ? -5.955 5.792 17.676 1.00 88.00 344 LEU A C 1
ATOM 2549 O O . LEU A 1 344 ? -6.544 6.865 17.574 1.00 88.00 344 LEU A O 1
ATOM 2553 N N . MET A 1 345 ? -5.349 5.443 18.815 1.00 85.62 345 MET A N 1
ATOM 2554 C CA . MET A 1 345 ? -5.305 6.298 20.014 1.00 85.62 345 MET A CA 1
ATOM 2555 C C . MET A 1 345 ? -4.499 7.591 19.818 1.00 85.62 345 MET A C 1
ATOM 2557 O O . MET A 1 345 ? -4.725 8.577 20.524 1.00 85.62 345 MET A O 1
ATOM 2561 N N . LYS A 1 346 ? -3.550 7.601 18.872 1.00 85.69 346 LYS A N 1
ATOM 2562 C CA . LYS A 1 346 ? -2.779 8.799 18.498 1.00 85.69 346 LYS A CA 1
ATOM 2563 C C . LYS A 1 346 ? -3.491 9.634 17.433 1.00 85.69 346 LYS A C 1
ATOM 2565 O O . LYS A 1 346 ? -3.128 10.796 17.250 1.00 85.69 346 LYS A O 1
ATOM 2570 N N . ALA A 1 347 ? -4.433 9.042 16.703 1.00 88.75 347 ALA A N 1
ATOM 2571 C CA . ALA A 1 347 ? -5.210 9.720 15.677 1.00 88.75 347 ALA A CA 1
ATOM 2572 C C . ALA A 1 347 ? -6.310 10.602 16.289 1.00 88.75 347 ALA A C 1
ATOM 2574 O O . ALA A 1 347 ? -6.653 10.508 17.471 1.00 88.75 347 ALA A O 1
ATOM 2575 N N . TYR A 1 348 ? -6.862 11.492 15.470 1.00 89.75 348 TYR A N 1
ATOM 2576 C CA . TYR A 1 348 ? -8.014 12.310 15.826 1.00 89.75 348 TYR A CA 1
ATOM 2577 C C . TYR A 1 348 ? -9.220 11.433 16.192 1.00 89.75 348 TYR A C 1
ATOM 2579 O O . TYR A 1 348 ? -9.475 10.442 15.512 1.00 89.75 348 TYR A O 1
ATOM 2587 N N . LYS A 1 349 ? -9.961 11.807 17.247 1.00 90.00 349 LYS A N 1
ATOM 2588 C CA . LYS A 1 349 ? -11.256 11.200 17.590 1.00 90.00 349 LYS A CA 1
ATOM 2589 C C . LYS A 1 349 ? -12.341 11.837 16.729 1.00 90.00 349 LYS A C 1
ATOM 2591 O O . LYS A 1 349 ? -12.560 13.042 16.845 1.00 90.00 349 LYS A O 1
ATOM 2596 N N . GLY A 1 350 ? -13.034 11.037 15.934 1.00 90.38 350 GLY A N 1
ATOM 2597 C CA . GLY A 1 350 ? -14.045 11.491 14.988 1.00 90.38 350 GLY A CA 1
ATOM 2598 C C . GLY A 1 350 ? -13.700 11.134 13.544 1.00 90.38 350 GLY A C 1
ATOM 2599 O O . GLY A 1 350 ? -12.736 10.415 13.265 1.00 90.38 350 GLY A O 1
ATOM 2600 N N . THR A 1 351 ? -14.486 11.673 12.613 1.00 92.62 351 THR A N 1
ATOM 2601 C CA . THR A 1 351 ? -14.299 11.443 11.178 1.00 92.62 351 THR A CA 1
ATOM 2602 C C . THR A 1 351 ? -13.040 12.134 10.669 1.00 92.62 351 THR A C 1
ATOM 2604 O O . THR A 1 351 ? -12.815 13.323 10.909 1.00 92.62 351 THR A O 1
ATOM 2607 N N . GLY A 1 352 ? -12.213 11.381 9.950 1.00 91.12 352 GLY A N 1
ATOM 2608 C CA . GLY A 1 352 ? -10.968 11.873 9.385 1.00 91.12 352 GLY A CA 1
ATOM 2609 C C . GLY A 1 352 ? -10.537 11.116 8.133 1.00 91.12 352 GLY A C 1
ATOM 2610 O O . GLY A 1 352 ? -10.939 9.975 7.907 1.00 91.12 352 GLY A O 1
ATOM 2611 N N . LYS A 1 353 ? -9.701 11.777 7.324 1.00 92.19 353 LYS A N 1
ATOM 2612 C CA . LYS A 1 353 ? -9.095 11.219 6.112 1.00 92.19 353 LYS 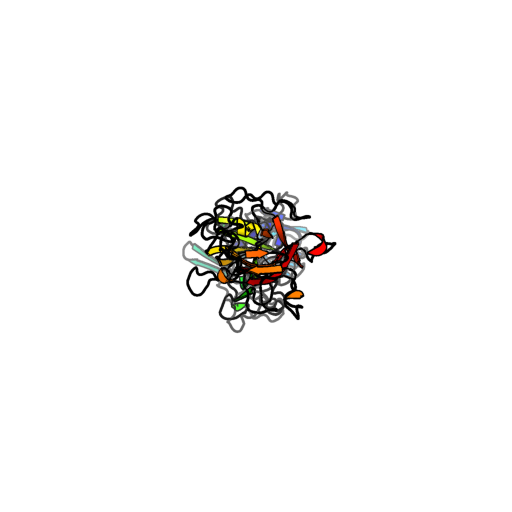A CA 1
ATOM 2613 C C . LYS A 1 353 ? -7.830 10.439 6.466 1.00 92.19 353 LYS A C 1
ATOM 2615 O O . LYS A 1 353 ? -6.927 10.992 7.084 1.00 92.19 353 LYS A O 1
ATOM 2620 N N . TYR A 1 354 ? -7.752 9.194 6.030 1.00 93.06 354 TYR A N 1
ATOM 2621 C CA . TYR A 1 354 ? -6.585 8.325 6.126 1.00 93.06 354 TYR A CA 1
ATOM 2622 C C . TYR A 1 354 ? -6.092 8.037 4.714 1.00 93.06 354 TYR A C 1
ATOM 2624 O O . TYR A 1 354 ? -6.896 7.764 3.822 1.00 93.06 354 TYR A O 1
ATOM 2632 N N . GLU A 1 355 ? -4.785 8.099 4.495 1.00 91.88 355 GLU A N 1
ATOM 2633 C CA . GLU A 1 355 ? -4.196 7.839 3.181 1.00 91.88 355 GLU A CA 1
ATOM 2634 C C . GLU A 1 355 ? -3.184 6.713 3.291 1.00 91.88 355 GLU A C 1
ATOM 2636 O O . GLU A 1 355 ? -2.333 6.720 4.176 1.00 91.88 355 GLU A O 1
ATOM 2641 N N . PHE A 1 356 ? -3.279 5.753 2.380 1.00 91.31 356 PHE A N 1
ATOM 2642 C CA . PHE A 1 356 ? -2.375 4.621 2.270 1.00 91.31 356 PHE A CA 1
ATOM 2643 C C . PHE A 1 356 ? -1.736 4.670 0.892 1.00 91.31 356 PHE A C 1
ATOM 2645 O O . PHE A 1 356 ? -2.434 4.640 -0.120 1.00 91.31 356 PHE A O 1
ATOM 2652 N N . ILE A 1 357 ? -0.413 4.748 0.853 1.00 89.00 357 ILE A N 1
ATOM 2653 C CA . ILE A 1 357 ? 0.362 4.744 -0.384 1.00 89.00 357 ILE A CA 1
ATOM 2654 C C . ILE A 1 357 ? 1.043 3.392 -0.474 1.00 89.00 357 ILE A C 1
ATOM 2656 O O . ILE A 1 357 ? 1.881 3.066 0.366 1.00 89.00 357 ILE A O 1
ATOM 2660 N N . ILE A 1 358 ? 0.684 2.617 -1.490 1.00 87.44 358 ILE A N 1
ATOM 2661 C CA . ILE A 1 358 ? 1.284 1.322 -1.794 1.00 87.44 358 ILE A CA 1
ATOM 2662 C C . ILE A 1 358 ? 2.265 1.549 -2.926 1.00 87.44 358 ILE A C 1
ATOM 2664 O O . ILE A 1 358 ? 1.858 1.904 -4.030 1.00 87.44 358 ILE A O 1
ATOM 2668 N N . TYR A 1 359 ? 3.547 1.363 -2.653 1.00 84.50 359 TYR A N 1
ATOM 2669 C CA . TYR A 1 359 ? 4.610 1.615 -3.613 1.00 84.50 359 TYR A CA 1
ATOM 2670 C C . TYR A 1 359 ? 5.382 0.341 -3.917 1.00 84.50 359 TYR A C 1
ATOM 2672 O O . TYR A 1 359 ? 5.469 -0.576 -3.094 1.00 84.50 359 TYR A O 1
ATOM 2680 N N . ASP A 1 360 ? 5.937 0.291 -5.119 1.00 79.62 360 ASP A N 1
ATOM 2681 C CA . ASP A 1 360 ? 6.771 -0.814 -5.554 1.00 79.62 360 ASP A CA 1
ATOM 2682 C C . ASP A 1 360 ? 8.262 -0.558 -5.320 1.00 79.62 360 ASP A C 1
ATOM 2684 O O . ASP A 1 360 ? 8.735 0.578 -5.191 1.00 79.62 360 ASP A O 1
ATOM 2688 N N . SER A 1 361 ? 9.023 -1.646 -5.243 1.00 76.06 361 SER A N 1
ATOM 2689 C CA . SER A 1 361 ? 10.473 -1.594 -5.315 1.00 76.06 361 SER A CA 1
ATOM 2690 C C . SER A 1 361 ? 10.880 -1.385 -6.766 1.00 76.06 361 SER A C 1
ATOM 2692 O O . SER A 1 361 ? 10.682 -2.257 -7.611 1.00 76.06 361 SER A O 1
ATOM 2694 N N . THR A 1 362 ? 11.500 -0.249 -7.051 1.00 74.94 362 THR A N 1
ATOM 2695 C CA . THR A 1 362 ? 12.163 -0.021 -8.333 1.00 74.94 362 THR A CA 1
ATOM 2696 C C . THR A 1 362 ? 13.672 -0.145 -8.141 1.00 74.94 362 THR A C 1
ATOM 2698 O O . THR A 1 362 ? 14.231 0.419 -7.201 1.00 74.94 362 THR A O 1
ATOM 2701 N N . GLU A 1 363 ? 14.348 -0.888 -9.022 1.00 71.19 363 GLU A N 1
ATOM 2702 C CA . GLU A 1 363 ? 15.793 -1.101 -8.923 1.00 71.19 363 GLU A CA 1
ATOM 2703 C C . GLU A 1 363 ? 16.573 0.226 -8.838 1.00 71.19 363 GLU A C 1
ATOM 2705 O O . GLU A 1 363 ? 16.329 1.161 -9.603 1.00 71.19 363 GLU A O 1
ATOM 2710 N N . GLY A 1 364 ? 17.543 0.288 -7.918 1.00 63.31 364 GLY A N 1
ATOM 2711 C CA . GLY A 1 364 ? 18.427 1.441 -7.726 1.00 63.31 364 GLY A CA 1
ATOM 2712 C C . GLY A 1 364 ? 17.771 2.632 -7.023 1.00 63.31 364 GLY A C 1
ATOM 2713 O O . GLY A 1 364 ? 18.466 3.589 -6.694 1.00 63.31 364 GLY A O 1
ATOM 2714 N N . LEU A 1 365 ? 16.465 2.590 -6.754 1.00 69.81 365 LEU A N 1
ATOM 2715 C CA . LEU A 1 365 ? 15.743 3.674 -6.095 1.00 69.81 365 LEU A CA 1
ATOM 2716 C C . LEU A 1 365 ? 15.454 3.343 -4.633 1.00 69.81 365 LEU A C 1
ATOM 2718 O O . LEU A 1 365 ? 15.180 2.200 -4.268 1.00 69.81 365 LEU A O 1
ATOM 2722 N N . VAL A 1 366 ? 15.530 4.365 -3.781 1.00 59.78 366 VAL A N 1
ATOM 2723 C CA . VAL A 1 366 ? 15.167 4.235 -2.369 1.00 59.78 366 VAL A CA 1
ATOM 2724 C C . VAL A 1 366 ? 13.644 4.185 -2.292 1.00 59.78 366 VAL A C 1
ATOM 2726 O O . VAL A 1 366 ? 12.973 5.153 -2.636 1.00 59.78 366 VAL A O 1
ATOM 2729 N N . GLY A 1 367 ? 13.111 3.034 -1.872 1.00 54.00 367 GLY A N 1
ATOM 2730 C CA . GLY A 1 367 ? 11.668 2.777 -1.835 1.00 54.00 367 GLY A CA 1
ATOM 2731 C C . GLY A 1 367 ? 10.908 3.649 -0.838 1.00 54.00 367 GLY A C 1
ATOM 2732 O O . GLY A 1 367 ? 9.727 3.895 -1.021 1.00 54.00 367 GLY A O 1
ATOM 2733 N N . VAL A 1 368 ? 11.567 4.181 0.189 1.00 53.91 368 VAL A N 1
ATOM 2734 C CA . VAL A 1 368 ? 10.896 5.069 1.138 1.00 53.91 368 VAL A CA 1
ATOM 2735 C C . VAL A 1 368 ? 10.987 6.492 0.589 1.00 53.91 368 VAL A C 1
ATOM 2737 O O . VAL A 1 368 ? 12.097 7.031 0.563 1.00 53.91 368 VAL A O 1
ATOM 2740 N N . PRO A 1 369 ? 9.885 7.138 0.157 1.00 53.66 369 PRO A N 1
ATOM 2741 C CA . PRO A 1 369 ? 9.915 8.585 0.053 1.00 53.66 369 PRO A CA 1
ATOM 2742 C C . PRO A 1 369 ? 10.276 9.100 1.452 1.00 53.66 369 PRO A C 1
ATOM 2744 O O . PRO A 1 369 ? 9.570 8.825 2.422 1.00 53.66 369 PRO A O 1
ATOM 2747 N N . ASP A 1 370 ? 11.426 9.760 1.591 1.00 47.19 370 ASP A N 1
ATOM 2748 C CA . ASP A 1 370 ? 11.769 10.469 2.821 1.00 47.19 370 ASP A CA 1
ATOM 2749 C C . ASP A 1 370 ? 10.790 11.639 2.967 1.00 47.19 370 ASP A C 1
ATOM 2751 O O . ASP A 1 370 ? 11.042 12.755 2.526 1.00 47.19 370 ASP A O 1
ATOM 2755 N N . LEU A 1 371 ? 9.622 11.348 3.539 1.00 50.84 371 LEU A N 1
ATOM 2756 C CA . LEU A 1 371 ? 8.534 12.301 3.744 1.00 50.84 371 LEU A CA 1
ATOM 2757 C C . LEU A 1 371 ? 8.733 13.132 5.023 1.00 50.84 371 LEU A C 1
ATOM 2759 O O . LEU A 1 371 ? 7.840 13.886 5.405 1.00 50.84 371 LEU A O 1
ATOM 2763 N N . THR A 1 372 ? 9.885 13.011 5.704 1.00 43.03 372 THR A N 1
ATOM 2764 C CA . THR A 1 372 ? 10.262 13.935 6.794 1.00 43.03 372 THR A CA 1
ATOM 2765 C C . THR A 1 372 ? 10.804 15.258 6.263 1.00 43.03 372 THR A C 1
ATOM 2767 O O . THR A 1 372 ? 10.835 16.262 6.977 1.00 43.03 372 THR A O 1
ATOM 2770 N N . THR A 1 373 ? 11.174 15.275 4.986 1.00 38.59 373 THR A N 1
ATOM 2771 C CA . THR A 1 373 ? 11.479 16.474 4.223 1.00 38.59 373 THR A CA 1
ATOM 2772 C C . THR A 1 373 ? 10.457 16.605 3.097 1.00 38.59 373 THR A C 1
ATOM 2774 O O . THR A 1 373 ? 9.782 15.649 2.727 1.00 38.59 373 THR A O 1
ATOM 2777 N N . THR A 1 374 ? 10.270 17.813 2.580 1.00 35.19 374 THR A N 1
ATOM 2778 C CA . THR A 1 374 ? 9.422 18.136 1.425 1.00 35.19 374 THR A CA 1
ATOM 2779 C C . THR A 1 374 ? 9.967 17.494 0.135 1.00 35.19 374 THR A C 1
ATOM 2781 O O . THR A 1 374 ? 10.280 18.183 -0.836 1.00 35.19 374 THR A O 1
ATOM 2784 N N . VAL A 1 375 ? 10.108 16.166 0.105 1.00 36.56 375 VAL A N 1
ATOM 2785 C CA . VAL A 1 375 ? 10.421 15.402 -1.100 1.00 36.56 375 VAL A CA 1
ATOM 2786 C C . VAL A 1 375 ? 9.130 15.253 -1.882 1.00 36.56 375 VAL A C 1
ATOM 2788 O O . VAL A 1 375 ? 8.232 14.471 -1.578 1.00 36.56 375 VAL A O 1
ATOM 2791 N N . THR A 1 376 ? 9.049 16.105 -2.888 1.00 40.91 376 THR A N 1
ATOM 2792 C CA . THR A 1 376 ? 8.052 16.093 -3.938 1.00 40.91 376 THR A CA 1
ATOM 2793 C C . THR A 1 376 ? 8.240 14.830 -4.776 1.00 40.91 376 THR A C 1
ATOM 2795 O O . THR A 1 376 ? 9.277 14.641 -5.404 1.00 40.91 376 THR A O 1
ATOM 2798 N N . THR A 1 377 ? 7.185 14.013 -4.843 1.00 44.50 377 THR A N 1
ATOM 2799 C CA . THR A 1 377 ? 7.014 12.855 -5.743 1.00 44.50 377 THR A CA 1
ATOM 2800 C C . THR A 1 377 ? 7.858 11.616 -5.390 1.00 44.50 377 THR A C 1
ATOM 2802 O O . THR A 1 377 ? 9.087 11.666 -5.442 1.00 44.50 377 THR A O 1
ATOM 2805 N N . PRO A 1 378 ? 7.230 10.463 -5.079 1.00 49.34 378 PRO A N 1
ATOM 2806 C CA . PRO A 1 378 ? 7.935 9.185 -5.043 1.00 49.34 378 PRO A CA 1
ATOM 2807 C C . PRO A 1 378 ? 8.686 8.964 -6.362 1.00 49.34 378 PRO A C 1
ATOM 2809 O O . PRO A 1 378 ? 8.139 9.190 -7.440 1.00 49.34 378 PRO A O 1
ATOM 2812 N N . THR A 1 379 ? 9.947 8.534 -6.290 1.00 63.06 379 THR A N 1
ATOM 2813 C CA . THR A 1 379 ? 10.727 8.176 -7.491 1.00 63.06 379 THR A CA 1
ATOM 2814 C C . THR A 1 379 ? 10.348 6.797 -8.038 1.00 63.06 379 THR A C 1
ATOM 2816 O O . THR A 1 379 ? 10.772 6.434 -9.131 1.00 63.06 379 THR A O 1
ATOM 2819 N N . THR A 1 380 ? 9.535 6.039 -7.300 1.00 73.56 380 THR A N 1
ATOM 2820 C CA . THR A 1 380 ? 9.002 4.724 -7.671 1.00 73.56 380 THR A CA 1
ATOM 2821 C C . THR A 1 380 ? 7.519 4.819 -8.028 1.00 73.56 380 THR A C 1
ATOM 2823 O O . THR A 1 380 ? 6.893 5.874 -7.880 1.00 73.56 380 THR A O 1
ATOM 2826 N N . GLN A 1 381 ? 6.935 3.733 -8.532 1.00 80.75 381 GLN A N 1
ATOM 2827 C CA . GLN A 1 381 ? 5.510 3.724 -8.841 1.00 80.75 381 GLN A CA 1
ATOM 2828 C C . GLN A 1 381 ? 4.687 3.424 -7.597 1.00 80.75 381 GLN A C 1
ATOM 2830 O O . GLN A 1 381 ? 5.091 2.644 -6.735 1.00 80.75 381 GLN A O 1
ATOM 2835 N N . TYR A 1 382 ? 3.498 4.012 -7.530 1.00 84.38 382 TYR A N 1
ATOM 2836 C CA . TYR A 1 382 ? 2.609 3.838 -6.394 1.00 84.38 382 TYR A CA 1
ATOM 2837 C C . TYR A 1 382 ? 1.136 3.876 -6.792 1.00 84.38 382 TYR A C 1
ATOM 2839 O O . TYR A 1 382 ? 0.769 4.349 -7.873 1.00 84.38 382 TYR A O 1
ATOM 2847 N N . ALA A 1 383 ? 0.313 3.368 -5.882 1.00 87.56 383 ALA A N 1
ATOM 2848 C CA . ALA A 1 383 ? -1.129 3.507 -5.869 1.00 87.56 383 ALA A CA 1
ATOM 2849 C C . ALA A 1 383 ? -1.581 4.054 -4.510 1.00 87.56 383 ALA A C 1
ATOM 2851 O O . ALA A 1 383 ? -0.962 3.763 -3.484 1.00 87.56 383 ALA A O 1
ATOM 2852 N N . THR A 1 384 ? -2.666 4.820 -4.496 1.00 92.12 384 THR A N 1
ATOM 2853 C CA . THR A 1 384 ? -3.178 5.489 -3.297 1.00 92.12 384 THR A CA 1
ATOM 2854 C C . THR A 1 384 ? -4.579 5.000 -2.957 1.00 92.12 384 THR A C 1
ATOM 2856 O O . THR A 1 384 ? -5.463 4.953 -3.813 1.00 92.12 384 THR A O 1
ATOM 2859 N N . ILE A 1 385 ? -4.791 4.678 -1.684 1.00 94.12 385 ILE A N 1
ATOM 2860 C CA . ILE A 1 385 ? -6.106 4.443 -1.090 1.00 94.12 385 ILE A CA 1
ATOM 2861 C C . ILE A 1 385 ? -6.378 5.585 -0.122 1.00 94.12 385 ILE A C 1
ATOM 2863 O O . ILE A 1 385 ? -5.633 5.781 0.837 1.00 94.12 385 ILE A O 1
ATOM 2867 N N . THR A 1 386 ? -7.468 6.304 -0.337 1.00 94.38 386 THR A N 1
ATOM 2868 C CA . THR A 1 386 ? -7.986 7.300 0.597 1.00 94.38 386 THR A CA 1
ATOM 2869 C C . THR A 1 386 ? -9.217 6.725 1.287 1.00 94.38 386 THR A C 1
ATOM 2871 O O . THR A 1 386 ? -10.184 6.366 0.621 1.00 94.38 386 THR A O 1
ATOM 2874 N N . LEU A 1 387 ? -9.192 6.629 2.616 1.00 94.50 387 LEU A N 1
ATOM 2875 C CA . LEU A 1 387 ? -10.320 6.182 3.436 1.00 94.50 387 LEU A CA 1
ATOM 2876 C C . LEU A 1 387 ? -10.805 7.326 4.323 1.00 94.50 387 LEU A C 1
ATOM 2878 O O . LEU A 1 387 ? -10.010 7.927 5.045 1.00 94.50 387 LEU A O 1
ATOM 2882 N N . TYR A 1 388 ? -12.109 7.572 4.351 1.00 93.81 388 TYR A N 1
ATOM 2883 C CA . TYR A 1 388 ? -12.727 8.360 5.415 1.00 93.81 388 TYR A CA 1
ATOM 2884 C C . TYR A 1 388 ? -13.219 7.407 6.500 1.00 93.81 388 TYR A C 1
ATOM 2886 O O . TYR A 1 388 ? -14.039 6.531 6.232 1.00 93.81 388 TYR A O 1
ATOM 2894 N N . MET A 1 389 ? -12.695 7.537 7.718 1.00 93.44 389 MET A N 1
ATOM 2895 C CA . MET A 1 389 ? -13.066 6.683 8.852 1.00 93.44 389 MET A CA 1
ATOM 2896 C C . MET A 1 389 ? -13.414 7.532 10.067 1.00 93.44 389 MET A C 1
ATOM 2898 O O . MET A 1 389 ? -12.765 8.548 10.322 1.00 93.44 389 MET A O 1
ATOM 2902 N N . ASP A 1 390 ? -14.408 7.090 10.831 1.00 92.75 390 ASP A N 1
ATOM 2903 C CA . ASP A 1 390 ? -14.771 7.677 12.117 1.00 92.75 390 ASP A CA 1
ATOM 2904 C C . ASP A 1 390 ? -14.053 6.944 13.248 1.00 92.75 390 ASP A C 1
ATOM 2906 O O . ASP A 1 390 ? -14.403 5.820 13.597 1.00 92.75 390 ASP A O 1
ATOM 2910 N N . ASN A 1 391 ? -13.001 7.544 13.796 1.00 91.25 391 ASN A N 1
ATOM 2911 C CA . ASN A 1 391 ? -12.217 6.921 14.855 1.00 91.25 391 ASN A CA 1
ATOM 2912 C C . ASN A 1 391 ? -12.858 7.167 16.222 1.00 91.25 391 ASN A C 1
ATOM 2914 O O . ASN A 1 391 ? -12.816 8.283 16.744 1.00 91.25 391 ASN A O 1
ATOM 2918 N N . GLN A 1 392 ? -13.391 6.103 16.814 1.00 88.56 392 GLN A N 1
ATOM 2919 C CA . GLN A 1 392 ? -14.015 6.102 18.136 1.00 88.56 392 GLN A CA 1
ATOM 2920 C C . GLN A 1 392 ? -13.213 5.281 19.154 1.00 88.56 392 GLN A C 1
ATOM 2922 O O . GLN A 1 392 ? -13.700 5.038 20.247 1.00 88.56 392 GLN A O 1
ATOM 2927 N N . VAL A 1 393 ? -11.977 4.873 18.835 1.00 84.12 393 VAL A N 1
ATOM 2928 C CA . VAL A 1 393 ? -11.110 4.141 19.779 1.00 84.12 393 VAL A CA 1
ATOM 2929 C C . VAL A 1 393 ? -10.742 5.013 20.979 1.00 84.12 393 VAL A C 1
ATOM 2931 O O . VAL A 1 393 ? -10.678 4.541 22.112 1.00 84.12 393 VAL A O 1
ATOM 2934 N N . LYS A 1 394 ? -10.495 6.305 20.733 1.00 79.75 394 LYS A N 1
ATOM 2935 C CA . LYS A 1 394 ? -10.215 7.261 21.798 1.00 79.75 394 LYS A CA 1
ATOM 2936 C C . LYS A 1 394 ? -11.513 7.656 22.478 1.00 79.75 394 LYS A C 1
ATOM 2938 O O . LYS A 1 394 ? -12.278 8.451 21.936 1.00 79.75 394 LYS A O 1
ATOM 2943 N N . ASP A 1 395 ? -11.693 7.182 23.695 1.00 76.25 395 ASP A N 1
ATOM 2944 C CA . 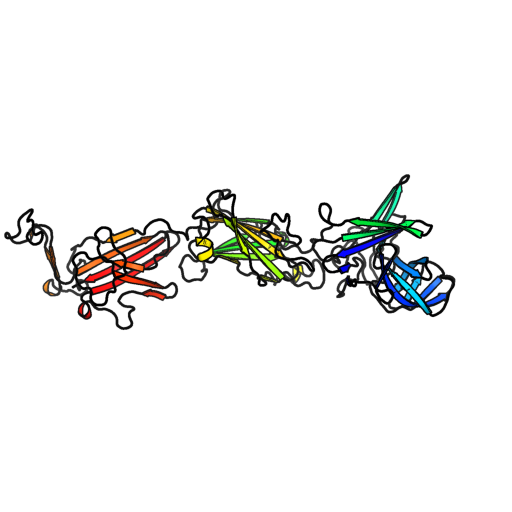ASP A 1 395 ? -12.790 7.620 24.532 1.00 76.25 395 ASP A CA 1
ATOM 2945 C C . ASP A 1 395 ? -12.416 8.831 25.399 1.00 76.25 395 ASP A C 1
ATOM 2947 O O . ASP A 1 395 ? -11.277 9.021 25.828 1.00 76.25 395 ASP A O 1
ATOM 2951 N N . THR A 1 396 ? -13.386 9.718 25.569 1.00 72.62 396 THR A N 1
ATOM 2952 C CA . THR A 1 396 ? -13.289 10.945 26.369 1.00 72.62 396 THR A CA 1
ATOM 2953 C C . THR A 1 396 ? -14.533 11.151 27.226 1.00 72.62 396 THR A C 1
ATOM 2955 O O . THR A 1 396 ? -14.663 12.206 27.847 1.00 72.62 396 THR A O 1
ATOM 2958 N N . THR A 1 397 ? -15.478 10.219 27.179 1.00 82.50 397 THR A N 1
ATOM 2959 C CA . THR A 1 397 ? -16.769 10.310 27.841 1.00 82.50 397 THR A CA 1
ATOM 2960 C C . THR A 1 397 ? -16.789 9.244 28.916 1.00 82.50 397 THR A C 1
ATOM 2962 O O . THR A 1 397 ? -16.579 8.086 28.620 1.00 82.50 397 THR A O 1
ATOM 2965 N N . GLU A 1 398 ? -17.017 9.628 30.168 1.00 83.88 398 GLU A N 1
ATOM 2966 C CA . GLU A 1 398 ? -17.035 8.643 31.250 1.00 83.88 398 GLU A CA 1
ATOM 2967 C C . GLU A 1 398 ? -18.124 7.580 31.012 1.00 83.88 398 GLU A C 1
ATOM 2969 O O . GLU A 1 398 ? -19.228 7.931 30.571 1.00 83.88 398 GLU A O 1
ATOM 2974 N N . PRO A 1 399 ? -17.848 6.302 31.332 1.00 89.94 399 PRO A N 1
ATOM 2975 C CA . PRO A 1 399 ? -18.851 5.256 31.256 1.00 89.94 399 PRO A CA 1
ATOM 2976 C C . PRO A 1 399 ? -20.004 5.560 32.209 1.00 89.94 399 PRO A C 1
ATOM 2978 O O . PRO A 1 399 ? -19.840 6.155 33.278 1.00 89.94 399 PRO A O 1
ATOM 2981 N N . THR A 1 400 ? -21.189 5.098 31.839 1.00 92.38 400 THR A N 1
ATOM 2982 C CA . THR A 1 400 ? -22.385 5.193 32.675 1.00 92.38 400 THR A CA 1
ATOM 2983 C C . THR A 1 400 ? -22.617 3.884 33.415 1.00 92.38 400 THR A C 1
ATOM 2985 O O . THR A 1 400 ? -22.354 2.805 32.889 1.00 92.38 400 THR A O 1
ATOM 2988 N N . GLY A 1 401 ? -23.115 3.977 34.644 1.00 91.50 401 GLY A N 1
ATOM 2989 C CA . GLY A 1 401 ? -23.541 2.826 35.427 1.00 91.50 401 GLY A CA 1
ATOM 2990 C C . GLY A 1 401 ? -24.848 3.134 36.139 1.00 91.50 401 GLY A C 1
ATOM 2991 O O . GLY A 1 401 ? -25.007 4.222 36.695 1.00 91.50 401 GLY A O 1
ATOM 2992 N N . GLU A 1 402 ? -25.776 2.185 36.127 1.00 93.44 402 GLU A N 1
ATOM 2993 C CA . GLU A 1 402 ? -27.059 2.292 36.816 1.00 93.44 402 GLU A CA 1
ATOM 2994 C C . GLU A 1 402 ? -27.244 1.103 37.757 1.00 93.44 402 GLU A C 1
ATOM 2996 O O . GLU A 1 402 ? -26.999 -0.044 37.391 1.00 93.44 402 GLU A O 1
ATOM 3001 N N . ILE A 1 403 ? -27.678 1.385 38.986 1.00 93.00 403 ILE A N 1
ATOM 3002 C CA . ILE A 1 403 ? -28.065 0.365 39.960 1.00 93.00 403 ILE A CA 1
ATOM 3003 C C . ILE A 1 403 ? -29.587 0.294 39.968 1.00 93.00 403 ILE A C 1
ATOM 3005 O O . ILE A 1 403 ? -30.268 1.303 40.174 1.00 93.00 403 ILE A O 1
ATOM 3009 N N . GLN A 1 404 ? -30.125 -0.903 39.771 1.00 92.94 404 GLN A N 1
ATOM 3010 C CA . GLN A 1 404 ? -31.556 -1.144 39.861 1.00 92.94 404 GLN A CA 1
ATOM 3011 C C . GLN A 1 404 ? -32.029 -0.959 41.306 1.00 92.94 404 GLN A C 1
ATOM 3013 O O . GLN A 1 404 ? -31.364 -1.358 42.264 1.00 92.94 404 GLN A O 1
ATOM 3018 N N . ARG A 1 405 ? -33.211 -0.356 41.468 1.00 90.25 405 ARG A N 1
ATOM 3019 C CA . ARG A 1 405 ? -33.835 -0.206 42.788 1.00 90.25 405 ARG A CA 1
ATOM 3020 C C . ARG A 1 405 ? -34.125 -1.577 43.388 1.00 90.25 405 ARG A C 1
ATOM 3022 O O . ARG A 1 405 ? -34.527 -2.492 42.671 1.00 90.25 405 ARG A O 1
ATOM 3029 N N . PHE A 1 406 ? -34.013 -1.677 44.710 1.00 88.81 406 PHE A N 1
ATOM 3030 C CA . PHE A 1 406 ? -34.574 -2.815 45.426 1.00 88.81 406 PHE A CA 1
ATOM 3031 C C . PHE A 1 406 ? -36.070 -2.927 45.143 1.00 88.81 406 PHE A C 1
ATOM 3033 O O . PHE A 1 406 ? -36.779 -1.917 45.092 1.00 88.81 406 PHE A O 1
ATOM 3040 N N . TYR A 1 407 ? -36.541 -4.151 44.943 1.00 90.25 407 TYR A N 1
ATOM 3041 C CA . TYR A 1 407 ? -37.936 -4.410 44.637 1.00 90.25 407 TYR A CA 1
ATOM 3042 C C . TYR A 1 407 ? -38.422 -5.715 45.261 1.00 90.25 407 TYR A C 1
ATOM 3044 O O . TYR A 1 407 ? -37.655 -6.632 45.564 1.00 90.25 407 TYR A O 1
ATOM 3052 N N . TRP A 1 408 ? -39.741 -5.782 45.407 1.00 88.31 408 TRP A N 1
ATOM 3053 C CA . TRP A 1 408 ? -40.480 -6.978 45.764 1.00 88.31 408 TRP A CA 1
ATOM 3054 C C . TRP A 1 408 ? -41.703 -7.077 44.859 1.00 88.31 408 TRP A C 1
ATOM 3056 O O . TRP A 1 408 ? -42.560 -6.191 44.879 1.00 88.31 408 TRP A O 1
ATOM 3066 N N . LYS A 1 409 ? -41.789 -8.140 44.061 1.00 89.19 409 LYS A N 1
ATOM 3067 C CA . LYS A 1 409 ? -42.974 -8.435 43.248 1.00 89.19 409 LYS A CA 1
ATOM 3068 C C . LYS A 1 409 ? -43.677 -9.682 43.763 1.00 89.19 409 LYS A C 1
ATOM 3070 O O . LYS A 1 409 ? -44.880 -9.647 44.010 1.00 89.19 409 LYS A O 1
ATOM 3075 N N . ASP A 1 410 ? -42.917 -10.750 43.966 1.00 90.06 410 ASP A N 1
ATOM 3076 C CA . ASP A 1 410 ? -43.354 -11.976 44.626 1.00 90.06 410 ASP A CA 1
ATOM 3077 C C . ASP A 1 410 ? -42.149 -12.688 45.266 1.00 90.06 410 ASP A C 1
ATOM 3079 O O . ASP A 1 410 ? -41.041 -12.152 45.288 1.00 90.06 410 ASP A O 1
ATOM 3083 N N . ILE A 1 411 ? -42.367 -13.874 45.836 1.00 89.69 411 ILE A N 1
ATOM 3084 C CA . ILE A 1 411 ? -41.340 -14.643 46.553 1.00 89.69 411 ILE A CA 1
ATOM 3085 C C . ILE A 1 411 ? -40.160 -15.084 45.669 1.00 89.69 411 ILE A C 1
ATOM 3087 O O . ILE A 1 411 ? -39.055 -15.230 46.195 1.00 89.69 411 ILE A O 1
ATOM 3091 N N . ASN A 1 412 ? -40.358 -15.212 44.355 1.00 91.44 412 ASN A N 1
ATOM 3092 C CA . ASN A 1 412 ? -39.348 -15.697 43.413 1.00 91.44 412 ASN A CA 1
ATOM 3093 C C . ASN A 1 412 ? -38.791 -14.581 42.511 1.00 91.44 412 ASN A C 1
ATOM 3095 O O . ASN A 1 412 ? -37.816 -14.804 41.797 1.00 91.44 412 ASN A O 1
ATOM 3099 N N . ASP A 1 413 ? -39.390 -13.388 42.549 1.00 91.31 413 ASP A N 1
ATOM 3100 C CA . ASP A 1 413 ? -38.994 -12.201 41.786 1.00 91.31 413 ASP A CA 1
ATOM 3101 C C . ASP A 1 413 ? -38.876 -10.992 42.735 1.00 91.31 413 ASP A C 1
ATOM 3103 O O . ASP A 1 413 ? -39.821 -10.221 42.953 1.00 91.31 413 ASP A O 1
ATOM 3107 N N . ASN A 1 414 ? -37.715 -10.870 43.384 1.00 91.06 414 ASN A N 1
ATOM 3108 C CA . ASN A 1 414 ? -37.401 -9.805 44.339 1.00 91.06 414 ASN A CA 1
ATOM 3109 C C . ASN A 1 414 ? -35.877 -9.581 44.481 1.00 91.06 414 ASN A C 1
ATOM 3111 O O . ASN A 1 414 ? -35.045 -10.175 43.781 1.00 91.06 414 ASN A O 1
ATOM 3115 N N . SER A 1 415 ? -35.498 -8.679 45.387 1.00 93.38 415 SER A N 1
ATOM 3116 C CA . SER A 1 415 ? -34.102 -8.355 45.707 1.00 93.38 415 SER A CA 1
ATOM 3117 C C . SER A 1 415 ? -33.512 -9.116 46.903 1.00 93.38 415 SER A C 1
ATOM 3119 O O . SER A 1 415 ? -32.487 -8.698 47.439 1.00 93.38 415 SER A O 1
ATOM 3121 N N . ILE A 1 416 ? -34.117 -10.223 47.331 1.00 93.56 416 ILE A N 1
ATOM 3122 C CA . ILE A 1 416 ? -33.596 -11.084 48.399 1.00 93.56 416 ILE A CA 1
ATOM 3123 C C . ILE A 1 416 ? -32.822 -12.260 47.804 1.00 93.56 416 ILE A C 1
ATOM 3125 O O . ILE A 1 416 ? -33.214 -12.852 46.794 1.00 93.56 416 ILE A O 1
ATOM 3129 N N . TYR A 1 417 ? -31.694 -12.594 48.430 1.00 91.75 417 TYR A N 1
ATOM 3130 C CA . TYR A 1 417 ? -30.857 -13.723 48.032 1.00 91.75 417 TYR A CA 1
ATOM 3131 C C . TYR A 1 417 ? -31.575 -15.064 48.257 1.00 91.75 417 TYR A C 1
ATOM 3133 O O . TYR A 1 417 ? -32.186 -15.284 49.303 1.00 91.75 417 TYR A O 1
ATOM 3141 N N . GLY A 1 418 ? -31.474 -15.969 47.276 1.00 88.25 418 GLY A N 1
ATOM 3142 C CA . GLY A 1 418 ? -32.104 -17.297 47.304 1.00 88.25 418 GLY A CA 1
ATOM 3143 C C . GLY A 1 418 ? -33.603 -17.318 46.974 1.00 88.25 418 GLY A C 1
ATOM 3144 O O . GLY A 1 418 ? -34.238 -18.362 47.096 1.00 88.25 418 GLY A O 1
ATOM 3145 N N . SER A 1 419 ? -34.180 -16.187 46.553 1.00 88.81 419 SER A N 1
ATOM 3146 C CA . SER A 1 419 ? -35.598 -16.076 46.171 1.00 88.81 419 SER A CA 1
ATOM 3147 C C . SER A 1 419 ? -35.998 -17.001 45.020 1.00 88.81 419 SER A C 1
ATOM 3149 O O . SER A 1 419 ? -37.075 -17.588 45.032 1.00 88.81 419 SER A O 1
ATOM 3151 N N . ASP A 1 420 ? -35.103 -17.212 44.061 1.00 86.25 420 ASP A N 1
ATOM 3152 C CA . ASP A 1 420 ? -35.287 -18.102 42.910 1.00 86.25 420 ASP A CA 1
ATOM 3153 C C . ASP A 1 420 ? -35.627 -19.558 43.278 1.00 86.25 420 ASP A C 1
ATOM 3155 O O . ASP A 1 420 ? -36.301 -20.253 42.514 1.00 86.25 420 ASP A O 1
ATOM 3159 N N . SER A 1 421 ? -35.192 -20.008 44.455 1.00 86.38 421 SER A N 1
ATOM 3160 C CA . SER A 1 421 ? -35.392 -21.364 44.973 1.00 86.38 421 SER A CA 1
ATOM 3161 C C . SER A 1 421 ? -36.323 -21.434 46.188 1.00 86.38 421 SER A C 1
ATOM 3163 O O . SER A 1 421 ? -36.588 -22.530 46.692 1.00 86.38 421 SER A O 1
ATOM 3165 N N . ALA A 1 422 ? -36.858 -20.297 46.637 1.00 89.94 422 ALA A N 1
ATOM 3166 C CA . ALA A 1 422 ? -37.753 -20.228 47.782 1.00 89.94 422 ALA A CA 1
ATOM 3167 C C . ALA A 1 422 ? -39.146 -20.788 47.446 1.00 89.94 422 ALA A C 1
ATOM 3169 O O . ALA A 1 422 ? -39.697 -20.568 46.365 1.00 89.94 422 ALA A O 1
ATOM 3170 N N . SER A 1 423 ? -39.726 -21.524 48.396 1.00 90.00 423 SER A N 1
ATOM 3171 C CA . SER A 1 423 ? -41.091 -22.062 48.300 1.00 90.00 423 SER A CA 1
ATOM 3172 C C . SER A 1 423 ? -42.059 -21.395 49.280 1.00 90.00 423 SER A C 1
ATOM 3174 O O . SER A 1 423 ? -43.274 -21.412 49.082 1.00 90.00 423 SER A O 1
ATOM 3176 N N . ASP A 1 424 ? -41.509 -20.801 50.335 1.00 89.38 424 ASP A N 1
ATOM 3177 C CA . ASP A 1 424 ? -42.196 -20.139 51.436 1.00 89.38 424 ASP A CA 1
ATOM 3178 C C . ASP A 1 424 ? -41.324 -18.962 51.915 1.00 89.38 424 ASP A C 1
ATOM 3180 O O . ASP A 1 424 ? -40.098 -19.017 51.827 1.00 89.38 424 ASP A O 1
ATOM 3184 N N . ALA A 1 425 ? -41.927 -17.878 52.411 1.00 84.38 425 ALA A N 1
ATOM 3185 C CA . ALA A 1 425 ? -41.202 -16.668 52.810 1.00 84.38 425 ALA A CA 1
ATOM 3186 C C . ALA A 1 425 ? -40.148 -16.939 53.899 1.00 84.38 425 ALA A C 1
ATOM 3188 O O . ALA A 1 425 ? -39.156 -16.226 53.992 1.00 84.38 425 ALA A O 1
ATOM 3189 N N . LYS A 1 426 ? -40.332 -17.999 54.695 1.00 87.06 426 LYS A N 1
ATOM 3190 C CA . LYS A 1 426 ? -39.348 -18.459 55.691 1.00 87.06 426 LYS A CA 1
ATOM 3191 C C . LYS A 1 426 ? -38.053 -19.023 55.086 1.00 87.06 426 LYS A C 1
ATOM 3193 O O . LYS A 1 426 ? -37.087 -19.199 55.822 1.00 87.06 426 LYS A O 1
ATOM 3198 N N . ASP A 1 427 ? -38.063 -19.371 53.799 1.00 88.62 427 ASP A N 1
ATOM 3199 C CA . ASP A 1 427 ? -36.900 -19.900 53.081 1.00 88.62 427 ASP A CA 1
ATOM 3200 C C . ASP A 1 427 ? -35.957 -18.760 52.646 1.00 88.62 427 ASP A C 1
ATOM 3202 O O . ASP A 1 427 ? -34.806 -19.005 52.287 1.00 88.62 427 ASP A O 1
ATOM 3206 N N . LEU A 1 428 ? -36.434 -17.509 52.693 1.00 89.50 428 LEU A N 1
ATOM 3207 C CA . LEU A 1 428 ? -35.660 -16.326 52.341 1.00 89.50 428 LEU A CA 1
ATOM 3208 C C . LEU A 1 428 ? -34.619 -16.005 53.416 1.00 89.50 428 LEU A C 1
ATOM 3210 O O . LEU A 1 428 ? -34.891 -16.036 54.616 1.00 89.50 428 LEU A O 1
ATOM 3214 N N . LEU A 1 429 ? -33.417 -15.642 52.968 1.00 89.19 429 LEU A N 1
ATOM 3215 C CA . LEU A 1 429 ? -32.283 -15.322 53.842 1.00 89.19 429 LEU A CA 1
ATOM 3216 C C . LEU A 1 429 ? -32.146 -13.818 54.128 1.00 89.19 429 LEU A C 1
ATOM 3218 O O . LEU A 1 429 ? -31.121 -13.374 54.643 1.00 89.19 429 LEU A O 1
ATOM 3222 N N . GLY A 1 430 ? -33.182 -13.049 53.806 1.00 90.19 430 GLY A N 1
ATOM 3223 C CA . GLY A 1 430 ? -33.288 -11.614 54.031 1.00 90.19 430 GLY A CA 1
ATOM 3224 C C . GLY A 1 430 ? -34.741 -11.154 53.963 1.00 90.19 430 GLY A C 1
ATOM 3225 O O . GLY A 1 430 ? -35.649 -11.962 53.751 1.00 90.19 430 GLY A O 1
ATOM 3226 N N . HIS A 1 431 ? -34.964 -9.861 54.160 1.00 86.62 431 HIS A N 1
ATOM 3227 C CA . HIS A 1 431 ? -36.292 -9.258 54.140 1.00 86.62 431 HIS A CA 1
ATOM 3228 C C . HIS A 1 431 ? -36.262 -7.794 53.686 1.00 86.62 431 HIS A C 1
ATOM 3230 O O . HIS A 1 431 ? -35.227 -7.127 53.755 1.00 86.62 431 HIS A O 1
ATOM 3236 N N . ILE A 1 432 ? -37.410 -7.327 53.188 1.00 87.69 432 ILE A N 1
ATOM 3237 C CA . ILE A 1 432 ? -37.672 -5.933 52.822 1.00 87.69 432 ILE A CA 1
ATOM 3238 C C . ILE A 1 432 ? -38.899 -5.493 53.613 1.00 87.69 432 ILE A C 1
ATOM 3240 O O . ILE A 1 432 ? -39.972 -6.069 53.434 1.00 87.69 432 ILE A O 1
ATOM 3244 N N . GLU A 1 433 ? -38.762 -4.455 54.429 1.00 85.50 433 GLU A N 1
ATOM 3245 C CA . GLU A 1 433 ? -39.887 -3.823 55.112 1.00 85.50 433 GLU A CA 1
ATOM 3246 C C . GLU A 1 433 ? -40.270 -2.546 54.384 1.00 85.50 433 GLU A C 1
ATOM 3248 O O . GLU A 1 433 ? -39.463 -1.622 54.217 1.00 85.50 433 GLU A O 1
ATOM 3253 N N . LEU A 1 434 ? -41.539 -2.461 53.999 1.00 85.81 434 LEU A N 1
ATOM 3254 C CA . LEU A 1 434 ? -42.102 -1.218 53.503 1.00 85.81 434 LEU A CA 1
ATOM 3255 C C . LEU A 1 434 ? -42.460 -0.294 54.669 1.00 85.81 434 LEU A C 1
ATOM 3257 O O . LEU A 1 434 ? -42.764 -0.732 55.777 1.00 85.81 434 LEU A O 1
ATOM 3261 N N . GLU A 1 435 ? -42.502 1.007 54.391 1.00 86.25 435 GLU A N 1
ATOM 3262 C CA . GLU A 1 435 ? -42.802 2.054 55.373 1.00 86.25 435 GLU A CA 1
ATOM 3263 C C . GLU A 1 435 ? -44.053 1.757 56.222 1.00 86.25 435 GLU A C 1
ATOM 3265 O O . GLU A 1 435 ? -44.063 2.002 57.425 1.00 86.25 435 GLU A O 1
ATOM 3270 N N . GLY A 1 436 ? -45.114 1.200 55.628 1.00 83.81 436 GLY A N 1
ATOM 3271 C CA . GLY A 1 436 ? -46.360 0.869 56.333 1.00 83.81 436 GLY A CA 1
ATOM 3272 C C . GLY A 1 436 ? -46.278 -0.350 57.260 1.00 83.81 436 GLY A C 1
ATOM 3273 O O . GLY A 1 436 ? -47.145 -0.520 58.116 1.00 83.81 436 GLY A O 1
ATOM 3274 N N . GLU A 1 437 ? -45.252 -1.181 57.100 1.00 84.00 437 GLU A N 1
ATOM 3275 C CA . GLU A 1 437 ? -45.064 -2.451 57.812 1.00 84.00 437 GLU A CA 1
ATOM 3276 C C . GLU A 1 437 ? -44.078 -2.316 58.979 1.00 84.00 437 GLU A C 1
ATOM 3278 O O . GLU A 1 437 ? -44.020 -3.181 59.856 1.00 84.00 437 GLU A O 1
ATOM 3283 N N . LEU A 1 438 ? -43.356 -1.192 59.039 1.00 87.50 438 LEU A N 1
ATOM 3284 C CA . LEU A 1 438 ? -42.442 -0.892 60.130 1.00 87.50 438 LEU A CA 1
ATOM 3285 C C . LEU A 1 438 ? -43.196 -0.677 61.458 1.00 87.50 438 LEU A C 1
ATOM 3287 O O . LEU A 1 438 ? -44.191 0.065 61.497 1.00 87.50 438 LEU A O 1
ATOM 3291 N N . PRO A 1 439 ? -42.705 -1.264 62.573 1.00 88.75 439 PRO A N 1
ATOM 3292 C CA . PRO A 1 439 ? -43.285 -1.084 63.899 1.00 88.75 439 PRO A CA 1
ATOM 3293 C C . PRO A 1 439 ? -43.464 0.389 64.287 1.00 88.75 439 PRO A C 1
ATOM 3295 O O . PRO A 1 439 ? -42.719 1.265 63.856 1.00 88.75 439 PRO A O 1
ATOM 3298 N N . ALA A 1 440 ? -44.402 0.669 65.195 1.00 88.50 440 ALA A N 1
ATOM 3299 C CA . ALA A 1 440 ? -44.661 2.031 65.683 1.00 88.50 440 ALA A CA 1
ATOM 3300 C C . ALA A 1 440 ? -43.458 2.692 66.395 1.00 88.50 440 ALA A C 1
ATOM 3302 O O . ALA A 1 440 ? -43.491 3.889 66.661 1.00 88.50 440 ALA A O 1
ATOM 3303 N N . SER A 1 441 ? -42.411 1.927 66.720 1.00 89.81 441 SER A N 1
ATOM 3304 C CA . SER A 1 441 ? -41.143 2.454 67.232 1.00 89.81 441 SER A CA 1
ATOM 3305 C C . SER A 1 441 ? -40.327 3.214 66.182 1.00 89.81 441 SER A C 1
ATOM 3307 O O . SER A 1 441 ? -39.433 3.959 66.569 1.00 89.81 441 SER A O 1
ATOM 3309 N N . PHE A 1 442 ? -40.620 3.034 64.889 1.00 90.88 442 PHE A N 1
ATOM 3310 C CA . PHE A 1 442 ? -40.003 3.779 63.794 1.00 90.88 442 PHE A CA 1
ATOM 3311 C C . PHE A 1 442 ? -40.785 5.068 63.533 1.00 90.88 442 PHE A C 1
ATOM 3313 O O . PHE A 1 442 ? -42.009 5.036 63.342 1.00 90.88 442 PHE A O 1
ATOM 3320 N N . VAL A 1 443 ? -40.083 6.202 63.525 1.00 89.56 443 VAL A N 1
ATOM 3321 C CA . VAL A 1 443 ? -40.683 7.547 63.504 1.00 89.56 443 VAL A CA 1
ATOM 3322 C C . VAL A 1 443 ? -40.217 8.363 62.303 1.00 89.56 443 VAL A C 1
ATOM 3324 O O . VAL A 1 443 ? -39.054 8.310 61.914 1.00 89.56 443 VAL A O 1
ATOM 3327 N N . ASP A 1 444 ? -41.120 9.144 61.710 1.00 87.06 444 ASP A N 1
ATOM 3328 C CA . ASP A 1 444 ? -40.788 9.967 60.544 1.00 87.06 444 ASP A CA 1
ATOM 3329 C C . ASP A 1 444 ? -39.682 10.974 60.859 1.00 87.06 444 ASP A C 1
ATOM 3331 O O . ASP A 1 444 ? -39.762 11.734 61.827 1.00 87.06 444 ASP A O 1
ATOM 3335 N N . GLY A 1 445 ? -38.649 10.995 60.015 1.00 82.88 445 GLY A N 1
ATOM 3336 C CA . GLY A 1 445 ? -37.541 11.937 60.141 1.00 82.88 445 GLY A CA 1
ATOM 3337 C C . GLY A 1 445 ? -36.595 11.665 61.314 1.00 82.88 445 GLY A C 1
ATOM 3338 O O . GLY A 1 445 ? -35.909 12.596 61.750 1.00 82.88 445 GLY A O 1
ATOM 3339 N N . ALA A 1 446 ? -36.533 10.429 61.832 1.00 84.31 446 ALA A N 1
ATOM 3340 C CA . ALA A 1 446 ? -35.508 10.059 62.807 1.00 84.31 446 ALA A CA 1
ATOM 3341 C C . ALA A 1 446 ? -34.105 10.378 62.257 1.00 84.31 446 ALA A C 1
ATOM 3343 O O . ALA A 1 446 ? -33.773 10.097 61.105 1.00 84.31 446 ALA A O 1
ATOM 3344 N N . THR A 1 447 ? -33.273 11.017 63.082 1.00 81.06 447 THR A N 1
ATOM 3345 C CA . THR A 1 447 ? -31.943 11.489 62.656 1.00 81.06 447 THR A CA 1
ATOM 3346 C C . THR A 1 447 ? -30.952 10.338 62.480 1.00 81.06 447 THR A C 1
ATOM 3348 O O . THR A 1 447 ? -29.993 10.474 61.727 1.00 81.06 447 THR A O 1
ATOM 3351 N N . ASP A 1 448 ? -31.182 9.212 63.158 1.00 75.06 448 ASP A N 1
ATOM 3352 C CA . ASP A 1 448 ? -30.325 8.027 63.109 1.00 75.06 448 ASP A CA 1
ATOM 3353 C C . ASP A 1 448 ? -30.496 7.188 61.833 1.00 75.06 448 ASP A C 1
ATOM 3355 O O . ASP A 1 448 ? -29.663 6.315 61.610 1.00 75.06 448 ASP A O 1
ATOM 3359 N N . LYS A 1 449 ? -31.489 7.477 60.968 1.00 80.69 449 LYS A N 1
ATOM 3360 C CA . LYS A 1 449 ? -31.828 6.773 59.703 1.00 80.69 449 LYS A CA 1
ATOM 3361 C C . LYS A 1 449 ? -32.145 5.278 59.826 1.00 80.69 449 LYS A C 1
ATOM 3363 O O . LYS A 1 449 ? -32.891 4.729 59.022 1.00 80.69 449 LYS A O 1
ATOM 3368 N N . GLU A 1 450 ? -31.639 4.632 60.859 1.00 82.19 450 GLU A N 1
ATOM 3369 C CA . GLU A 1 450 ? -31.951 3.276 61.263 1.00 82.19 450 GLU A CA 1
ATOM 3370 C C . GLU A 1 450 ? -33.380 3.188 61.802 1.00 82.19 450 GLU A C 1
ATOM 3372 O O . GLU A 1 450 ? -34.102 2.273 61.424 1.00 82.19 450 GLU A O 1
ATOM 3377 N N . MET A 1 451 ? -33.826 4.161 62.606 1.00 86.44 451 MET A N 1
ATOM 3378 C CA . MET A 1 451 ? -35.149 4.144 63.244 1.00 86.44 451 MET A CA 1
ATOM 3379 C C . MET A 1 451 ? -36.173 5.049 62.549 1.00 86.44 451 MET A C 1
ATOM 3381 O O . MET A 1 451 ? -37.246 5.308 63.103 1.00 86.44 451 MET A O 1
ATOM 3385 N N . ASP A 1 452 ? -35.871 5.546 61.346 1.00 89.19 452 ASP A N 1
ATOM 3386 C CA . ASP A 1 452 ? -36.854 6.288 60.559 1.00 89.19 452 ASP A CA 1
ATOM 3387 C C . ASP A 1 452 ? -37.787 5.364 59.771 1.00 89.19 452 ASP A C 1
ATOM 3389 O O . ASP A 1 452 ? -37.568 4.157 59.677 1.00 89.19 452 ASP A O 1
ATOM 3393 N N . ARG A 1 453 ? -38.853 5.921 59.196 1.00 88.19 453 ARG A N 1
ATOM 3394 C CA . ARG A 1 453 ? -39.837 5.134 58.447 1.00 88.19 453 ARG A CA 1
ATOM 3395 C C . ARG A 1 453 ? -39.456 4.858 56.984 1.00 88.19 453 ARG A C 1
ATOM 3397 O O . ARG A 1 453 ? -40.265 4.264 56.275 1.00 88.19 453 ARG A O 1
ATOM 3404 N N . ASP A 1 454 ? -38.243 5.217 56.539 1.00 87.12 454 ASP A N 1
ATOM 3405 C CA . ASP A 1 454 ? -37.768 4.864 55.191 1.00 87.12 454 ASP A CA 1
ATOM 3406 C C . ASP A 1 454 ? -37.795 3.322 55.029 1.00 87.12 454 ASP A C 1
ATOM 3408 O O . ASP A 1 454 ? -37.523 2.617 56.007 1.00 87.12 454 ASP A O 1
ATOM 3412 N N . PRO A 1 455 ? -38.099 2.760 53.840 1.00 86.81 455 PRO A N 1
ATOM 3413 C CA . PRO A 1 455 ? -38.076 1.314 53.631 1.00 86.81 455 PRO A CA 1
ATOM 3414 C C . PRO A 1 455 ? -36.751 0.690 54.069 1.00 86.81 455 PRO A C 1
ATOM 3416 O O . PRO A 1 455 ? -35.679 1.261 53.845 1.00 86.81 455 PRO A O 1
ATOM 3419 N N . LYS A 1 456 ? -36.829 -0.481 54.695 1.00 85.94 456 LYS A N 1
ATOM 3420 C CA . LYS A 1 456 ? -35.667 -1.185 55.237 1.00 85.94 456 LYS A CA 1
ATOM 3421 C C . LYS A 1 456 ? -35.395 -2.445 54.432 1.00 85.94 456 LYS A C 1
ATOM 3423 O O . LYS A 1 456 ? -36.283 -3.017 53.805 1.00 85.94 456 LYS A O 1
ATOM 3428 N N . VAL A 1 457 ? -34.131 -2.838 54.427 1.00 87.19 457 VAL A N 1
ATOM 3429 C CA . VAL A 1 457 ? -33.678 -4.095 53.848 1.00 87.19 457 VAL A CA 1
ATOM 3430 C C . VAL A 1 457 ? -32.645 -4.695 54.787 1.00 87.19 457 VAL A C 1
ATOM 3432 O O . VAL A 1 457 ? -31.781 -3.973 55.293 1.00 87.19 457 VAL A O 1
ATOM 3435 N N . SER A 1 458 ? -32.742 -5.993 55.059 1.00 84.06 458 SER A N 1
ATOM 3436 C CA . SER A 1 458 ? -31.760 -6.680 55.896 1.00 84.06 458 SER A CA 1
ATOM 3437 C C . SER A 1 458 ? -31.607 -8.161 55.540 1.00 84.06 458 SER A C 1
ATOM 3439 O O . SER A 1 458 ? -32.398 -8.724 54.779 1.00 84.06 458 SER A O 1
ATOM 3441 N N . GLY A 1 459 ? -30.560 -8.785 56.085 1.00 88.56 459 GLY A N 1
ATOM 3442 C CA . GLY A 1 459 ? -30.107 -10.118 55.700 1.00 88.56 459 GLY A CA 1
ATOM 3443 C C . GLY A 1 459 ? -29.448 -10.119 54.321 1.00 88.56 459 GLY A C 1
ATOM 3444 O O . GLY A 1 459 ? -28.976 -9.086 53.849 1.00 88.56 459 GLY A O 1
ATOM 3445 N N . LYS A 1 460 ? -29.440 -11.283 53.665 1.00 91.25 460 LYS A N 1
ATOM 3446 C CA . LYS A 1 460 ? -28.772 -11.469 52.375 1.00 91.25 460 LYS A CA 1
ATOM 3447 C C . LYS A 1 460 ? -29.600 -10.899 51.226 1.00 91.25 460 LYS A C 1
ATOM 3449 O O . LYS A 1 460 ? -30.754 -11.290 51.021 1.00 91.25 460 LYS A O 1
ATOM 3454 N N . ILE A 1 461 ? -28.989 -10.040 50.419 1.00 92.69 461 ILE A N 1
ATOM 3455 C CA . ILE A 1 461 ? -29.655 -9.291 49.347 1.00 92.69 461 ILE A CA 1
ATOM 3456 C C . ILE A 1 461 ? -29.003 -9.502 47.983 1.00 92.69 461 ILE A C 1
ATOM 3458 O O . ILE A 1 461 ? -27.862 -9.950 47.867 1.00 92.69 461 ILE A O 1
ATOM 3462 N N . VAL A 1 462 ? -29.744 -9.133 46.941 1.00 93.44 462 VAL A N 1
ATOM 3463 C CA . VAL A 1 462 ? -29.280 -9.075 45.556 1.00 93.44 462 VAL A CA 1
ATOM 3464 C C . VAL A 1 462 ? -29.427 -7.654 45.028 1.00 93.44 462 VAL A C 1
ATOM 3466 O O . VAL A 1 462 ? -30.531 -7.112 44.945 1.00 93.44 462 VAL A O 1
ATOM 3469 N N . ILE A 1 463 ? -28.308 -7.083 44.603 1.00 93.00 463 ILE A N 1
ATOM 3470 C CA . ILE A 1 463 ? -28.218 -5.818 43.882 1.00 93.00 463 ILE A CA 1
ATOM 3471 C C . ILE A 1 463 ? -27.961 -6.145 42.413 1.00 93.00 463 ILE A C 1
ATOM 3473 O O . ILE A 1 463 ? -27.145 -7.006 42.095 1.00 93.00 463 ILE A O 1
ATOM 3477 N N . ARG A 1 464 ? -28.659 -5.463 41.509 1.00 94.81 464 ARG A N 1
ATOM 3478 C CA . ARG A 1 464 ? -28.469 -5.608 40.063 1.00 94.81 464 ARG A CA 1
ATOM 3479 C C . ARG A 1 464 ? -28.166 -4.262 39.452 1.00 94.81 464 ARG A C 1
ATOM 3481 O O . ARG A 1 464 ? -28.564 -3.229 39.996 1.00 94.81 464 ARG A O 1
ATOM 3488 N N . GLY A 1 465 ? -27.519 -4.274 38.306 1.00 95.69 465 GLY A N 1
ATOM 3489 C CA . GLY A 1 465 ? -27.282 -3.052 37.574 1.00 95.69 465 GLY A CA 1
ATOM 3490 C C . GLY A 1 465 ? -26.746 -3.290 36.185 1.00 95.69 465 GLY A C 1
ATOM 3491 O O . GLY A 1 465 ? -26.607 -4.422 35.718 1.00 95.69 465 GLY A O 1
ATOM 3492 N N . GLU A 1 466 ? -26.463 -2.176 35.536 1.00 96.00 466 GLU A N 1
ATOM 3493 C CA . GLU A 1 466 ? -25.955 -2.126 34.179 1.00 96.00 466 GLU A CA 1
ATOM 3494 C C . GLU A 1 466 ? -24.773 -1.161 34.120 1.00 96.00 466 GLU A C 1
ATOM 3496 O O . GLU A 1 466 ? -24.703 -0.194 34.883 1.00 96.00 466 GLU A O 1
ATOM 3501 N N . ALA A 1 467 ? -23.829 -1.436 33.231 1.00 96.06 467 ALA A N 1
ATOM 3502 C CA . ALA A 1 467 ? -22.751 -0.538 32.860 1.00 96.06 467 ALA A CA 1
ATOM 3503 C C . ALA A 1 467 ? -22.741 -0.391 31.338 1.00 96.06 467 ALA A C 1
ATOM 3505 O O . ALA A 1 467 ? -22.924 -1.367 30.608 1.00 96.06 467 ALA A O 1
ATOM 3506 N N . PHE A 1 468 ? -22.541 0.834 30.866 1.00 94.00 468 PHE A N 1
ATOM 3507 C CA . PHE A 1 468 ? -22.535 1.149 29.448 1.00 94.00 468 PHE A CA 1
ATOM 3508 C C . PHE A 1 468 ? -21.463 2.172 29.100 1.00 94.00 468 PHE A C 1
ATOM 3510 O O . PHE A 1 468 ? -21.330 3.200 29.768 1.00 94.00 468 PHE A O 1
ATOM 3517 N N . ASP A 1 469 ? -20.789 1.921 27.985 1.00 90.44 469 ASP A N 1
ATOM 3518 C CA . ASP A 1 469 ? -19.914 2.873 27.314 1.00 90.44 469 ASP A CA 1
ATOM 3519 C C . ASP A 1 469 ? -20.041 2.719 25.788 1.00 90.44 469 ASP A C 1
ATOM 3521 O O . ASP A 1 469 ? -20.371 1.647 25.282 1.00 90.44 469 ASP A O 1
ATOM 3525 N N . ALA A 1 470 ? -19.791 3.786 25.031 1.00 83.75 470 ALA A N 1
ATOM 3526 C CA . ALA A 1 470 ? -19.719 3.740 23.572 1.00 83.75 470 ALA A CA 1
ATOM 3527 C C . ALA A 1 470 ? -18.471 2.985 23.069 1.00 83.75 470 ALA A C 1
ATOM 3529 O O . ALA A 1 470 ? -18.471 2.481 21.932 1.00 83.75 470 ALA A O 1
ATOM 3530 N N . VAL A 1 471 ? -17.434 2.890 23.910 1.00 80.19 471 VAL A N 1
ATOM 3531 C CA . VAL A 1 471 ? -16.245 2.052 23.700 1.00 80.19 471 VAL A CA 1
ATOM 3532 C C . VAL A 1 471 ? -16.254 0.819 24.602 1.00 80.19 471 VAL A C 1
ATOM 3534 O O . VAL A 1 471 ? -17.186 0.580 25.365 1.00 80.19 471 VAL A O 1
ATOM 3537 N N . ARG A 1 472 ? -15.222 -0.018 24.492 1.00 83.94 472 ARG A N 1
ATOM 3538 C CA . ARG A 1 472 ? -15.114 -1.229 25.298 1.00 83.94 472 ARG A CA 1
ATOM 3539 C C . ARG A 1 472 ? -14.771 -0.900 26.756 1.00 83.94 472 ARG A C 1
ATOM 3541 O O . ARG A 1 472 ? -13.706 -0.366 27.036 1.00 83.94 472 ARG A O 1
ATOM 3548 N N . LEU A 1 473 ? -15.632 -1.324 27.678 1.00 87.88 473 LEU A N 1
ATOM 3549 C CA . LEU A 1 473 ? -15.319 -1.438 29.105 1.00 87.88 473 LEU A CA 1
ATOM 3550 C C . LEU A 1 473 ? -14.272 -2.536 29.371 1.00 87.88 473 LEU A C 1
ATOM 3552 O O . LEU A 1 473 ? -14.454 -3.673 28.944 1.00 87.88 473 LEU A O 1
ATOM 3556 N N . ASP A 1 474 ? -13.219 -2.212 30.128 1.00 87.25 474 ASP A N 1
ATOM 3557 C CA . ASP A 1 474 ? -12.151 -3.165 30.482 1.00 87.25 474 ASP A CA 1
ATOM 3558 C C . ASP A 1 474 ? -12.278 -3.724 31.917 1.00 87.25 474 ASP A C 1
ATOM 3560 O O . ASP A 1 474 ? -1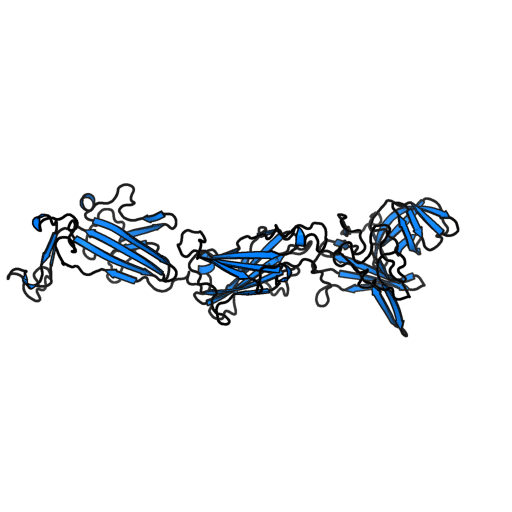1.660 -4.731 32.271 1.00 87.25 474 ASP A O 1
ATOM 3564 N N . SER A 1 475 ? -13.015 -3.059 32.810 1.00 90.62 475 SER A N 1
ATOM 3565 C CA . SER A 1 475 ? -13.162 -3.477 34.214 1.00 90.62 475 SER A CA 1
ATOM 3566 C C . SER A 1 475 ? -14.420 -2.886 34.847 1.00 90.62 475 SER A C 1
ATOM 3568 O O . SER A 1 475 ? -14.804 -1.765 34.519 1.00 90.62 475 SER A O 1
ATOM 3570 N N . LEU A 1 476 ? -15.005 -3.605 35.808 1.00 92.38 476 LEU A N 1
ATOM 3571 C CA . LEU A 1 476 ? -16.087 -3.109 36.660 1.00 92.38 476 LEU A CA 1
ATOM 3572 C C . LEU A 1 476 ? -15.591 -2.906 38.090 1.00 92.38 476 LEU A C 1
ATOM 3574 O O . LEU A 1 476 ? -14.852 -3.730 38.642 1.00 92.38 476 LEU A O 1
ATOM 3578 N N . TYR A 1 477 ? -16.032 -1.805 38.692 1.00 89.25 477 TYR A N 1
ATOM 3579 C CA . TYR A 1 477 ? -15.704 -1.431 40.060 1.00 89.25 477 TYR A CA 1
ATOM 3580 C C . TYR A 1 477 ? -16.976 -1.103 40.830 1.00 89.25 477 TYR A C 1
ATOM 3582 O O . TYR A 1 477 ? -17.886 -0.475 40.292 1.00 89.25 477 TYR A O 1
ATOM 3590 N N . ILE A 1 478 ? -17.003 -1.463 42.109 1.00 86.25 478 ILE A N 1
ATOM 3591 C CA . ILE A 1 478 ? -18.078 -1.083 43.026 1.00 86.25 478 ILE A CA 1
ATOM 3592 C C . ILE A 1 478 ? -17.524 -0.258 44.178 1.00 86.25 478 ILE A C 1
ATOM 3594 O O . ILE A 1 478 ? -16.379 -0.430 44.605 1.00 86.25 478 ILE A O 1
ATOM 3598 N N . THR A 1 479 ? -18.360 0.623 44.713 1.00 82.69 479 THR A N 1
ATOM 3599 C CA . THR A 1 479 ? -18.099 1.302 45.977 1.00 82.69 479 THR A CA 1
ATOM 3600 C C . THR A 1 479 ? -19.299 1.134 46.895 1.00 82.69 479 THR A C 1
ATOM 3602 O O . THR A 1 479 ? -20.442 1.316 46.483 1.00 82.69 479 THR A O 1
ATOM 3605 N N . LEU A 1 480 ? -19.028 0.764 48.143 1.00 78.44 480 LEU A N 1
ATOM 3606 C CA . LEU A 1 480 ? -20.024 0.590 49.197 1.00 78.44 480 LEU A CA 1
ATOM 3607 C C . LEU A 1 480 ? -19.570 1.433 50.398 1.00 78.44 480 LEU A C 1
ATOM 3609 O O . LEU A 1 480 ? -18.796 0.960 51.237 1.00 78.44 480 LEU A O 1
ATOM 3613 N N . PRO A 1 481 ? -19.957 2.722 50.451 1.00 72.56 481 PRO A N 1
ATOM 3614 C CA . PRO A 1 481 ? -19.579 3.609 51.544 1.00 72.56 481 PRO A CA 1
ATOM 3615 C C . PRO A 1 481 ? -20.030 3.049 52.899 1.00 72.56 481 PRO A C 1
ATOM 3617 O O . PRO A 1 481 ? -21.162 2.604 53.044 1.00 72.56 481 PRO A O 1
ATOM 3620 N N . GLY A 1 482 ? -19.143 3.073 53.896 1.00 68.12 482 GLY A N 1
ATOM 3621 C CA . GLY A 1 482 ? -19.434 2.546 55.237 1.00 68.12 482 GLY A CA 1
ATOM 3622 C C . GLY A 1 482 ? -19.290 1.026 55.382 1.00 68.12 482 GLY A C 1
ATOM 3623 O O . GLY A 1 482 ? -19.319 0.532 56.506 1.00 68.12 482 GLY A O 1
ATOM 3624 N N . PHE A 1 483 ? -19.051 0.290 54.292 1.00 66.06 483 PHE A N 1
ATOM 3625 C CA . PHE A 1 483 ? -18.840 -1.156 54.333 1.00 66.06 483 PHE A CA 1
ATOM 3626 C C . PHE A 1 483 ? -17.356 -1.477 54.568 1.00 66.06 483 PHE A C 1
ATOM 3628 O O . PHE A 1 483 ? -16.511 -1.379 53.674 1.00 66.06 483 PHE A O 1
ATOM 3635 N N . ALA A 1 484 ? -17.015 -1.818 55.811 1.00 57.91 484 ALA A N 1
ATOM 3636 C CA . ALA A 1 484 ? -15.650 -2.103 56.244 1.00 57.91 484 ALA A CA 1
ATOM 3637 C C . ALA A 1 484 ? -15.331 -3.604 56.141 1.00 57.91 484 ALA A C 1
ATOM 3639 O O . ALA A 1 484 ? -15.189 -4.271 57.159 1.00 57.91 484 ALA A O 1
ATOM 3640 N N . GLY A 1 485 ? -15.205 -4.149 54.928 1.00 58.28 485 GLY A N 1
ATOM 3641 C CA . GLY A 1 485 ? -14.629 -5.491 54.761 1.00 58.28 485 GLY A CA 1
ATOM 3642 C C . GLY A 1 485 ? -15.373 -6.417 53.815 1.00 58.28 485 GLY A C 1
ATOM 3643 O O . GLY A 1 485 ? -15.943 -7.416 54.240 1.00 58.28 485 GLY A O 1
ATOM 3644 N N . LEU A 1 486 ? -15.256 -6.155 52.515 1.00 67.25 486 LEU A N 1
ATOM 3645 C CA . LEU A 1 486 ? -15.470 -7.204 51.524 1.00 67.25 486 LEU A CA 1
ATOM 3646 C C . LEU A 1 486 ? -14.216 -8.080 51.487 1.00 67.25 486 LEU A C 1
ATOM 3648 O O . LEU A 1 486 ? -13.191 -7.716 50.908 1.00 67.25 486 LEU A O 1
ATOM 3652 N N . THR A 1 487 ? -14.276 -9.210 52.190 1.00 70.56 487 THR A N 1
ATOM 3653 C CA . THR A 1 487 ? -13.149 -10.140 52.310 1.00 70.56 487 THR A CA 1
ATOM 3654 C C . THR A 1 487 ? -12.715 -10.615 50.923 1.00 70.56 487 THR A C 1
ATOM 3656 O O . THR A 1 487 ? -13.527 -11.104 50.137 1.00 70.56 487 THR A O 1
ATOM 3659 N N . GLY A 1 488 ? -11.425 -10.463 50.618 1.00 69.62 488 GLY A N 1
ATOM 3660 C CA . GLY A 1 488 ? -10.839 -10.864 49.336 1.00 69.62 488 GLY A CA 1
ATOM 3661 C C . GLY A 1 488 ? -10.869 -9.796 48.238 1.00 69.62 488 GLY A C 1
ATOM 3662 O O . GLY A 1 488 ? -10.207 -9.990 47.224 1.00 69.62 488 GLY A O 1
ATOM 3663 N N . LEU A 1 489 ? -11.546 -8.655 48.433 1.00 74.12 489 LEU A N 1
ATOM 3664 C CA . LEU A 1 489 ? -11.471 -7.540 47.487 1.00 74.12 489 LEU A CA 1
ATOM 3665 C C . LEU A 1 489 ? -10.266 -6.645 47.769 1.00 74.12 489 LEU A C 1
ATOM 3667 O O . LEU A 1 489 ? -10.062 -6.152 48.880 1.00 74.12 489 LEU A O 1
ATOM 3671 N N . VAL A 1 490 ? -9.476 -6.409 46.725 1.00 71.81 490 VAL A N 1
ATOM 3672 C CA . VAL A 1 490 ? -8.322 -5.512 46.769 1.00 71.81 490 VAL A CA 1
ATOM 3673 C C . VAL A 1 490 ? -8.779 -4.104 46.397 1.00 71.81 490 VAL A C 1
ATOM 3675 O O . VAL A 1 490 ? -9.461 -3.902 45.391 1.00 71.81 490 VAL A O 1
ATOM 3678 N N . ASP A 1 491 ? -8.403 -3.130 47.227 1.00 75.12 491 ASP A N 1
ATOM 3679 C CA . ASP A 1 491 ? -8.584 -1.706 46.938 1.00 75.12 491 ASP A CA 1
ATOM 3680 C C . ASP A 1 491 ? -7.931 -1.378 45.589 1.00 75.12 491 ASP A C 1
ATOM 3682 O O . ASP A 1 491 ? -6.738 -1.618 45.388 1.00 75.12 491 ASP A O 1
ATOM 3686 N N . SER A 1 492 ? -8.720 -0.850 44.654 1.00 77.44 492 SER A N 1
ATOM 3687 C CA . SER A 1 492 ? -8.231 -0.496 43.318 1.00 77.44 492 SER A CA 1
ATOM 3688 C C . SER A 1 492 ? -7.288 0.710 43.318 1.00 77.44 492 SER A C 1
ATOM 3690 O O . SER A 1 492 ? -6.654 0.982 42.299 1.00 77.44 492 SER A O 1
ATOM 3692 N N . GLY A 1 493 ? -7.208 1.454 44.428 1.00 77.50 493 GLY A N 1
ATOM 3693 C CA . GLY A 1 493 ? -6.491 2.726 44.505 1.00 77.50 493 GLY A CA 1
ATOM 3694 C C . GLY A 1 493 ? -7.241 3.892 43.854 1.00 77.50 493 GLY A C 1
ATOM 3695 O O . GLY A 1 493 ? -6.728 5.010 43.851 1.00 77.50 493 GLY A O 1
ATOM 3696 N N . LEU A 1 494 ? -8.445 3.653 43.320 1.00 77.88 494 LEU A N 1
ATOM 3697 C CA . LEU A 1 494 ? -9.341 4.691 42.818 1.00 77.88 494 LEU A CA 1
ATOM 3698 C C . LEU A 1 494 ? -10.154 5.280 43.978 1.00 77.88 494 LEU A C 1
ATOM 3700 O O . LEU A 1 494 ? -10.686 4.549 44.819 1.00 77.88 494 LEU A O 1
ATOM 3704 N N . THR A 1 495 ? -10.295 6.605 43.988 1.00 71.88 495 THR A N 1
ATOM 3705 C CA . THR A 1 495 ? -11.027 7.337 45.028 1.00 71.88 495 THR A CA 1
ATOM 3706 C C . THR A 1 495 ? -12.200 8.090 44.419 1.00 71.88 495 THR A C 1
ATOM 3708 O O . THR A 1 495 ? -12.017 8.907 43.518 1.00 71.88 495 THR A O 1
ATOM 3711 N N . GLY A 1 496 ? -13.409 7.838 44.921 1.00 67.44 496 GLY A N 1
ATOM 3712 C CA . GLY A 1 496 ? -14.609 8.562 44.498 1.00 67.44 496 GLY A CA 1
ATOM 3713 C C . GLY A 1 496 ? -14.719 9.956 45.103 1.00 67.44 496 GLY A C 1
ATOM 3714 O O . GLY A 1 496 ? -13.976 10.321 46.015 1.00 67.44 496 GLY A O 1
ATOM 3715 N N . SER A 1 497 ? -15.720 10.714 44.650 1.00 66.06 497 SER A N 1
ATOM 3716 C CA . SER A 1 497 ? -15.989 12.105 45.053 1.00 66.06 497 SER A CA 1
ATOM 3717 C C . SER A 1 497 ? -16.141 12.307 46.572 1.00 66.06 497 SER A C 1
ATOM 3719 O O . SER A 1 497 ? -15.917 13.407 47.065 1.00 66.06 497 SER A O 1
ATOM 3721 N N . ASN A 1 498 ? -16.460 11.242 47.318 1.00 67.12 498 ASN A N 1
ATOM 3722 C CA . ASN A 1 498 ? -16.642 11.245 48.775 1.00 67.12 498 ASN A CA 1
ATOM 3723 C C . ASN A 1 498 ? -15.520 10.513 49.537 1.00 67.12 498 ASN A C 1
ATOM 3725 O O . ASN A 1 498 ? -15.750 10.006 50.634 1.00 67.12 498 ASN A O 1
ATOM 3729 N N . SER A 1 499 ? -14.323 10.385 48.956 1.00 71.56 499 SER A N 1
ATOM 3730 C CA . SER A 1 499 ? -13.229 9.549 49.490 1.00 71.56 499 SER A CA 1
ATOM 3731 C C . SER A 1 499 ? -13.586 8.059 49.618 1.00 71.56 499 SER A C 1
ATOM 3733 O O . SER A 1 499 ? -12.917 7.308 50.330 1.00 71.56 499 SER A O 1
ATOM 3735 N N . ALA A 1 500 ? -14.652 7.623 48.941 1.00 74.19 500 ALA A N 1
ATOM 3736 C CA . ALA A 1 500 ? -15.082 6.236 48.939 1.00 74.19 500 ALA A CA 1
ATOM 3737 C C . ALA A 1 500 ? -14.096 5.397 48.117 1.00 74.19 500 ALA A C 1
ATOM 3739 O O . ALA A 1 500 ? -13.686 5.799 47.024 1.00 74.19 500 ALA A O 1
ATOM 3740 N N . LYS A 1 501 ? -13.704 4.246 48.666 1.00 79.75 501 LYS A N 1
ATOM 3741 C CA . LYS A 1 501 ? -12.818 3.296 47.993 1.00 79.75 501 LYS A CA 1
ATOM 3742 C C . LYS A 1 501 ? -13.600 2.510 46.954 1.00 79.75 501 LYS A C 1
ATOM 3744 O O . LYS A 1 501 ? -14.735 2.101 47.220 1.00 79.75 501 LYS A O 1
ATOM 3749 N N . PHE A 1 502 ? -12.980 2.281 45.807 1.00 84.88 502 PHE A N 1
ATOM 3750 C CA . PHE A 1 502 ? -13.503 1.380 44.791 1.00 84.88 502 PHE A CA 1
ATOM 3751 C C . PHE A 1 502 ? -12.791 0.037 44.848 1.00 84.88 502 PHE A C 1
ATOM 3753 O O . PHE A 1 502 ? -11.562 -0.036 44.944 1.00 84.88 502 PHE A O 1
ATOM 3760 N N . TYR A 1 503 ? -13.569 -1.024 44.711 1.00 85.38 503 TYR A N 1
ATOM 3761 C CA . TYR A 1 503 ? -13.089 -2.392 44.637 1.00 85.38 503 TYR A CA 1
ATOM 3762 C C . TYR A 1 503 ? -13.377 -2.933 43.247 1.00 85.38 503 TYR A C 1
ATOM 3764 O O . TYR A 1 503 ? -14.497 -2.803 42.752 1.00 85.38 503 TYR A O 1
ATOM 3772 N N . LYS A 1 504 ? -12.361 -3.508 42.603 1.00 88.50 504 LYS A N 1
ATOM 3773 C CA . LYS A 1 504 ? -12.533 -4.151 41.299 1.00 88.50 504 LYS A CA 1
ATOM 3774 C C . LYS A 1 504 ? -13.254 -5.480 41.493 1.00 88.50 504 LYS A C 1
ATOM 3776 O O . LYS A 1 504 ? -12.825 -6.263 42.333 1.00 88.50 504 LYS A O 1
ATOM 3781 N N . VAL A 1 505 ? -14.306 -5.726 40.719 1.00 89.38 505 VAL A N 1
ATOM 3782 C CA . VAL A 1 505 ? -15.143 -6.936 40.844 1.00 89.38 505 VAL A CA 1
ATOM 3783 C C . VAL A 1 505 ? -15.204 -7.781 39.580 1.00 89.38 505 VAL A C 1
ATOM 3785 O O . VAL A 1 505 ? -15.531 -8.957 39.666 1.00 89.38 505 VAL A O 1
ATOM 3788 N N . ALA A 1 506 ? -14.859 -7.208 38.427 1.00 91.69 506 ALA A N 1
ATOM 3789 C CA . ALA A 1 506 ? -14.706 -7.960 37.191 1.00 91.69 506 ALA A CA 1
ATOM 3790 C C . ALA A 1 506 ? -13.673 -7.297 36.273 1.00 91.69 506 ALA A C 1
ATOM 3792 O O . ALA A 1 506 ? -13.507 -6.071 36.289 1.00 91.69 506 ALA A O 1
ATOM 3793 N N . THR A 1 507 ? -12.984 -8.103 35.467 1.00 90.44 507 THR A N 1
ATOM 3794 C CA . THR A 1 507 ? -12.041 -7.648 34.430 1.00 90.44 507 THR A CA 1
ATOM 3795 C C . THR A 1 507 ? -12.423 -8.273 33.098 1.00 90.44 507 THR A C 1
ATOM 3797 O O . THR A 1 507 ? -12.706 -9.465 33.048 1.00 90.44 507 THR A O 1
ATOM 3800 N N . PHE A 1 508 ? -12.411 -7.498 32.018 1.00 85.88 508 PHE A N 1
ATOM 3801 C CA . PHE A 1 508 ? -12.674 -8.022 30.684 1.00 85.88 508 PHE A CA 1
ATOM 3802 C C . PHE A 1 508 ? -11.390 -8.564 30.048 1.00 85.88 508 PHE A C 1
ATOM 3804 O O . PHE A 1 508 ? -10.383 -7.858 29.961 1.00 85.88 508 PHE A O 1
ATOM 3811 N N . ASP A 1 509 ? -11.430 -9.812 29.588 1.00 81.12 509 ASP A N 1
ATOM 3812 C CA . ASP A 1 509 ? -10.399 -10.422 28.755 1.00 81.12 509 ASP A CA 1
ATOM 3813 C C . ASP A 1 509 ? -10.954 -10.605 27.328 1.00 81.12 509 ASP A C 1
ATOM 3815 O O . ASP A 1 509 ? -11.893 -11.378 27.139 1.00 81.12 509 ASP A O 1
ATOM 3819 N N . PRO A 1 510 ? -10.379 -9.936 26.314 1.00 69.81 510 PRO A N 1
ATOM 3820 C CA . PRO A 1 510 ? -10.701 -10.118 24.896 1.00 69.81 510 PRO A CA 1
ATOM 3821 C C . PRO A 1 510 ? -10.911 -11.561 24.423 1.00 69.81 510 PRO A C 1
ATOM 3823 O O . PRO A 1 510 ? -11.769 -11.818 23.582 1.00 69.81 510 PRO A O 1
ATOM 3826 N N . ALA A 1 511 ? -10.120 -12.505 24.938 1.00 69.50 511 ALA A N 1
ATOM 3827 C CA . ALA A 1 511 ? -10.111 -13.880 24.454 1.00 69.50 511 ALA A CA 1
ATOM 3828 C C . ALA A 1 511 ? -11.128 -14.776 25.170 1.00 69.50 511 ALA A C 1
ATOM 3830 O O . ALA A 1 511 ? -11.587 -15.764 24.597 1.00 69.50 511 ALA A O 1
ATOM 3831 N N . THR A 1 512 ? -11.447 -14.474 26.431 1.00 78.06 512 THR A N 1
ATOM 3832 C CA . THR A 1 512 ? -12.260 -15.358 27.285 1.00 78.06 512 THR A CA 1
ATOM 3833 C C . THR A 1 512 ? -13.522 -14.702 27.838 1.00 78.06 512 THR A C 1
ATOM 3835 O O . THR A 1 512 ? -14.317 -15.387 28.470 1.00 78.06 512 THR A O 1
ATOM 3838 N N . GLY A 1 513 ? -13.727 -13.406 27.602 1.00 83.88 513 GLY A N 1
ATOM 3839 C CA . GLY A 1 513 ? -14.837 -12.628 28.144 1.00 83.88 513 GLY A CA 1
ATOM 3840 C C . GLY A 1 513 ? -14.547 -12.029 29.523 1.00 83.88 513 GLY A C 1
ATOM 3841 O O . GLY A 1 513 ? -13.397 -11.893 29.946 1.00 83.88 513 GLY A O 1
ATOM 3842 N N . TRP A 1 514 ? -15.612 -11.629 30.219 1.00 89.44 514 TRP A N 1
ATOM 3843 C CA . TRP A 1 514 ? -15.522 -11.121 31.585 1.00 89.44 514 TRP A CA 1
ATOM 3844 C C . TRP A 1 514 ? -15.050 -12.219 32.535 1.00 89.44 514 TRP A C 1
ATOM 3846 O O . TRP A 1 514 ? -15.566 -13.327 32.495 1.00 89.44 514 TRP A O 1
ATOM 3856 N N . LYS A 1 515 ? -14.070 -11.884 33.374 1.00 90.69 515 LYS A N 1
ATOM 3857 C CA . LYS A 1 515 ? -13.650 -12.676 34.527 1.00 90.69 515 LYS A CA 1
ATOM 3858 C C . LYS A 1 515 ? -14.192 -12.002 35.769 1.00 90.69 515 LYS A C 1
ATOM 3860 O O . LYS A 1 515 ? -13.791 -10.868 36.068 1.00 90.69 515 LYS A O 1
ATOM 3865 N N . ASP A 1 516 ? -15.108 -12.672 36.444 1.00 89.56 516 ASP A N 1
ATOM 3866 C CA . ASP A 1 516 ? -15.734 -12.191 37.667 1.00 89.56 516 ASP A CA 1
ATOM 3867 C C . ASP A 1 516 ? -15.419 -13.103 38.861 1.00 89.56 516 ASP A C 1
ATOM 3869 O O . ASP A 1 516 ? -14.433 -13.842 38.863 1.00 89.56 516 ASP A O 1
ATOM 3873 N N . SER A 1 517 ? -16.207 -12.995 39.928 1.00 83.44 517 SER A N 1
ATOM 3874 C CA . SER A 1 517 ? -15.947 -13.730 41.162 1.00 83.44 517 SER A CA 1
ATOM 3875 C C . SER A 1 517 ? -16.151 -15.250 41.032 1.00 83.44 517 SER A C 1
ATOM 3877 O O . SER A 1 517 ? -15.624 -15.999 41.860 1.00 83.44 517 SER A O 1
ATOM 3879 N N . ASP A 1 518 ? -16.850 -15.713 39.991 1.00 82.31 518 ASP A N 1
ATOM 3880 C CA . ASP A 1 518 ? -17.013 -17.132 39.666 1.00 82.31 518 ASP A CA 1
ATOM 3881 C C . ASP A 1 518 ? -15.817 -17.708 38.885 1.00 82.31 518 ASP A C 1
ATOM 3883 O O . ASP A 1 518 ? -15.580 -18.916 38.943 1.00 82.31 518 ASP A O 1
ATOM 3887 N N . ASP A 1 519 ? -15.039 -16.864 38.198 1.00 81.69 519 ASP A N 1
ATOM 3888 C CA . ASP A 1 519 ? -13.899 -17.270 37.356 1.00 81.69 519 ASP A CA 1
ATOM 3889 C C . ASP A 1 519 ? -12.566 -17.377 38.118 1.00 81.69 519 ASP A C 1
ATOM 3891 O O . ASP A 1 519 ? -11.523 -17.717 37.547 1.00 81.69 519 ASP A O 1
ATOM 3895 N N . GLU A 1 520 ? -12.573 -17.086 39.418 1.00 75.06 520 GLU A N 1
ATOM 3896 C CA . GLU A 1 520 ? -11.408 -17.240 40.284 1.00 75.06 520 GLU A CA 1
ATOM 3897 C C . GLU A 1 520 ? -11.015 -18.718 40.451 1.00 75.06 520 GLU A C 1
ATOM 3899 O O . GLU A 1 520 ? -11.846 -19.628 40.446 1.00 75.06 520 GLU A O 1
ATOM 3904 N N . ALA A 1 521 ? -9.722 -18.985 40.691 1.00 75.94 521 ALA A N 1
ATOM 3905 C CA . ALA A 1 521 ? -9.214 -20.353 40.901 1.00 75.94 521 ALA A CA 1
ATOM 3906 C C . ALA A 1 521 ? -9.922 -21.092 42.057 1.00 75.94 521 ALA A C 1
ATOM 3908 O O . ALA A 1 521 ? -9.907 -22.322 42.143 1.00 75.94 521 ALA A O 1
ATOM 3909 N N . THR A 1 522 ? -10.524 -20.336 42.972 1.00 75.38 522 THR A N 1
ATOM 3910 C CA . THR A 1 522 ? -11.524 -20.806 43.924 1.00 75.38 522 THR A CA 1
ATOM 3911 C C . THR A 1 522 ? -12.692 -19.823 43.853 1.00 75.38 522 THR A C 1
ATOM 3913 O O . THR A 1 522 ? -12.530 -18.708 44.350 1.00 75.38 522 THR A O 1
ATOM 3916 N N . PRO A 1 523 ? -13.829 -20.207 43.238 1.00 79.88 523 PRO A N 1
ATOM 3917 C CA . PRO A 1 523 ? -14.970 -19.316 43.064 1.00 79.88 523 PRO A CA 1
ATOM 3918 C C . PRO A 1 523 ? -15.423 -18.706 44.388 1.00 79.88 523 PRO A C 1
ATOM 3920 O O . PRO A 1 523 ? -15.551 -19.399 45.407 1.00 79.88 523 PRO A O 1
ATOM 3923 N N . VAL A 1 524 ? -15.659 -17.400 44.373 1.00 81.81 524 VAL A N 1
ATOM 3924 C CA . VAL A 1 524 ? -16.118 -16.656 45.541 1.00 81.81 524 VAL A CA 1
ATOM 3925 C C . VAL A 1 524 ? -17.594 -16.963 45.765 1.00 81.81 524 VAL A C 1
ATOM 3927 O O . VAL A 1 524 ? -18.415 -16.897 44.856 1.00 81.81 524 VAL A O 1
ATOM 3930 N N . THR A 1 525 ? -17.957 -17.287 47.004 1.00 83.81 525 THR A N 1
ATOM 3931 C CA . THR A 1 525 ? -19.358 -17.512 47.378 1.00 83.81 525 THR A CA 1
ATOM 3932 C C . THR A 1 525 ? -19.762 -16.569 48.496 1.00 83.81 525 THR A C 1
ATOM 3934 O O . THR A 1 525 ? -18.953 -16.244 49.371 1.00 83.81 525 THR A O 1
ATOM 3937 N N . VAL A 1 526 ? -21.049 -16.212 48.534 1.00 83.00 526 VAL A N 1
ATOM 3938 C CA . VAL A 1 526 ? -21.620 -15.408 49.624 1.00 83.00 526 VAL A CA 1
ATOM 3939 C C . VAL A 1 526 ? -21.343 -16.056 50.986 1.00 83.00 526 VAL A C 1
ATOM 3941 O O . VAL A 1 526 ? -21.029 -15.364 51.944 1.00 83.00 526 VAL A O 1
ATOM 3944 N N . ALA A 1 527 ? -21.385 -17.390 51.079 1.00 83.31 527 ALA A N 1
ATOM 3945 C CA . ALA A 1 527 ? -21.110 -18.112 52.322 1.00 83.31 527 ALA A CA 1
ATOM 3946 C C . ALA A 1 527 ? -19.649 -18.001 52.799 1.00 83.31 527 ALA A C 1
ATOM 3948 O O . ALA A 1 527 ? -19.403 -18.025 54.002 1.00 83.31 527 ALA A O 1
ATOM 3949 N N . ALA A 1 528 ? -18.685 -17.910 51.878 1.00 82.25 528 ALA A N 1
ATOM 3950 C CA . ALA A 1 528 ? -17.262 -17.856 52.211 1.00 82.25 528 ALA A CA 1
ATOM 3951 C C . ALA A 1 528 ? -16.762 -16.424 52.453 1.00 82.25 528 ALA A C 1
ATOM 3953 O O . ALA A 1 528 ? -15.935 -16.201 53.338 1.00 82.25 528 ALA A O 1
ATOM 3954 N N . ASN A 1 529 ? -17.265 -15.458 51.681 1.00 81.19 529 ASN A N 1
ATOM 3955 C CA . ASN A 1 529 ? -16.699 -14.110 51.623 1.00 81.19 529 ASN A CA 1
ATOM 3956 C C . ASN A 1 529 ? -17.693 -13.003 51.999 1.00 81.19 529 ASN A C 1
ATOM 3958 O O . ASN A 1 529 ? -17.283 -11.847 52.104 1.00 81.19 529 ASN A O 1
ATOM 3962 N N . GLY A 1 530 ? -18.972 -13.336 52.200 1.00 86.12 530 GLY A N 1
ATOM 3963 C CA . GLY A 1 530 ? -20.049 -12.370 52.439 1.00 86.12 530 GLY A CA 1
ATOM 3964 C C . GLY A 1 530 ? -20.520 -11.649 51.174 1.00 86.12 530 GLY A C 1
ATOM 3965 O O . GLY A 1 530 ? -21.370 -10.771 51.247 1.00 86.12 530 GLY A O 1
ATOM 3966 N N . TRP A 1 531 ? -19.976 -11.992 50.004 1.00 88.12 531 TRP A N 1
ATOM 3967 C CA . TRP A 1 531 ? -20.374 -11.405 48.730 1.00 88.12 531 TRP A CA 1
ATOM 3968 C C . TRP A 1 531 ? -20.107 -12.359 47.563 1.00 88.12 531 TRP A C 1
ATOM 3970 O O . TRP A 1 531 ? -19.329 -13.306 47.695 1.00 88.12 531 TRP A O 1
ATOM 3980 N N . ARG A 1 532 ? -20.747 -12.099 46.423 1.00 90.25 532 ARG A N 1
ATOM 3981 C CA . ARG A 1 532 ? -20.461 -12.718 45.122 1.00 90.25 532 ARG A CA 1
ATOM 3982 C C . ARG A 1 532 ? -20.897 -11.771 44.008 1.00 90.25 532 ARG A C 1
ATOM 3984 O O . ARG A 1 532 ? -21.990 -11.217 44.078 1.00 90.25 532 ARG A O 1
ATOM 3991 N N . PHE A 1 533 ? -20.057 -11.571 43.000 1.00 92.19 533 PHE A N 1
ATOM 3992 C CA . PHE A 1 533 ? -20.343 -10.717 41.845 1.00 92.19 533 PHE A CA 1
ATOM 3993 C C . PHE A 1 533 ? -20.305 -11.527 40.552 1.00 92.19 533 PHE A C 1
ATOM 3995 O O . PHE A 1 533 ? -19.337 -12.247 40.311 1.00 92.19 533 PHE A O 1
ATOM 4002 N N . ASN A 1 534 ? -21.325 -11.371 39.717 1.00 93.38 534 ASN A N 1
ATOM 4003 C CA . ASN A 1 534 ? -21.434 -12.053 38.437 1.00 93.38 534 ASN A CA 1
ATOM 4004 C C . ASN A 1 534 ? -21.821 -11.069 37.324 1.00 93.38 534 ASN A C 1
ATOM 4006 O O . ASN A 1 534 ? -22.684 -10.204 37.518 1.00 93.38 534 ASN A O 1
ATOM 4010 N N . VAL A 1 535 ? -21.193 -11.209 36.159 1.00 94.75 535 VAL A N 1
ATOM 4011 C CA . VAL A 1 535 ? -21.624 -10.562 34.919 1.00 94.75 535 VAL A CA 1
ATOM 4012 C C . VAL A 1 535 ? -22.683 -11.438 34.249 1.00 94.75 535 VAL A C 1
ATOM 4014 O O . VAL A 1 535 ? -22.389 -12.508 33.724 1.00 94.75 535 VAL A O 1
ATOM 4017 N N . GLU A 1 536 ? -23.928 -10.961 34.236 1.00 93.12 536 GLU A N 1
ATOM 4018 C CA . GLU A 1 536 ? -25.077 -11.720 33.728 1.00 93.12 536 GLU A CA 1
ATOM 4019 C C . GLU A 1 536 ? -25.183 -11.660 32.199 1.00 93.12 536 GLU A C 1
ATOM 4021 O O . GLU A 1 536 ? -25.630 -12.616 31.561 1.00 93.12 536 GLU A O 1
ATOM 4026 N N . SER A 1 537 ? -24.793 -10.537 31.591 1.00 92.56 537 SER A N 1
ATOM 4027 C CA . SER A 1 537 ? -24.745 -10.406 30.136 1.00 92.56 537 SER A CA 1
ATOM 4028 C C . SER A 1 537 ? -23.653 -9.449 29.681 1.00 92.56 537 SER A C 1
ATOM 4030 O O . SER A 1 537 ? -23.288 -8.503 30.378 1.00 92.56 537 SER A O 1
ATOM 4032 N N . ASN A 1 538 ? -23.140 -9.714 28.483 1.00 89.69 538 ASN A N 1
ATOM 4033 C CA . ASN A 1 538 ? -22.108 -8.934 27.825 1.00 89.69 538 ASN A CA 1
ATOM 4034 C C . ASN A 1 538 ? -22.486 -8.753 26.354 1.00 89.69 538 ASN A C 1
ATOM 4036 O O . ASN A 1 538 ? -22.615 -9.738 25.621 1.00 89.69 538 ASN A O 1
ATOM 4040 N N . LYS A 1 539 ? -22.645 -7.505 25.922 1.00 88.00 539 LYS A N 1
ATOM 4041 C CA . LYS A 1 539 ? -22.920 -7.155 24.533 1.00 88.00 539 LYS A CA 1
ATOM 4042 C C . LYS A 1 539 ? -22.012 -6.010 24.107 1.00 88.00 539 LYS A C 1
ATOM 4044 O O . LYS A 1 539 ? -22.175 -4.892 24.584 1.00 88.00 539 LYS A O 1
ATOM 4049 N N . PHE A 1 540 ? -21.104 -6.266 23.170 1.00 82.38 540 PHE A N 1
ATOM 4050 C CA . PHE A 1 540 ? -20.289 -5.229 22.540 1.00 82.38 540 PHE A CA 1
ATOM 4051 C C . PHE A 1 540 ? -20.595 -5.164 21.043 1.00 82.38 540 PHE A C 1
ATOM 4053 O O . PHE A 1 540 ? -20.487 -6.167 20.341 1.00 82.38 540 PHE A O 1
ATOM 4060 N N . ASP A 1 541 ? -21.063 -4.006 20.574 1.00 76.25 541 ASP A N 1
ATOM 4061 C CA . ASP A 1 541 ? -21.418 -3.785 19.172 1.00 76.25 541 ASP A CA 1
ATOM 4062 C C . ASP A 1 541 ? -21.193 -2.323 18.722 1.00 76.25 541 ASP A C 1
ATOM 4064 O O . ASP A 1 541 ? -20.569 -1.489 19.396 1.00 76.25 541 ASP A O 1
ATOM 4068 N N . ALA A 1 542 ? -21.713 -1.982 17.538 1.00 70.25 542 ALA A N 1
ATOM 4069 C CA . ALA A 1 542 ? -21.649 -0.630 16.992 1.00 70.25 542 ALA A CA 1
ATOM 4070 C C . ALA A 1 542 ? -22.263 0.439 17.923 1.00 70.25 542 ALA A C 1
ATOM 4072 O O . ALA A 1 542 ? -21.815 1.587 17.886 1.00 70.25 542 ALA A O 1
ATOM 4073 N N . ALA A 1 543 ? -23.210 0.089 18.798 1.00 80.44 543 ALA A N 1
ATOM 4074 C CA . ALA A 1 543 ? -23.809 1.002 19.770 1.00 80.44 543 ALA A CA 1
ATOM 4075 C C . ALA A 1 543 ? -22.953 1.189 21.036 1.00 80.44 543 ALA A C 1
ATOM 4077 O O . ALA A 1 543 ? -23.046 2.242 21.659 1.00 80.44 543 ALA A O 1
ATOM 4078 N N . GLY A 1 544 ? -22.090 0.232 21.384 1.00 82.81 544 GLY A N 1
ATOM 4079 C CA . GLY A 1 544 ? -21.219 0.314 22.562 1.00 82.81 544 GLY A CA 1
ATOM 4080 C C . GLY A 1 544 ? -21.080 -1.013 23.300 1.00 82.81 544 GLY A C 1
ATOM 4081 O O . GLY A 1 544 ? -21.528 -2.047 22.806 1.00 82.81 544 GLY A O 1
ATOM 4082 N N . HIS A 1 545 ? -20.434 -0.987 24.465 1.00 88.38 545 HIS A N 1
ATOM 4083 C CA . HIS A 1 545 ? -20.302 -2.119 25.381 1.00 88.38 545 HIS A CA 1
ATOM 4084 C C . HIS A 1 545 ? -21.345 -1.972 26.486 1.00 88.38 545 HIS A C 1
ATOM 4086 O O . HIS A 1 545 ? -21.255 -1.072 27.316 1.00 88.38 545 HIS A O 1
ATOM 4092 N N . HIS A 1 546 ? -22.345 -2.847 26.474 1.00 93.50 546 HIS A N 1
ATOM 4093 C CA . HIS A 1 546 ? -23.396 -2.936 27.479 1.00 93.50 546 HIS A CA 1
ATOM 4094 C C . HIS A 1 546 ? -23.212 -4.212 28.299 1.00 93.50 546 HIS A C 1
ATOM 4096 O O . HIS A 1 546 ? -23.049 -5.302 27.742 1.00 93.50 546 HIS A O 1
ATOM 4102 N N . VAL A 1 547 ? -23.196 -4.060 29.620 1.00 95.81 547 VAL A N 1
ATOM 4103 C CA . VAL A 1 547 ? -22.928 -5.139 30.572 1.00 95.81 547 VAL A CA 1
ATOM 4104 C C . VAL A 1 547 ? -23.975 -5.097 31.670 1.00 95.81 547 VAL A C 1
ATOM 4106 O O . VAL A 1 547 ? -24.107 -4.077 32.344 1.00 95.81 547 VAL A O 1
ATOM 4109 N N . THR A 1 548 ? -24.688 -6.199 31.894 1.00 96.69 548 THR A N 1
ATOM 4110 C CA . THR A 1 548 ? -25.574 -6.345 33.059 1.00 96.69 548 THR A CA 1
ATOM 4111 C C . THR A 1 548 ? -24.903 -7.212 34.110 1.00 96.69 548 THR A C 1
ATOM 4113 O O . THR A 1 548 ? -24.193 -8.164 33.782 1.00 96.69 548 THR A O 1
ATOM 4116 N N . TRP A 1 549 ? -25.105 -6.889 35.382 1.00 96.19 549 TRP A N 1
ATOM 4117 C CA . TRP A 1 549 ? -24.399 -7.537 36.480 1.00 96.19 549 TRP A CA 1
ATOM 4118 C C . TRP A 1 549 ? -25.275 -7.725 37.717 1.00 96.19 549 TRP A C 1
ATOM 4120 O O . TRP A 1 549 ? -26.249 -7.001 37.948 1.00 96.19 549 TRP A O 1
ATOM 4130 N N . LYS A 1 550 ? -24.863 -8.684 38.548 1.00 94.38 550 LYS A N 1
ATOM 4131 C CA . LYS A 1 550 ? -25.497 -9.062 39.809 1.00 94.38 550 LYS A CA 1
ATOM 4132 C C . LYS A 1 550 ? -24.458 -9.099 40.927 1.00 94.38 550 LYS A C 1
ATOM 4134 O O . LYS A 1 550 ? -23.418 -9.736 40.797 1.00 94.38 550 LYS A O 1
ATOM 4139 N N . LEU A 1 551 ? -24.766 -8.449 42.043 1.00 92.75 551 LEU A N 1
ATOM 4140 C CA . LEU A 1 551 ? -24.016 -8.513 43.294 1.00 92.75 551 LEU A CA 1
ATOM 4141 C C . LEU A 1 551 ? -24.907 -9.116 44.381 1.00 92.75 551 LEU A C 1
ATOM 4143 O O . LEU A 1 551 ? -25.946 -8.563 44.730 1.00 92.75 551 LEU A O 1
ATOM 4147 N N . GLU A 1 552 ? -24.483 -10.242 44.930 1.00 91.31 552 GLU A N 1
ATOM 4148 C CA . GLU A 1 552 ? -25.091 -10.894 46.086 1.00 91.31 552 GLU A CA 1
ATOM 4149 C C . GLU A 1 552 ? -24.282 -10.504 47.328 1.00 91.31 552 GLU A C 1
ATOM 4151 O O . GLU A 1 552 ? -23.051 -10.560 47.289 1.00 91.31 552 GLU A O 1
ATOM 4156 N N . LEU A 1 553 ? -24.946 -10.084 48.407 1.00 88.94 553 LEU A N 1
ATOM 4157 C CA . LEU A 1 553 ? -24.306 -9.537 49.610 1.00 88.94 553 LEU A CA 1
ATOM 4158 C C . LEU A 1 553 ? -24.949 -10.112 50.879 1.00 88.94 553 LEU A C 1
ATOM 4160 O O . LEU A 1 553 ? -26.167 -10.285 50.907 1.00 88.94 553 LEU A O 1
ATOM 4164 N N . ASP A 1 554 ? -24.131 -10.398 51.895 1.00 85.81 554 ASP A N 1
ATOM 4165 C CA . ASP A 1 554 ? -24.531 -10.772 53.263 1.00 85.81 554 ASP A CA 1
ATOM 4166 C C . ASP A 1 554 ? -24.497 -9.592 54.237 1.00 85.81 554 ASP A C 1
ATOM 4168 O O . ASP A 1 554 ? -23.466 -8.875 54.256 1.00 85.81 554 ASP A O 1
#